Protein AF-A0A1E8RZI1-F1 (afdb_monomer_lite)

Secondary structure (DSSP, 8-state):
-HHHHHHHHHHHHHHHHHHHHHHHHHHHHHHHHHHHHHHHHHHHHHH--SS---S-HHHHHHHHHHHHHHHHHHHHTTS-HHHHSTTS-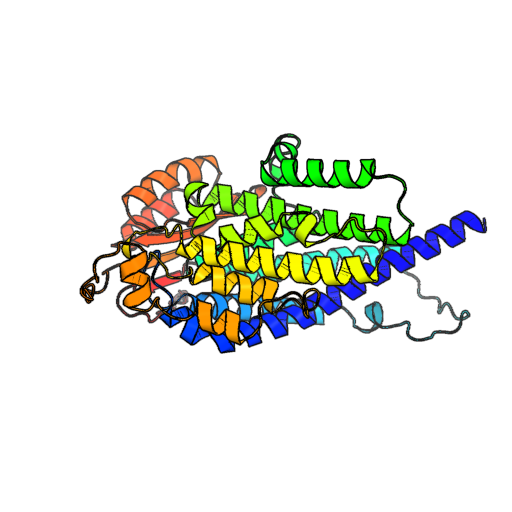--TT------S--HHHHHHHHHHHHHHHHHHHHHHHHHH--HHHHHHHHHHHHHHHHHHHT-TT-HHHHHGGGGGGSHHHHHHHHHHHHHHHT-PPPHHHHHHHHHHHHHHHHHHHHHHHHHHHH-GGGTTTSTHHHHHHHTSGGGT----S-HHHHHHHHHHHHHHHHHHHHHHHHHS-SSGGGTTPPPHHHHHHIIIIIIT-GGGTTSSPPHHHHHHHTSPPPHHHHHHHT--------------EEEEEEEE--HHHHHHHHHHHHHH-EEEEEEEEETTTTEEEEEEEES-HHHHHHHHHHHSEEEEEEEEETTTS-------------

pLDDT: mean 83.64, std 19.11, range [27.19, 98.62]

Foldseek 3Di:
DVVVVVVVVVVLVVLLVVLLCLLVQLLQQLVLLLVLLVVCLQLLLVLADPPHNLSCLSVLLNQLSVQLSVLLVVLVVVPDVCLNPPPPDDPPDDPPDDPDDDNSRVSVVSLVSSLVSNLRSLLRSCLVGDDPLSNLLSLLSNLLSCQLSVNAQHPCVVCPPCLCVQPLNVQQVVVLVVLPVVDDDDPVLVVQLVVLSSNLNSLSSSLSLSCVFPHPLCCLAALSLVSSLSNHSLLRFDSDPDPVCRVVSNLQSLAVSLLNSQQSNLCRHPDPVSRNAGHSSNLSSCSNPPVSRPVSVSSHDDPVSSVVNSDDDDPVRCVVSVHDPPDPPPDQQPFWKKKWFKFQAQPVLVVVLVVVLVVFFPPWTWGDSHNVRSIIIIITIGNDDVVNVVSRVVGGDTGSIFMQTSRPSDGDPPPPDDPDDD

Sequence (422 aa):
MNAEQNQRTEEREIYRRACVRAYRFGVAWSTAARTTIERYREALNELNGFPVPDKDTGSNIAHTLLTLTEEFERGMEQVLPGEILSSEVLPAGEILGGEGTSDEETLAHLWIQLGGIYEHAIMRASRVARGNSGTLLCAWALEAVRSYWFLPGNLARELGDAADELPLVRALEADYERVLAGGSLPKHREVKLEYAHAEARAMAFAAERIRASVGEQMVPSTMLSVMVELARLDAHYDASQDAEAADEALKERRRALMRAALERTAQFPPSPELAGFVDAGALGFYLAVVHSNPRWEGATLNEAQVQSMLRAPSAVDAARAGSEPAEHAEHAGQSGWELMGTLTCEPLALAQLRPELESMGDSLLITPLDMAAGLWALHVHVPEIEPARELIMGYGQWSDERISSLADGRHADHACGVEGGA

Structure (mmCIF, N/CA/C/O backbone):
data_AF-A0A1E8RZI1-F1
#
_entry.id   AF-A0A1E8RZI1-F1
#
loop_
_atom_site.group_PDB
_atom_site.id
_atom_site.type_symbol
_atom_site.label_atom_id
_atom_site.label_alt_id
_atom_site.label_comp_id
_atom_site.label_asym_id
_atom_site.label_entity_id
_atom_site.label_seq_id
_atom_site.pdbx_PDB_ins_code
_atom_site.Cartn_x
_atom_site.Cartn_y
_atom_site.Cartn_z
_atom_site.occupancy
_atom_site.B_iso_or_equiv
_atom_site.auth_seq_id
_atom_site.auth_comp_id
_atom_site.auth_asym_id
_atom_site.auth_atom_id
_atom_site.pdbx_PDB_model_num
ATOM 1 N N . MET A 1 1 ? 31.240 -20.143 -26.772 1.00 55.38 1 MET A N 1
ATOM 2 C CA . MET A 1 1 ? 31.972 -19.612 -25.602 1.00 55.38 1 MET A CA 1
ATOM 3 C C . MET A 1 1 ? 31.847 -18.097 -25.461 1.00 55.38 1 MET A C 1
ATOM 5 O O . MET A 1 1 ? 31.232 -17.695 -24.492 1.00 55.38 1 MET A O 1
ATOM 9 N N . ASN A 1 2 ? 32.295 -17.247 -26.401 1.00 65.44 2 ASN A N 1
ATOM 10 C CA . ASN A 1 2 ? 32.210 -15.780 -26.202 1.00 65.44 2 ASN A CA 1
ATOM 11 C C . ASN A 1 2 ? 30.783 -15.193 -26.136 1.00 65.44 2 ASN A C 1
ATOM 13 O O . ASN A 1 2 ? 30.561 -14.263 -25.372 1.00 65.44 2 ASN A O 1
ATOM 17 N N . ALA A 1 3 ? 29.816 -15.712 -26.903 1.00 63.12 3 ALA A N 1
ATOM 18 C CA . ALA A 1 3 ? 28.449 -15.172 -26.905 1.00 63.12 3 ALA A CA 1
ATOM 19 C C . ALA A 1 3 ? 27.683 -15.491 -25.607 1.00 63.12 3 ALA A C 1
ATOM 21 O O . ALA A 1 3 ? 27.142 -14.589 -24.980 1.00 63.12 3 ALA A O 1
ATOM 22 N N . GLU A 1 4 ? 27.716 -16.750 -25.159 1.00 64.38 4 GLU A N 1
ATOM 23 C CA . GLU A 1 4 ? 27.088 -17.183 -23.899 1.00 64.38 4 GLU A CA 1
ATOM 24 C C . GLU A 1 4 ? 27.731 -16.529 -22.673 1.00 64.38 4 GLU A C 1
ATOM 26 O O . GLU A 1 4 ? 27.039 -16.184 -21.723 1.00 64.38 4 GLU A O 1
ATOM 31 N N . GLN A 1 5 ? 29.052 -16.333 -22.685 1.00 67.69 5 GLN A N 1
ATOM 32 C CA . GLN A 1 5 ? 29.743 -15.698 -21.568 1.00 67.69 5 GLN A CA 1
ATOM 33 C C . GLN A 1 5 ? 29.468 -14.188 -21.511 1.00 67.69 5 GLN A C 1
ATOM 35 O O . GLN A 1 5 ? 29.270 -13.649 -20.422 1.00 67.69 5 GLN A O 1
ATOM 40 N N . ASN A 1 6 ? 29.359 -13.521 -22.666 1.00 66.94 6 ASN A N 1
ATOM 41 C CA . ASN A 1 6 ? 28.918 -12.127 -22.734 1.00 66.94 6 ASN A CA 1
ATOM 42 C C . ASN A 1 6 ? 27.464 -11.966 -22.273 1.00 66.94 6 ASN A C 1
ATOM 44 O O . ASN A 1 6 ? 27.178 -11.039 -21.523 1.00 66.94 6 ASN A O 1
ATOM 48 N N . GLN A 1 7 ? 26.570 -12.879 -22.663 1.00 69.50 7 GLN A N 1
ATOM 49 C CA . GLN A 1 7 ? 25.168 -12.850 -22.245 1.00 69.50 7 GLN A CA 1
ATOM 50 C C . GLN A 1 7 ? 25.017 -13.020 -20.726 1.00 69.50 7 GLN A C 1
ATOM 52 O O . GLN A 1 7 ? 24.376 -12.188 -20.092 1.00 69.50 7 GLN A O 1
ATOM 57 N N . ARG A 1 8 ? 25.693 -14.007 -20.120 1.00 72.38 8 ARG A N 1
ATOM 58 C CA . ARG A 1 8 ? 25.692 -14.182 -18.652 1.00 72.38 8 ARG A CA 1
ATOM 59 C C . ARG A 1 8 ? 26.254 -12.966 -17.916 1.00 72.38 8 ARG A C 1
ATOM 61 O O . ARG A 1 8 ? 25.794 -12.621 -16.834 1.00 72.38 8 ARG A O 1
ATOM 68 N N . THR A 1 9 ? 27.247 -12.299 -18.502 1.00 75.81 9 THR A N 1
ATOM 69 C CA . THR A 1 9 ? 27.819 -11.073 -17.925 1.00 75.81 9 THR A CA 1
ATOM 70 C C . THR A 1 9 ? 26.818 -9.914 -17.979 1.00 75.81 9 THR A C 1
ATOM 72 O O . THR A 1 9 ? 26.701 -9.159 -17.017 1.00 75.81 9 THR A O 1
ATOM 75 N N . GLU A 1 10 ? 26.074 -9.786 -19.079 1.00 74.81 10 GLU A N 1
ATOM 76 C CA . GLU A 1 10 ? 25.041 -8.760 -19.250 1.00 74.81 10 GLU A CA 1
ATOM 77 C C . GLU A 1 10 ? 23.853 -8.982 -18.297 1.00 74.81 10 GLU A C 1
ATOM 79 O O . GLU A 1 10 ? 23.437 -8.049 -17.611 1.00 74.81 10 GLU A O 1
ATOM 84 N N . GLU A 1 11 ? 23.354 -10.216 -18.189 1.00 74.31 11 GLU A N 1
ATOM 85 C CA . GLU A 1 11 ? 22.277 -10.601 -17.263 1.00 74.31 11 GLU A CA 1
ATOM 86 C C . GLU A 1 11 ? 22.671 -10.338 -15.801 1.00 74.31 11 GLU A C 1
ATOM 88 O O . GLU A 1 11 ? 21.917 -9.719 -15.044 1.00 74.31 11 GLU A O 1
ATOM 93 N N . ARG A 1 12 ? 23.904 -10.699 -15.422 1.00 76.81 12 ARG A N 1
ATOM 94 C CA . ARG A 1 12 ? 24.456 -10.426 -14.089 1.00 76.81 12 ARG A CA 1
ATOM 95 C C . ARG A 1 12 ? 24.501 -8.930 -13.768 1.00 76.81 12 ARG A C 1
ATOM 97 O O . ARG A 1 12 ? 24.160 -8.523 -12.657 1.00 76.81 12 ARG A O 1
ATOM 104 N N . GLU A 1 13 ? 24.916 -8.102 -14.721 1.00 79.88 13 GLU A N 1
ATOM 105 C CA . GLU A 1 13 ? 24.984 -6.648 -14.550 1.00 79.88 13 GLU A CA 1
ATOM 106 C C . GLU A 1 13 ? 23.583 -6.019 -14.436 1.00 79.88 13 GLU A C 1
ATOM 108 O O . GLU A 1 13 ? 23.367 -5.126 -13.612 1.00 79.88 13 GLU A O 1
ATOM 113 N N . ILE A 1 14 ? 22.601 -6.510 -15.203 1.00 79.88 14 ILE A N 1
ATOM 114 C CA . ILE A 1 14 ? 21.191 -6.104 -15.072 1.00 79.88 14 ILE A CA 1
ATOM 115 C C . ILE A 1 14 ? 20.682 -6.405 -13.660 1.00 79.88 14 ILE A C 1
ATOM 117 O O . ILE A 1 14 ? 20.086 -5.532 -13.017 1.00 79.88 14 ILE A O 1
ATOM 121 N N . TYR A 1 15 ? 20.966 -7.606 -13.159 1.00 79.75 15 TYR A N 1
ATOM 122 C CA . TYR A 1 15 ? 20.517 -8.056 -11.849 1.00 79.75 15 TYR A CA 1
ATOM 123 C C . TYR A 1 15 ? 21.185 -7.282 -10.702 1.00 79.75 15 TYR A C 1
ATOM 125 O O . TYR A 1 15 ? 20.506 -6.772 -9.811 1.00 79.75 15 TYR A O 1
ATOM 133 N N . ARG A 1 16 ? 22.501 -7.043 -10.784 1.00 84.31 16 ARG A N 1
ATOM 134 C CA . ARG A 1 16 ? 23.220 -6.151 -9.858 1.00 84.31 16 ARG A CA 1
ATOM 135 C C . ARG A 1 16 ? 22.594 -4.758 -9.814 1.00 84.31 16 ARG A C 1
ATOM 137 O O . ARG A 1 16 ? 22.351 -4.220 -8.733 1.00 84.31 16 ARG A O 1
ATOM 144 N N . ARG A 1 17 ? 22.306 -4.160 -10.976 1.00 85.38 17 ARG A N 1
ATOM 145 C CA . ARG A 1 17 ? 21.654 -2.843 -11.041 1.00 85.38 17 ARG A CA 1
ATOM 146 C C . ARG A 1 17 ? 20.262 -2.869 -10.417 1.00 85.38 17 ARG A C 1
ATOM 148 O O . ARG A 1 17 ? 19.881 -1.873 -9.810 1.00 85.38 17 ARG A O 1
ATOM 155 N N . ALA A 1 18 ? 19.515 -3.966 -10.540 1.00 86.19 18 ALA A N 1
ATOM 156 C CA . ALA A 1 18 ? 18.226 -4.123 -9.872 1.00 86.19 18 ALA A CA 1
ATOM 157 C C . ALA A 1 18 ? 18.375 -4.095 -8.342 1.00 86.19 18 ALA A C 1
ATOM 159 O O . ALA A 1 18 ? 17.699 -3.290 -7.700 1.00 86.19 18 ALA A O 1
ATOM 160 N N . CYS A 1 19 ? 19.321 -4.852 -7.771 1.00 88.81 19 CYS A N 1
ATOM 161 C CA . CYS A 1 19 ? 19.610 -4.825 -6.331 1.00 88.81 19 CYS A CA 1
ATOM 162 C C . CYS A 1 19 ? 20.003 -3.420 -5.849 1.00 88.81 19 CYS A C 1
ATOM 164 O O . CYS A 1 19 ? 19.424 -2.903 -4.895 1.00 88.81 19 CYS A O 1
ATOM 166 N N . VAL A 1 20 ? 20.928 -2.750 -6.548 1.00 88.25 20 VAL A N 1
ATOM 167 C CA . VAL A 1 20 ? 21.360 -1.383 -6.197 1.00 88.25 20 VAL A CA 1
ATOM 168 C C . VAL A 1 20 ? 20.197 -0.390 -6.285 1.00 88.25 20 VAL A C 1
ATOM 170 O O . VAL A 1 20 ? 20.061 0.477 -5.421 1.00 88.25 20 VAL A O 1
ATOM 173 N N . ARG A 1 21 ? 19.337 -0.501 -7.306 1.00 88.81 21 ARG A N 1
ATOM 174 C CA . ARG A 1 21 ? 18.142 0.348 -7.437 1.00 88.81 21 ARG A CA 1
ATOM 175 C C . ARG A 1 21 ? 17.142 0.105 -6.314 1.00 88.81 21 ARG A C 1
ATOM 177 O O . ARG A 1 21 ? 16.573 1.079 -5.834 1.00 88.81 21 ARG A O 1
ATOM 184 N N . ALA A 1 22 ? 16.915 -1.145 -5.916 1.00 91.06 22 ALA A N 1
ATOM 185 C CA . ALA A 1 22 ? 16.015 -1.487 -4.817 1.00 91.06 22 ALA A CA 1
ATOM 186 C C . ALA A 1 22 ? 16.549 -0.974 -3.472 1.00 91.06 22 ALA A C 1
ATOM 188 O O . ALA A 1 22 ? 15.803 -0.353 -2.721 1.00 91.06 22 ALA A O 1
ATOM 189 N N . TYR A 1 23 ? 17.848 -1.144 -3.210 1.00 91.00 23 TYR A N 1
ATOM 190 C CA . TYR A 1 23 ? 18.508 -0.607 -2.019 1.00 91.00 23 TYR A CA 1
ATOM 191 C C . TYR A 1 23 ? 18.410 0.925 -1.952 1.00 91.00 23 TYR A C 1
ATOM 193 O O . TYR A 1 23 ? 17.881 1.483 -0.993 1.00 91.00 23 TYR A O 1
ATOM 201 N N . ARG A 1 24 ? 18.862 1.622 -3.008 1.00 91.50 24 ARG A N 1
ATOM 202 C CA . ARG A 1 24 ? 18.847 3.095 -3.059 1.00 91.50 24 ARG A CA 1
ATOM 203 C C . ARG A 1 24 ? 17.434 3.656 -2.972 1.00 91.50 24 ARG A C 1
ATOM 205 O O . ARG A 1 24 ? 17.235 4.681 -2.329 1.00 91.50 24 ARG A O 1
ATOM 212 N N . PHE A 1 25 ? 16.476 2.996 -3.621 1.00 93.50 25 PHE A N 1
ATOM 213 C CA . PHE A 1 25 ? 15.074 3.378 -3.543 1.00 93.50 25 PHE A CA 1
ATOM 214 C C . PHE A 1 25 ? 14.571 3.328 -2.103 1.00 93.50 25 PHE A C 1
ATOM 216 O O . PHE A 1 25 ? 14.041 4.329 -1.644 1.00 93.50 25 PHE A O 1
ATOM 223 N N . GLY A 1 26 ? 14.783 2.221 -1.389 1.00 93.06 26 GLY A N 1
ATOM 224 C CA . GLY A 1 26 ? 14.274 2.061 -0.027 1.00 93.06 26 GLY A CA 1
ATOM 225 C C . GLY A 1 26 ? 14.837 3.084 0.944 1.00 93.06 26 GLY A C 1
ATOM 226 O O . GLY A 1 26 ? 14.066 3.731 1.640 1.00 93.06 26 GLY A O 1
ATOM 227 N N . VAL A 1 27 ? 16.156 3.304 0.915 1.00 92.00 27 VAL A N 1
ATOM 228 C CA . VAL A 1 27 ? 16.824 4.310 1.762 1.00 92.00 27 VAL A CA 1
ATOM 229 C C . VAL A 1 27 ? 16.301 5.724 1.482 1.00 92.00 27 VAL A C 1
ATOM 231 O O . VAL A 1 27 ? 16.019 6.489 2.405 1.00 92.00 27 VAL A O 1
ATOM 234 N N . ALA A 1 28 ? 16.167 6.089 0.204 1.00 94.25 28 ALA A N 1
ATOM 235 C CA . ALA A 1 28 ? 15.690 7.416 -0.175 1.00 94.25 28 ALA A CA 1
ATOM 236 C C . ALA A 1 28 ? 14.199 7.601 0.148 1.00 94.25 28 ALA A C 1
ATOM 238 O O . ALA A 1 28 ? 13.810 8.632 0.699 1.00 94.25 28 ALA A O 1
ATOM 239 N N . TRP A 1 29 ? 13.369 6.607 -0.176 1.00 96.38 29 TRP A N 1
ATOM 240 C CA . TRP A 1 29 ? 11.928 6.658 0.038 1.00 96.38 29 TRP A CA 1
ATOM 241 C C . TRP A 1 29 ? 11.567 6.645 1.523 1.00 96.38 29 TRP A C 1
ATOM 243 O O . TRP A 1 29 ? 10.747 7.465 1.919 1.00 96.38 29 TRP A O 1
ATOM 253 N N . SER A 1 30 ? 12.187 5.803 2.359 1.00 93.44 30 SER A N 1
ATOM 254 C CA . SER A 1 30 ? 11.860 5.734 3.794 1.00 93.44 30 SER A CA 1
ATOM 255 C C . SER A 1 30 ? 12.059 7.095 4.477 1.00 93.44 30 SER A C 1
ATOM 257 O O . SER A 1 30 ? 11.162 7.625 5.137 1.00 93.44 30 SER A O 1
ATOM 259 N N . THR A 1 31 ? 13.197 7.738 4.200 1.00 93.69 31 THR A N 1
ATOM 260 C CA . THR A 1 31 ? 13.527 9.075 4.710 1.00 93.69 31 THR A CA 1
ATOM 261 C C . THR A 1 31 ? 12.561 10.141 4.185 1.00 93.69 31 THR A C 1
ATOM 263 O O . THR A 1 31 ? 12.088 10.994 4.947 1.00 93.69 31 THR A O 1
ATOM 266 N N . ALA A 1 32 ? 12.267 10.114 2.881 1.00 96.62 32 ALA A N 1
ATOM 267 C CA . ALA A 1 32 ? 11.388 11.084 2.236 1.00 96.62 32 ALA A CA 1
ATOM 268 C C . ALA A 1 32 ? 9.935 10.943 2.709 1.00 96.62 32 ALA A C 1
ATOM 270 O O . ALA A 1 32 ? 9.298 11.947 3.018 1.00 96.62 32 ALA A O 1
ATOM 271 N N . ALA A 1 33 ? 9.419 9.718 2.821 1.00 96.56 33 ALA A N 1
ATOM 272 C CA . ALA A 1 33 ? 8.059 9.429 3.263 1.00 96.56 33 ALA A CA 1
ATOM 273 C C . ALA A 1 33 ? 7.831 9.925 4.691 1.00 96.56 33 ALA A C 1
ATOM 275 O O . ALA A 1 33 ? 6.882 10.672 4.933 1.00 96.56 33 ALA A O 1
ATOM 276 N N . ARG A 1 34 ? 8.751 9.609 5.612 1.00 95.81 34 ARG A N 1
ATOM 277 C CA . ARG A 1 34 ? 8.682 10.078 7.002 1.00 95.81 34 ARG A CA 1
ATOM 278 C C . ARG A 1 34 ? 8.723 11.603 7.091 1.00 95.81 34 ARG A C 1
ATOM 280 O O . ARG A 1 34 ? 7.918 12.204 7.792 1.00 95.81 34 ARG A O 1
ATOM 287 N N . THR A 1 35 ? 9.633 12.237 6.352 1.00 96.56 35 THR A N 1
ATOM 288 C CA . THR A 1 35 ? 9.797 13.700 6.360 1.00 96.56 35 THR A CA 1
ATOM 289 C C . THR A 1 35 ? 8.571 14.413 5.787 1.00 96.56 35 THR A C 1
ATOM 291 O O . THR A 1 35 ? 8.131 15.429 6.326 1.00 96.56 35 THR A O 1
ATOM 294 N N . THR A 1 36 ? 8.016 13.891 4.693 1.00 97.25 36 THR A N 1
ATOM 295 C CA . THR A 1 36 ? 6.809 14.429 4.062 1.00 97.25 36 THR A CA 1
ATOM 296 C C . THR A 1 36 ? 5.609 14.286 4.987 1.00 97.25 36 THR A C 1
ATOM 298 O O . THR A 1 36 ? 4.921 15.274 5.226 1.00 97.25 36 THR A O 1
ATOM 301 N N . ILE A 1 37 ? 5.363 13.101 5.547 1.00 96.75 37 ILE A N 1
ATOM 302 C CA . ILE A 1 37 ? 4.212 12.909 6.433 1.00 96.75 37 ILE A CA 1
ATOM 303 C C . ILE A 1 37 ? 4.340 13.732 7.709 1.00 96.75 37 ILE A C 1
ATOM 305 O O . ILE A 1 37 ? 3.364 14.369 8.083 1.00 96.75 37 ILE A O 1
ATOM 309 N N . GLU A 1 38 ? 5.523 13.834 8.318 1.00 96.38 38 GLU A N 1
ATOM 310 C CA . GLU A 1 38 ? 5.694 14.684 9.503 1.00 96.38 38 GLU A CA 1
ATOM 311 C C . GLU A 1 38 ? 5.396 16.161 9.199 1.00 96.38 38 GLU A C 1
ATOM 313 O O . GLU A 1 38 ? 4.769 16.849 9.999 1.00 96.38 38 GLU A O 1
ATOM 318 N N . ARG A 1 39 ? 5.766 16.651 8.006 1.00 96.38 39 ARG A N 1
ATOM 319 C CA . ARG A 1 39 ? 5.433 18.018 7.568 1.00 96.38 39 ARG A CA 1
ATOM 320 C C . ARG A 1 39 ? 3.924 18.246 7.466 1.00 96.38 39 ARG A C 1
ATOM 322 O O . ARG A 1 39 ? 3.455 19.331 7.796 1.00 96.38 39 ARG A O 1
ATOM 329 N N . TYR A 1 40 ? 3.191 17.262 6.955 1.00 95.81 40 TYR A N 1
ATOM 330 C CA . TYR A 1 40 ? 1.758 17.369 6.677 1.00 95.81 40 TYR A CA 1
ATOM 331 C C . TYR A 1 40 ? 0.874 16.802 7.791 1.00 95.81 40 TYR A C 1
ATOM 333 O O . TYR A 1 40 ? -0.347 16.863 7.678 1.00 95.81 40 TYR A O 1
ATOM 341 N N . ARG A 1 41 ? 1.470 16.286 8.869 1.00 94.44 41 ARG A N 1
ATOM 342 C CA . ARG A 1 41 ? 0.792 15.568 9.949 1.00 94.44 41 ARG A CA 1
ATOM 343 C C . ARG A 1 41 ? -0.407 16.328 10.507 1.00 94.44 41 ARG A C 1
ATOM 345 O O . ARG A 1 41 ? -1.514 15.802 10.482 1.00 94.44 41 ARG A O 1
ATOM 352 N N . GLU A 1 42 ? -0.200 17.561 10.961 1.00 91.69 42 GLU A N 1
ATOM 353 C CA . GLU A 1 42 ? -1.280 18.366 11.548 1.00 91.69 42 GLU A CA 1
ATOM 354 C C . GLU A 1 42 ? -2.343 18.744 10.513 1.00 91.69 42 GLU A C 1
ATOM 356 O O . GLU A 1 42 ? -3.531 18.675 10.798 1.00 91.69 42 GLU A O 1
ATOM 361 N N . ALA A 1 43 ? -1.945 19.047 9.276 1.00 91.56 43 ALA A N 1
ATOM 362 C CA . ALA A 1 43 ? -2.901 19.371 8.219 1.00 91.56 43 ALA A CA 1
ATOM 363 C C . ALA A 1 43 ? -3.771 18.158 7.828 1.00 91.56 43 ALA A C 1
ATOM 365 O O . ALA A 1 43 ? -4.957 18.306 7.548 1.00 91.56 43 ALA A O 1
ATOM 366 N N . LEU A 1 44 ? -3.202 16.948 7.840 1.00 91.75 44 LEU A N 1
ATOM 367 C CA . LEU A 1 44 ? -3.944 15.700 7.634 1.00 91.75 44 LEU A CA 1
ATOM 368 C C . LEU A 1 44 ? -4.869 15.384 8.815 1.00 91.75 44 LEU A C 1
ATOM 370 O O . LEU A 1 44 ? -5.979 14.905 8.602 1.00 91.75 44 LEU A O 1
ATOM 374 N N . ASN A 1 45 ? -4.433 15.667 10.046 1.00 89.94 45 ASN A N 1
ATOM 375 C CA . ASN A 1 45 ? -5.271 15.555 11.241 1.00 89.94 45 ASN A CA 1
ATOM 376 C C . ASN A 1 45 ? -6.471 16.511 11.166 1.00 89.94 45 ASN A C 1
ATOM 378 O O . ASN A 1 45 ? -7.594 16.112 11.452 1.00 89.94 45 ASN A O 1
ATOM 382 N N . GLU A 1 46 ? -6.255 17.754 10.735 1.00 86.12 46 GLU A N 1
ATOM 383 C CA . GLU A 1 46 ? -7.319 18.750 10.561 1.00 86.12 46 GLU A CA 1
ATOM 384 C C . GLU A 1 46 ? -8.302 18.392 9.438 1.00 86.12 46 GLU A C 1
ATOM 386 O O . GLU A 1 46 ? -9.489 18.692 9.558 1.00 86.12 46 GLU A O 1
ATOM 391 N N . LEU A 1 47 ? -7.827 17.739 8.372 1.00 83.31 47 LEU A N 1
ATOM 392 C CA . LEU A 1 47 ? -8.661 17.269 7.263 1.00 83.31 47 LEU A CA 1
ATOM 393 C C . LEU A 1 47 ? -9.522 16.049 7.640 1.00 83.31 47 LEU A C 1
ATOM 395 O O . LEU A 1 47 ? -10.526 15.793 6.977 1.00 83.31 47 LEU A O 1
ATOM 399 N N . ASN A 1 48 ? -9.137 15.279 8.666 1.00 75.12 48 ASN A N 1
ATOM 400 C CA . ASN A 1 48 ? -9.782 14.007 8.983 1.00 75.12 48 ASN A CA 1
ATOM 401 C C . ASN A 1 48 ? -11.243 14.182 9.431 1.00 75.12 48 ASN A C 1
ATOM 403 O O . ASN A 1 48 ? -11.518 14.669 10.529 1.00 75.12 48 ASN A O 1
ATOM 407 N N . GLY A 1 49 ? -12.168 13.729 8.583 1.00 62.19 49 GLY A N 1
ATOM 408 C CA . GLY A 1 49 ? -13.605 13.697 8.850 1.00 62.19 49 GLY A CA 1
ATOM 409 C C . GLY A 1 49 ? -14.251 12.307 8.737 1.00 62.19 49 GLY A C 1
ATOM 410 O O . GLY A 1 49 ? -15.463 12.215 8.909 1.00 62.19 49 GLY A O 1
ATOM 411 N N . PHE A 1 50 ? -13.493 11.241 8.423 1.00 57.28 50 PHE A N 1
ATOM 412 C CA . PHE A 1 50 ? -14.030 9.903 8.111 1.00 57.28 50 PHE A CA 1
ATOM 413 C C . PHE A 1 50 ? -13.059 8.748 8.419 1.00 57.28 50 PHE A C 1
ATOM 415 O O . PHE A 1 50 ? -11.867 8.901 8.163 1.00 57.28 50 PHE A O 1
ATOM 422 N N . PRO A 1 51 ? -13.536 7.547 8.831 1.00 53.06 51 PRO A N 1
ATOM 423 C CA . PRO A 1 51 ? -14.906 7.204 9.256 1.00 53.06 51 PRO A CA 1
ATOM 424 C C . PRO A 1 51 ? -15.291 7.851 10.584 1.00 53.06 51 PRO A C 1
ATOM 426 O O . PRO A 1 51 ? -16.472 8.074 10.838 1.00 53.06 51 PRO A O 1
ATOM 429 N N . VAL A 1 52 ? -14.283 8.220 11.375 1.00 57.69 52 VAL A N 1
ATOM 430 C CA . VAL A 1 52 ? -14.424 8.941 12.634 1.00 57.69 52 VAL A CA 1
ATOM 431 C C . VAL A 1 52 ? -13.597 10.230 12.546 1.00 57.69 52 VAL A C 1
ATOM 433 O O . VAL A 1 52 ? -12.428 10.176 12.165 1.00 57.69 52 VAL A O 1
ATOM 436 N N . PRO A 1 53 ? -14.166 11.405 12.872 1.00 64.88 53 PRO A N 1
ATOM 437 C CA . PRO A 1 53 ? -13.458 12.685 12.886 1.00 64.88 53 PRO A CA 1
ATOM 438 C C . PRO A 1 53 ? -12.616 12.843 14.168 1.00 64.88 53 PRO A C 1
ATOM 440 O O . PRO A 1 53 ? -12.722 13.833 14.891 1.00 64.88 53 PRO A O 1
ATOM 443 N N . ASP A 1 54 ? -11.792 11.846 14.477 1.00 68.56 54 ASP A N 1
ATOM 444 C CA . ASP A 1 54 ? -10.903 11.795 15.650 1.00 68.56 54 ASP A CA 1
ATOM 445 C C . ASP A 1 54 ? -9.635 12.656 15.493 1.00 68.56 54 ASP A C 1
ATOM 447 O O . ASP A 1 54 ? -8.877 12.841 16.447 1.00 68.56 54 ASP A O 1
ATOM 451 N N . LYS A 1 55 ? -9.432 13.231 14.299 1.00 77.75 55 LYS A N 1
ATOM 452 C CA . LYS A 1 55 ? -8.293 14.088 13.944 1.00 77.75 55 LYS A CA 1
ATOM 453 C C . LYS A 1 55 ? -6.939 13.408 14.132 1.00 77.75 55 LYS A C 1
ATOM 455 O O . LYS A 1 55 ? -5.972 14.060 14.526 1.00 77.75 55 LYS A O 1
ATOM 460 N N . ASP A 1 56 ? -6.845 12.116 13.824 1.00 85.62 56 ASP A N 1
ATOM 461 C CA . ASP A 1 56 ? -5.610 11.359 14.041 1.00 85.62 56 ASP A CA 1
ATOM 462 C C . ASP A 1 56 ? -4.941 10.803 12.770 1.00 85.62 56 ASP A C 1
ATOM 464 O O . ASP A 1 56 ? -3.827 10.285 12.858 1.00 85.62 56 ASP A O 1
ATOM 468 N N . THR A 1 57 ? -5.565 10.923 11.588 1.00 89.31 57 THR A N 1
ATOM 469 C CA . THR A 1 57 ? -5.091 10.252 10.361 1.00 89.31 57 THR A CA 1
ATOM 470 C C . THR A 1 57 ? -3.617 10.541 10.055 1.00 89.31 57 THR A C 1
ATOM 472 O O . THR A 1 57 ? -2.852 9.623 9.745 1.00 89.31 57 THR A O 1
ATOM 475 N N . GLY A 1 58 ? -3.186 11.799 10.177 1.00 91.69 58 GLY A N 1
ATOM 476 C CA . GLY A 1 58 ? -1.788 12.182 9.991 1.00 91.69 58 GLY A CA 1
ATOM 477 C C . GLY A 1 58 ? -0.871 11.558 11.044 1.00 91.69 58 GLY A C 1
ATOM 478 O O . GLY A 1 58 ? 0.189 11.033 10.703 1.00 91.69 58 GLY A O 1
ATOM 479 N N . SER A 1 59 ? -1.286 11.565 12.312 1.00 92.50 59 SER A N 1
ATOM 480 C CA . SER A 1 59 ? -0.555 10.934 13.421 1.00 92.50 59 SER A CA 1
ATOM 481 C C . SER A 1 59 ? -0.437 9.413 13.258 1.00 92.50 59 SER A C 1
ATOM 483 O O . SER A 1 59 ? 0.639 8.861 13.491 1.00 92.50 59 SER A O 1
ATOM 485 N N . ASN A 1 60 ? -1.495 8.744 12.800 1.00 91.88 60 ASN A N 1
ATOM 486 C CA . ASN A 1 60 ? -1.537 7.300 12.578 1.00 91.88 60 ASN A CA 1
ATOM 487 C C . ASN A 1 60 ? -0.599 6.862 11.446 1.00 91.88 60 ASN A C 1
ATOM 489 O O . ASN A 1 60 ? 0.175 5.909 11.604 1.00 91.88 60 ASN A O 1
ATOM 493 N N . ILE A 1 61 ? -0.592 7.592 10.324 1.00 94.62 61 ILE A N 1
ATOM 494 C CA . ILE A 1 61 ? 0.349 7.337 9.222 1.00 94.62 61 ILE A CA 1
ATOM 495 C C . ILE A 1 61 ? 1.786 7.652 9.662 1.00 94.62 61 ILE A C 1
ATOM 497 O O . ILE A 1 61 ? 2.687 6.859 9.391 1.00 94.62 61 ILE A O 1
ATOM 501 N N . ALA A 1 62 ? 2.014 8.760 10.379 1.00 95.75 62 ALA A N 1
ATOM 502 C CA . ALA A 1 62 ? 3.341 9.136 10.873 1.00 95.75 62 ALA A CA 1
ATOM 503 C C . ALA A 1 62 ? 3.933 8.066 11.803 1.00 95.75 62 ALA A C 1
ATOM 505 O O . ALA A 1 62 ? 5.075 7.648 11.612 1.00 95.75 62 ALA A O 1
ATOM 506 N N . HIS A 1 63 ? 3.142 7.576 12.762 1.00 94.50 63 HIS A N 1
ATOM 507 C CA . HIS A 1 63 ? 3.546 6.504 13.671 1.00 94.50 63 HIS A CA 1
ATOM 508 C C . HIS A 1 63 ? 3.888 5.217 12.909 1.00 94.50 63 HIS A C 1
ATOM 510 O O . HIS A 1 63 ? 4.924 4.600 13.144 1.00 94.50 63 HIS A O 1
ATOM 516 N N . THR A 1 64 ? 3.044 4.838 11.948 1.00 95.00 64 THR A N 1
ATOM 517 C CA . THR A 1 64 ? 3.257 3.639 11.125 1.00 95.00 64 THR A CA 1
ATOM 518 C C . THR A 1 64 ? 4.551 3.737 10.307 1.00 95.00 64 THR A C 1
ATOM 520 O O . THR A 1 64 ? 5.352 2.801 10.291 1.00 95.00 64 THR A O 1
ATOM 523 N N . LEU A 1 65 ? 4.798 4.885 9.666 1.00 96.38 65 LEU A N 1
ATOM 524 C CA . LEU A 1 65 ? 6.012 5.117 8.879 1.00 96.38 65 LEU A CA 1
ATOM 525 C C . LEU A 1 65 ? 7.275 5.216 9.732 1.00 96.38 65 LEU A C 1
ATOM 527 O O . LEU A 1 65 ? 8.346 4.856 9.242 1.00 96.38 65 LEU A O 1
ATOM 531 N N . LEU A 1 66 ? 7.172 5.688 10.977 1.00 96.00 66 LEU A N 1
ATOM 532 C CA . LEU A 1 66 ? 8.295 5.707 11.910 1.00 96.00 66 LEU A CA 1
ATOM 533 C C . LEU A 1 66 ? 8.808 4.285 12.144 1.00 96.00 66 LEU A C 1
ATOM 535 O O . LEU A 1 66 ? 9.961 4.006 11.824 1.00 96.00 66 LEU A O 1
ATOM 539 N N . THR A 1 67 ? 7.941 3.374 12.597 1.00 95.75 67 THR A N 1
ATOM 540 C CA . THR A 1 67 ? 8.339 1.979 12.839 1.00 95.75 67 THR A CA 1
ATOM 541 C C . THR A 1 67 ? 8.814 1.292 11.565 1.00 95.75 67 THR A C 1
ATOM 543 O O . THR A 1 67 ? 9.821 0.588 11.594 1.00 95.75 67 THR A O 1
ATOM 546 N N . LEU A 1 68 ? 8.132 1.514 10.435 1.00 96.62 68 LEU A N 1
ATOM 547 C CA . LEU A 1 68 ? 8.559 0.958 9.150 1.00 96.62 68 LEU A CA 1
ATOM 548 C C . LEU A 1 68 ? 9.986 1.399 8.812 1.00 96.62 68 LEU A C 1
ATOM 550 O O . LEU A 1 68 ? 10.809 0.569 8.437 1.00 96.62 68 LEU A O 1
ATOM 554 N N . THR A 1 69 ? 10.284 2.691 8.960 1.00 95.69 69 THR A N 1
ATOM 555 C CA . THR A 1 69 ? 11.600 3.255 8.636 1.00 95.69 69 THR A CA 1
ATOM 556 C C . THR A 1 69 ? 12.684 2.707 9.556 1.00 95.69 69 THR A C 1
ATOM 558 O O . THR A 1 69 ? 13.718 2.275 9.060 1.00 95.69 69 THR A O 1
ATOM 561 N N . GLU A 1 70 ? 12.442 2.658 10.867 1.00 95.81 70 GLU A N 1
ATOM 562 C CA . GLU A 1 70 ? 13.412 2.149 11.846 1.00 95.81 70 GLU A CA 1
ATOM 563 C C . GLU A 1 70 ? 13.739 0.664 11.620 1.00 95.81 70 GLU A C 1
ATOM 565 O O . GLU A 1 70 ? 14.907 0.269 11.617 1.00 95.81 70 GLU A O 1
ATOM 570 N N . GLU A 1 71 ? 12.722 -0.170 11.388 1.00 96.94 71 GLU A N 1
ATOM 571 C CA . GLU A 1 71 ? 12.911 -1.605 11.133 1.00 96.94 71 GLU A CA 1
ATOM 572 C C . GLU A 1 71 ? 13.562 -1.849 9.761 1.00 96.94 71 GLU A C 1
ATOM 574 O O . GLU A 1 71 ? 14.403 -2.739 9.615 1.00 96.94 71 GLU A O 1
ATOM 579 N N . PHE A 1 72 ? 13.234 -1.025 8.760 1.00 96.25 72 PHE A N 1
ATOM 580 C CA . PHE A 1 72 ? 13.887 -1.058 7.453 1.00 96.25 72 PHE A CA 1
ATOM 581 C C . PHE A 1 72 ? 15.371 -0.685 7.551 1.00 96.25 72 PHE A C 1
ATOM 583 O O . PHE A 1 72 ? 16.217 -1.417 7.040 1.00 96.25 72 PHE A O 1
ATOM 590 N N . GLU A 1 73 ? 15.705 0.421 8.222 1.00 93.88 73 GLU A N 1
ATOM 591 C CA . GLU A 1 73 ? 17.085 0.876 8.427 1.00 93.88 73 GLU A CA 1
ATOM 592 C C . GLU A 1 73 ? 17.904 -0.184 9.168 1.00 93.88 73 GLU A C 1
ATOM 594 O O . GLU A 1 73 ? 18.977 -0.569 8.702 1.00 93.88 73 GLU A O 1
ATOM 599 N N . ARG A 1 74 ? 17.349 -0.757 10.241 1.00 93.81 74 ARG A N 1
ATOM 600 C CA . ARG A 1 74 ? 17.969 -1.857 10.991 1.00 93.81 74 ARG A CA 1
ATOM 601 C C . ARG A 1 74 ? 18.202 -3.109 10.143 1.00 93.81 74 ARG A C 1
ATOM 603 O O . ARG A 1 74 ? 19.180 -3.830 10.354 1.00 93.81 74 ARG A O 1
ATOM 610 N N . GLY A 1 75 ? 17.295 -3.412 9.216 1.00 92.06 75 GLY A N 1
ATOM 611 C CA . GLY A 1 75 ? 17.481 -4.490 8.248 1.00 92.06 75 GLY A CA 1
ATOM 612 C C . GLY A 1 75 ? 18.582 -4.167 7.237 1.00 92.06 75 GLY A C 1
ATOM 613 O O . GLY A 1 75 ? 19.432 -5.009 6.962 1.00 92.06 75 GLY A O 1
ATOM 614 N N . MET A 1 76 ? 18.620 -2.933 6.732 1.00 89.50 76 MET A N 1
ATOM 615 C CA . MET A 1 76 ? 19.622 -2.483 5.761 1.00 89.50 76 MET A CA 1
ATOM 616 C C . MET A 1 76 ? 21.035 -2.394 6.348 1.00 89.50 76 MET A C 1
ATOM 618 O O . MET A 1 76 ? 21.990 -2.669 5.628 1.00 89.50 76 MET A O 1
ATOM 622 N N . GLU A 1 77 ? 21.192 -2.098 7.642 1.00 86.81 77 GLU A N 1
ATOM 623 C CA . GLU A 1 77 ? 22.488 -2.150 8.345 1.00 86.81 77 GLU A CA 1
ATOM 624 C C . GLU A 1 77 ? 23.138 -3.542 8.313 1.00 86.81 77 GLU A C 1
ATOM 626 O O . GLU A 1 77 ? 24.362 -3.662 8.395 1.00 86.81 77 GLU A O 1
ATOM 631 N N . GLN A 1 78 ? 22.333 -4.600 8.182 1.00 82.38 78 GLN A N 1
ATOM 632 C CA . GLN A 1 78 ? 22.816 -5.982 8.099 1.00 82.38 78 GLN A CA 1
ATOM 633 C C . GLN A 1 78 ? 23.315 -6.337 6.694 1.00 82.38 78 GLN A C 1
ATOM 635 O O . GLN A 1 78 ? 23.992 -7.352 6.523 1.00 82.38 78 GLN A O 1
ATOM 640 N N . VAL A 1 79 ? 23.015 -5.505 5.694 1.00 79.88 79 VAL A N 1
ATOM 641 C CA . VAL A 1 79 ? 23.473 -5.686 4.319 1.00 79.88 79 VAL A CA 1
ATOM 642 C C . VAL A 1 79 ? 24.771 -4.906 4.126 1.00 79.88 79 VAL A C 1
ATOM 644 O O . VAL A 1 79 ? 24.801 -3.682 4.231 1.00 79.88 79 VAL A O 1
ATOM 647 N N . LEU A 1 80 ? 25.876 -5.601 3.846 1.00 61.22 80 LEU A N 1
ATOM 648 C CA . LEU A 1 80 ? 27.197 -4.975 3.759 1.00 61.22 80 LEU A CA 1
ATOM 649 C C . LEU A 1 80 ? 27.262 -3.968 2.585 1.00 61.22 80 LEU A C 1
ATOM 651 O O . LEU A 1 80 ? 27.167 -4.370 1.421 1.00 61.22 80 LEU A O 1
ATOM 655 N N . PRO A 1 81 ? 27.541 -2.666 2.828 1.00 54.81 81 PRO A N 1
ATOM 656 C CA . PRO A 1 81 ? 27.710 -1.676 1.757 1.00 54.81 81 PRO A CA 1
ATOM 657 C C . PRO A 1 81 ? 28.846 -2.045 0.796 1.00 54.81 81 PRO A C 1
ATOM 659 O O . PRO A 1 81 ? 28.814 -1.695 -0.382 1.00 54.81 81 PRO A O 1
ATOM 662 N N . GLY A 1 82 ? 29.834 -2.794 1.296 1.00 54.09 82 GLY A N 1
ATOM 663 C CA . GLY A 1 82 ? 30.943 -3.348 0.529 1.00 54.09 82 GLY A CA 1
ATOM 664 C C . GLY A 1 82 ? 30.566 -4.473 -0.437 1.00 54.09 82 GLY A C 1
ATOM 665 O O . GLY A 1 82 ? 31.422 -4.840 -1.221 1.00 54.09 82 GLY A O 1
ATOM 666 N N . GLU A 1 83 ? 29.338 -4.998 -0.434 1.00 55.69 83 GLU A N 1
ATOM 667 C CA . GLU A 1 83 ? 28.824 -5.936 -1.454 1.00 55.69 83 GLU A CA 1
ATOM 668 C C . GLU A 1 83 ? 27.932 -5.224 -2.490 1.00 55.69 83 GLU A C 1
ATOM 670 O O . GLU A 1 83 ? 27.869 -5.619 -3.655 1.00 55.69 83 GLU A O 1
ATOM 675 N N . ILE A 1 84 ? 27.289 -4.119 -2.089 1.00 57.19 84 ILE A N 1
ATOM 676 C CA . ILE A 1 84 ? 26.386 -3.313 -2.929 1.00 57.19 84 ILE A CA 1
ATOM 677 C C . ILE A 1 84 ? 27.146 -2.247 -3.742 1.00 57.19 84 ILE A C 1
ATOM 679 O O . ILE A 1 84 ? 26.793 -1.976 -4.892 1.00 57.19 84 ILE A O 1
ATOM 683 N N . LEU A 1 85 ? 28.168 -1.612 -3.153 1.00 53.97 85 LEU A N 1
ATOM 684 C CA . LEU A 1 85 ? 28.852 -0.422 -3.693 1.00 53.97 85 LEU A CA 1
ATOM 685 C C . LEU A 1 85 ? 30.265 -0.697 -4.236 1.00 53.97 85 LEU A C 1
ATOM 687 O O . LEU A 1 85 ? 30.876 0.186 -4.839 1.00 53.97 85 LEU A O 1
ATOM 691 N N . SER A 1 86 ? 30.803 -1.905 -4.067 1.00 51.22 86 SER A N 1
ATOM 692 C CA . SER A 1 86 ? 32.135 -2.289 -4.551 1.00 51.22 86 SER A CA 1
ATOM 693 C C . SER A 1 86 ? 32.134 -2.608 -6.052 1.00 51.22 86 SER A C 1
ATOM 695 O O . SER A 1 86 ? 32.300 -3.748 -6.481 1.00 51.22 86 SER A O 1
ATOM 697 N N . SER A 1 87 ? 31.942 -1.583 -6.887 1.00 47.09 87 SER A N 1
ATOM 698 C CA . SER A 1 87 ? 32.564 -1.507 -8.220 1.00 47.09 87 SER A CA 1
ATOM 699 C C . SER A 1 87 ? 32.385 -0.130 -8.869 1.00 47.09 87 SER A C 1
ATOM 701 O O . SER A 1 87 ? 32.008 -0.014 -10.032 1.00 47.09 87 SER A O 1
ATOM 703 N N . GLU A 1 88 ? 32.708 0.945 -8.157 1.00 42.62 88 GLU A N 1
ATOM 704 C CA . GLU A 1 88 ? 33.364 2.049 -8.857 1.00 42.62 88 GLU A CA 1
ATOM 705 C C . GLU A 1 88 ? 34.850 1.670 -8.962 1.00 42.62 88 GLU A C 1
ATOM 707 O O . GLU A 1 88 ? 35.639 1.918 -8.062 1.00 42.62 88 GLU A O 1
ATOM 712 N N . VAL A 1 89 ? 35.203 0.995 -10.064 1.00 42.34 89 VAL A N 1
ATOM 713 C CA . VAL A 1 89 ? 36.576 0.663 -10.497 1.00 42.34 89 VAL A CA 1
ATOM 714 C C . VAL A 1 89 ? 37.322 -0.381 -9.643 1.00 42.34 89 VAL A C 1
ATOM 716 O O . VAL A 1 89 ? 38.095 -0.056 -8.749 1.00 42.34 89 VAL A O 1
ATOM 719 N N . LEU A 1 90 ? 37.230 -1.654 -10.041 1.00 36.91 90 LEU A N 1
ATOM 720 C CA . LEU A 1 90 ? 38.395 -2.545 -9.974 1.00 36.91 90 LEU A CA 1
ATOM 721 C C . LEU A 1 90 ? 38.838 -2.841 -11.416 1.00 36.91 90 LEU A C 1
ATOM 723 O O . LEU A 1 90 ? 37.995 -3.233 -12.229 1.00 36.91 90 LEU A O 1
ATOM 727 N N . PRO A 1 91 ? 40.117 -2.619 -11.776 1.00 32.94 91 PRO A N 1
ATOM 728 C CA . PRO A 1 91 ? 40.631 -3.029 -13.074 1.00 32.94 91 PRO A CA 1
ATOM 729 C C . PRO A 1 91 ? 40.467 -4.543 -13.203 1.00 32.94 91 PRO A C 1
ATOM 731 O O . PRO A 1 91 ? 40.713 -5.283 -12.252 1.00 32.94 91 PRO A O 1
ATOM 734 N N . ALA A 1 92 ? 40.057 -5.002 -14.383 1.00 39.00 92 ALA A N 1
ATOM 735 C CA . ALA A 1 92 ? 40.001 -6.419 -14.711 1.00 39.00 92 ALA A CA 1
ATOM 736 C C . ALA A 1 92 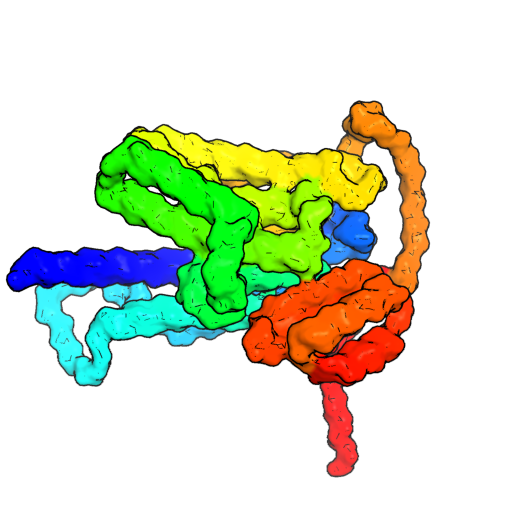? 41.358 -7.077 -14.394 1.00 39.00 92 ALA A C 1
ATOM 738 O O . ALA A 1 92 ? 42.328 -6.828 -15.109 1.00 39.00 92 ALA A O 1
ATOM 739 N N . GLY A 1 93 ? 41.457 -7.881 -13.327 1.00 38.00 93 GLY A N 1
ATOM 740 C CA . GLY A 1 93 ? 42.717 -8.580 -13.067 1.00 38.00 93 GLY A CA 1
ATOM 741 C C . GLY A 1 93 ? 42.947 -9.299 -11.741 1.00 38.00 93 GLY A C 1
ATOM 742 O O . GLY A 1 93 ? 43.817 -10.161 -11.734 1.00 38.00 93 GLY A O 1
ATOM 743 N N . GLU A 1 94 ? 42.221 -9.043 -10.650 1.00 33.69 94 GLU A N 1
ATOM 744 C CA . GLU A 1 94 ? 42.516 -9.723 -9.373 1.00 33.69 94 GLU A CA 1
ATOM 745 C C . GLU A 1 94 ? 41.280 -10.400 -8.780 1.00 33.69 94 GLU A C 1
ATOM 747 O O . GLU A 1 94 ? 40.506 -9.815 -8.029 1.00 33.69 94 GLU A O 1
ATOM 752 N N . ILE A 1 95 ? 41.114 -11.681 -9.121 1.00 38.03 95 ILE A N 1
ATOM 753 C CA . ILE A 1 95 ? 40.307 -12.613 -8.332 1.00 38.03 95 ILE A CA 1
ATOM 754 C C . ILE A 1 95 ? 41.169 -12.986 -7.124 1.00 38.03 95 ILE A C 1
ATOM 756 O O . ILE A 1 95 ? 42.036 -13.857 -7.212 1.00 38.03 95 ILE A O 1
ATOM 760 N N . LEU A 1 96 ? 40.969 -12.297 -6.000 1.00 35.88 96 LEU A N 1
ATOM 761 C CA . LEU A 1 96 ? 41.434 -12.792 -4.708 1.00 35.88 96 LEU A CA 1
ATOM 762 C C . LEU A 1 96 ? 40.630 -14.055 -4.396 1.00 35.88 96 LEU A C 1
ATOM 764 O O . LEU A 1 96 ? 39.428 -13.998 -4.153 1.00 35.88 96 LEU A O 1
ATOM 768 N N . GLY A 1 97 ? 41.305 -15.202 -4.474 1.00 37.84 97 GLY A N 1
ATOM 769 C CA . GLY A 1 97 ? 40.742 -16.503 -4.143 1.00 37.84 97 GLY A CA 1
ATOM 770 C C . GLY A 1 97 ? 40.315 -16.559 -2.680 1.00 37.84 97 GLY A C 1
ATOM 771 O O . GLY A 1 97 ? 41.145 -16.760 -1.797 1.00 37.84 97 GLY A O 1
ATOM 772 N N . GLY A 1 98 ? 39.017 -16.396 -2.445 1.00 34.75 98 GLY A N 1
ATOM 773 C CA . GLY A 1 98 ? 38.319 -16.900 -1.272 1.00 34.75 98 GLY A CA 1
ATOM 774 C C . GLY A 1 98 ? 37.454 -18.078 -1.705 1.00 34.75 98 GLY A C 1
ATOM 775 O O . GLY A 1 98 ? 36.649 -17.954 -2.624 1.00 34.75 98 GLY A O 1
ATOM 776 N N . GLU A 1 99 ? 37.649 -19.241 -1.091 1.00 40.84 99 GLU A N 1
ATOM 777 C CA . GLU A 1 99 ? 36.717 -20.360 -1.216 1.00 40.84 99 GLU A CA 1
ATOM 778 C C . GLU A 1 99 ? 35.349 -19.949 -0.643 1.00 40.84 99 GLU A C 1
ATOM 780 O O . GLU A 1 99 ? 35.254 -19.638 0.542 1.00 40.84 99 GLU A O 1
ATOM 785 N N . GLY A 1 100 ? 34.292 -19.988 -1.463 1.00 48.03 100 GLY A N 1
ATOM 786 C CA . GLY A 1 100 ? 32.901 -20.002 -0.991 1.00 48.03 100 GLY A CA 1
ATOM 787 C C . GLY A 1 100 ? 31.955 -19.044 -1.724 1.00 48.03 100 GLY A C 1
ATOM 788 O O . GLY A 1 100 ? 32.023 -17.840 -1.526 1.00 48.03 100 GLY A O 1
ATOM 789 N N . THR A 1 101 ? 31.014 -19.621 -2.482 1.00 44.47 101 THR A N 1
ATOM 790 C CA . THR A 1 101 ? 29.911 -19.006 -3.263 1.00 44.47 101 THR A CA 1
ATOM 791 C C . THR A 1 101 ? 30.315 -18.205 -4.503 1.00 44.47 101 THR A C 1
ATOM 793 O O . THR A 1 101 ? 31.203 -17.362 -4.480 1.00 44.47 101 THR A O 1
ATOM 796 N N . SER A 1 102 ? 29.671 -18.514 -5.628 1.00 57.75 102 SER A N 1
ATOM 797 C CA . SER A 1 102 ? 29.809 -17.746 -6.865 1.00 57.75 102 SER A CA 1
ATOM 798 C C . SER A 1 102 ? 29.122 -16.383 -6.720 1.00 57.75 102 SER A C 1
ATOM 800 O O . SER A 1 102 ? 28.056 -16.292 -6.121 1.00 57.75 102 SER A O 1
ATOM 802 N N . ASP A 1 103 ? 29.677 -15.324 -7.314 1.00 60.88 103 ASP A N 1
ATOM 803 C CA . ASP A 1 103 ? 29.099 -13.968 -7.243 1.00 60.88 103 ASP A CA 1
ATOM 804 C C . ASP A 1 103 ? 27.615 -13.882 -7.681 1.00 60.88 103 ASP A C 1
ATOM 806 O O . ASP A 1 103 ? 26.902 -12.938 -7.335 1.00 60.88 103 ASP A O 1
ATOM 810 N N . GLU A 1 104 ? 27.152 -14.830 -8.501 1.00 59.09 104 GLU A N 1
ATOM 811 C CA . GLU A 1 104 ? 25.759 -14.949 -8.944 1.00 59.09 104 GLU A CA 1
ATOM 812 C C . GLU A 1 104 ? 24.846 -15.444 -7.810 1.00 59.09 104 GLU A C 1
ATOM 814 O O . GLU A 1 104 ? 23.783 -14.863 -7.578 1.00 59.09 104 GLU A O 1
ATOM 819 N N . GLU A 1 105 ? 25.302 -16.433 -7.033 1.00 63.91 105 GLU A N 1
ATOM 820 C CA . GLU A 1 105 ? 24.645 -16.867 -5.793 1.00 63.91 105 GLU A CA 1
ATOM 821 C C . GLU A 1 105 ? 24.592 -15.719 -4.776 1.00 63.91 105 GLU A C 1
ATOM 823 O O . GLU A 1 105 ? 23.573 -15.542 -4.111 1.00 63.91 105 GLU A O 1
ATOM 828 N N . THR A 1 106 ? 25.631 -14.879 -4.713 1.00 78.56 106 THR A N 1
ATOM 829 C CA . THR A 1 106 ? 25.668 -13.696 -3.839 1.00 78.56 106 THR A CA 1
ATOM 830 C C . THR A 1 106 ? 24.620 -12.651 -4.231 1.00 78.56 106 THR A C 1
ATOM 832 O O . THR A 1 106 ? 23.907 -12.143 -3.368 1.00 78.56 106 THR A O 1
ATOM 835 N N . LEU A 1 107 ? 24.462 -12.339 -5.525 1.00 80.56 107 LEU A N 1
ATOM 836 C CA . LEU A 1 107 ? 23.442 -11.379 -5.970 1.00 80.56 107 LEU A CA 1
ATOM 837 C C . LEU A 1 107 ? 22.019 -11.922 -5.794 1.00 80.56 107 LEU A C 1
ATOM 839 O O . LEU A 1 107 ? 21.120 -11.164 -5.428 1.00 80.56 107 LEU A O 1
ATOM 843 N N . ALA A 1 108 ? 21.797 -13.216 -6.054 1.00 82.94 108 ALA A N 1
ATOM 844 C CA . ALA A 1 108 ? 20.504 -13.858 -5.822 1.00 82.94 108 ALA A CA 1
ATOM 845 C C . ALA A 1 108 ? 20.139 -13.832 -4.336 1.00 82.94 108 ALA A C 1
ATOM 847 O O . ALA A 1 108 ? 19.017 -13.468 -3.981 1.00 82.94 108 ALA A O 1
ATOM 848 N N . HIS A 1 109 ? 21.113 -14.130 -3.475 1.00 84.81 109 HIS A N 1
ATOM 849 C CA . HIS A 1 109 ? 20.959 -14.022 -2.033 1.00 84.81 109 HIS A CA 1
ATOM 850 C C . HIS A 1 109 ? 20.638 -12.586 -1.607 1.00 84.81 109 HIS A C 1
ATOM 852 O O . HIS A 1 109 ? 19.676 -12.380 -0.873 1.00 84.81 109 HIS A O 1
ATOM 858 N N . LEU A 1 110 ? 21.357 -11.591 -2.136 1.00 86.75 110 LEU A N 1
ATOM 859 C CA . LEU A 1 110 ? 21.103 -10.175 -1.866 1.00 86.75 110 LEU A CA 1
ATOM 860 C C . LEU A 1 110 ? 19.685 -9.751 -2.275 1.00 86.75 110 LEU A C 1
ATOM 862 O O . LEU A 1 110 ? 19.015 -9.051 -1.524 1.00 86.75 110 LEU A O 1
ATOM 866 N N . TRP A 1 111 ? 19.196 -10.168 -3.444 1.00 90.50 111 TRP A N 1
ATOM 867 C CA . TRP A 1 111 ? 17.834 -9.845 -3.883 1.00 90.50 111 TRP A CA 1
ATOM 868 C C . TRP A 1 111 ? 16.768 -10.407 -2.936 1.00 90.50 111 TRP A C 1
ATOM 870 O O . TRP A 1 111 ? 15.826 -9.698 -2.580 1.00 90.50 111 TRP A O 1
ATOM 880 N N . ILE A 1 112 ? 16.945 -11.659 -2.498 1.00 90.50 112 ILE A N 1
ATOM 881 C CA . ILE A 1 112 ? 16.062 -12.316 -1.526 1.00 90.50 112 ILE A CA 1
ATOM 882 C C . ILE A 1 112 ? 16.137 -11.603 -0.172 1.00 90.50 112 ILE A C 1
ATOM 884 O O . ILE A 1 112 ? 15.100 -11.318 0.424 1.00 90.50 112 ILE A O 1
ATOM 888 N N . GLN A 1 113 ? 17.343 -11.270 0.296 1.00 91.88 113 GLN A N 1
ATOM 889 C CA . GLN A 1 113 ? 17.549 -10.521 1.536 1.00 91.88 113 GLN A CA 1
ATOM 890 C C . GLN A 1 113 ? 16.862 -9.154 1.492 1.00 91.88 113 GLN A C 1
ATOM 892 O O . GLN A 1 113 ? 16.165 -8.803 2.438 1.00 91.88 113 GLN A O 1
ATOM 897 N N . LEU A 1 114 ? 17.001 -8.404 0.391 1.00 93.94 114 LEU A N 1
ATOM 898 C CA . LEU A 1 114 ? 16.332 -7.114 0.217 1.00 93.94 114 LEU A CA 1
ATOM 899 C C . LEU A 1 114 ? 14.813 -7.271 0.332 1.00 93.94 114 LEU A C 1
ATOM 901 O O . LEU A 1 114 ? 14.207 -6.579 1.147 1.00 93.94 114 LEU A O 1
ATOM 905 N N . GLY A 1 115 ? 14.211 -8.204 -0.414 1.00 95.62 115 GLY A N 1
ATOM 906 C CA . GLY A 1 115 ? 12.775 -8.489 -0.319 1.00 95.62 115 GLY A CA 1
ATOM 907 C C . GLY A 1 115 ? 12.338 -8.835 1.108 1.00 95.62 115 GLY A C 1
ATOM 908 O O . GLY A 1 115 ? 11.357 -8.282 1.603 1.00 95.62 115 GLY A O 1
ATOM 909 N N . GLY A 1 116 ? 13.120 -9.668 1.802 1.00 96.25 116 GLY A N 1
ATOM 910 C CA . GLY A 1 116 ? 12.882 -10.033 3.198 1.00 96.25 116 GLY A CA 1
ATOM 911 C C . GLY A 1 116 ? 12.980 -8.857 4.175 1.00 96.25 116 GLY A C 1
ATOM 912 O O . GLY A 1 116 ? 12.200 -8.798 5.120 1.00 96.25 116 GLY A O 1
ATOM 913 N N . ILE A 1 117 ? 13.877 -7.891 3.949 1.00 96.75 117 ILE A N 1
ATOM 914 C CA . ILE A 1 117 ? 13.977 -6.681 4.783 1.00 96.75 117 ILE A CA 1
ATOM 915 C C . ILE A 1 117 ? 12.736 -5.802 4.617 1.00 96.75 117 ILE A C 1
ATOM 917 O O . ILE A 1 117 ? 12.172 -5.360 5.618 1.00 96.75 117 ILE A O 1
ATOM 921 N N . TYR A 1 118 ? 12.287 -5.572 3.378 1.00 97.81 118 TYR A N 1
ATOM 922 C CA . TYR A 1 118 ? 11.053 -4.819 3.130 1.00 97.81 118 TYR A CA 1
ATOM 923 C C . TYR A 1 118 ? 9.846 -5.505 3.775 1.00 97.81 118 TYR A C 1
ATOM 925 O O . TYR A 1 118 ? 9.095 -4.860 4.505 1.00 97.81 118 TYR A O 1
ATOM 933 N N . GLU A 1 119 ? 9.679 -6.811 3.543 1.00 97.62 119 GLU A N 1
ATOM 934 C CA . GLU A 1 119 ? 8.582 -7.584 4.128 1.00 97.62 119 GLU A CA 1
ATOM 935 C C . GLU A 1 119 ? 8.618 -7.529 5.659 1.00 97.62 119 GLU A C 1
ATOM 937 O O . GLU A 1 119 ? 7.600 -7.246 6.291 1.00 97.62 119 GLU A O 1
ATOM 942 N N . HIS A 1 120 ? 9.791 -7.747 6.261 1.00 97.00 120 HIS A N 1
ATOM 943 C CA . HIS A 1 120 ? 9.956 -7.716 7.709 1.00 97.00 120 HIS A CA 1
ATOM 944 C C . HIS A 1 120 ? 9.589 -6.349 8.288 1.00 97.00 120 HIS A C 1
ATOM 946 O O . HIS A 1 120 ? 8.790 -6.281 9.220 1.00 97.00 120 HIS A O 1
ATOM 952 N N . ALA A 1 121 ? 10.115 -5.263 7.717 1.00 97.81 121 ALA A N 1
ATOM 953 C CA . ALA A 1 121 ? 9.833 -3.909 8.182 1.00 97.81 121 ALA A CA 1
ATOM 954 C C . ALA A 1 121 ? 8.332 -3.583 8.133 1.00 97.81 121 ALA A C 1
ATOM 956 O O . ALA A 1 121 ? 7.779 -3.052 9.097 1.00 97.81 121 ALA A O 1
ATOM 957 N N . ILE A 1 122 ? 7.645 -3.968 7.051 1.00 97.75 122 ILE A N 1
ATOM 958 C CA . ILE A 1 122 ? 6.199 -3.757 6.910 1.00 97.75 122 ILE A CA 1
ATOM 959 C C . ILE A 1 122 ? 5.416 -4.628 7.897 1.00 97.75 122 ILE A C 1
ATOM 961 O O . ILE A 1 122 ? 4.486 -4.141 8.534 1.00 97.75 122 ILE A O 1
ATOM 965 N N . MET A 1 123 ? 5.802 -5.892 8.088 1.00 95.75 123 MET A N 1
ATOM 966 C CA . MET A 1 123 ? 5.174 -6.778 9.075 1.00 95.75 123 MET A CA 1
ATOM 967 C C . MET A 1 123 ? 5.309 -6.235 10.502 1.00 95.75 123 MET A C 1
ATOM 969 O O . MET A 1 123 ? 4.353 -6.290 11.278 1.00 95.75 123 MET A O 1
ATOM 973 N N . ARG A 1 124 ? 6.477 -5.688 10.858 1.00 95.94 124 ARG A N 1
ATOM 974 C CA . ARG A 1 124 ? 6.708 -5.039 12.158 1.00 95.94 124 ARG A CA 1
ATOM 975 C C . ARG A 1 124 ? 5.849 -3.787 12.308 1.00 95.94 124 ARG A C 1
ATOM 977 O O . ARG A 1 124 ? 5.159 -3.657 13.316 1.00 95.94 124 ARG A O 1
ATOM 984 N N . ALA A 1 125 ? 5.816 -2.932 11.286 1.00 95.69 125 ALA A N 1
ATOM 985 C CA . ALA A 1 125 ? 4.961 -1.750 11.262 1.00 95.69 125 ALA A CA 1
ATOM 986 C C . ALA A 1 125 ? 3.473 -2.113 11.375 1.00 95.69 125 ALA A C 1
ATOM 988 O O . ALA A 1 125 ? 2.749 -1.487 12.140 1.00 95.69 125 ALA A O 1
ATOM 989 N N . SER A 1 126 ? 3.011 -3.170 10.702 1.00 93.56 126 SER A N 1
ATOM 990 C CA . SER A 1 126 ? 1.610 -3.603 10.741 1.00 93.56 126 SER A CA 1
ATOM 991 C C . SER A 1 126 ? 1.139 -4.027 12.133 1.00 93.56 126 SER A C 1
ATOM 993 O O . SER A 1 126 ? -0.025 -3.826 12.469 1.00 93.56 126 SER A O 1
ATOM 995 N N . ARG A 1 127 ? 2.028 -4.593 12.958 1.00 91.62 127 ARG A N 1
ATOM 996 C CA . ARG A 1 127 ? 1.709 -4.991 14.341 1.00 91.62 127 ARG A CA 1
ATOM 997 C C . ARG A 1 127 ? 1.574 -3.813 15.298 1.00 91.62 127 ARG A C 1
ATOM 999 O O . ARG A 1 127 ? 1.052 -3.994 16.390 1.00 91.62 127 ARG A O 1
ATOM 1006 N N . VAL A 1 128 ? 2.053 -2.633 14.909 1.00 90.00 128 VAL A N 1
ATOM 1007 C CA . VAL A 1 128 ? 1.965 -1.403 15.711 1.00 90.00 128 VAL A CA 1
ATOM 1008 C C . VAL A 1 128 ? 1.177 -0.287 15.016 1.00 90.00 128 VAL A C 1
ATOM 1010 O O . VAL A 1 128 ? 0.940 0.753 15.627 1.00 90.00 128 VAL A O 1
ATOM 1013 N N . ALA A 1 129 ? 0.720 -0.518 13.782 1.00 89.06 129 ALA A N 1
ATOM 1014 C CA . ALA A 1 129 ? -0.089 0.401 12.991 1.00 89.06 129 ALA A CA 1
ATOM 1015 C C . ALA A 1 129 ? -1.388 0.764 13.713 1.00 89.06 129 ALA A C 1
ATOM 1017 O O . ALA A 1 129 ? -2.062 -0.109 14.257 1.00 89.06 129 ALA A O 1
ATOM 1018 N N . ARG A 1 130 ? -1.721 2.051 13.718 1.00 84.69 130 ARG A N 1
ATOM 1019 C CA . ARG A 1 130 ? -2.913 2.583 14.381 1.00 84.69 130 ARG A CA 1
ATOM 1020 C C . ARG A 1 130 ? -3.931 3.040 13.348 1.00 84.69 130 ARG A C 1
ATOM 1022 O O . ARG A 1 130 ? -3.542 3.471 12.255 1.00 84.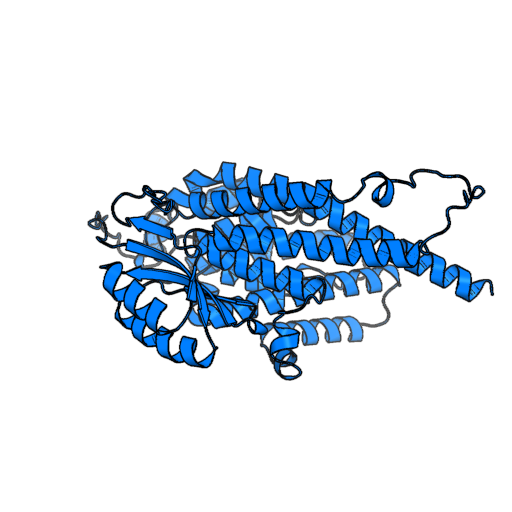69 130 ARG A O 1
ATOM 1029 N N . GLY A 1 131 ? -5.204 2.936 13.705 1.00 85.06 131 GLY A N 1
ATOM 1030 C CA . GLY A 1 131 ? -6.310 3.310 12.847 1.00 85.06 131 GLY A CA 1
ATOM 1031 C C . GLY A 1 131 ? -6.401 2.502 11.548 1.00 85.06 131 GLY A C 1
ATOM 1032 O O . GLY A 1 131 ? -5.536 1.693 11.175 1.00 85.06 131 GLY A O 1
ATOM 1033 N N . ASN A 1 132 ? -7.449 2.807 10.786 1.00 88.75 132 ASN A N 1
ATOM 1034 C CA . ASN A 1 132 ? -7.673 2.202 9.478 1.00 88.75 132 ASN A CA 1
ATOM 1035 C C . ASN A 1 132 ? -6.570 2.609 8.498 1.00 88.75 132 ASN A C 1
ATOM 1037 O O . ASN A 1 132 ? -6.053 1.778 7.756 1.00 88.75 132 ASN A O 1
ATOM 1041 N N . SER A 1 133 ? -6.147 3.875 8.535 1.00 90.81 133 SER A N 1
ATOM 1042 C CA . SER A 1 133 ? -5.163 4.405 7.593 1.00 90.81 133 SER A CA 1
ATOM 1043 C C . SER A 1 133 ? -3.798 3.719 7.697 1.00 90.81 133 SER A C 1
ATOM 1045 O O . SER A 1 133 ? -3.223 3.350 6.673 1.00 90.81 133 SER A O 1
ATOM 1047 N N . GLY A 1 134 ? -3.292 3.496 8.916 1.00 92.12 134 GLY A N 1
ATOM 1048 C CA . GLY A 1 134 ? -2.037 2.769 9.126 1.00 92.12 134 GLY A CA 1
ATOM 1049 C C . GLY A 1 134 ? -2.154 1.295 8.737 1.00 92.12 134 GLY A C 1
ATOM 1050 O O . GLY A 1 134 ? -1.284 0.760 8.047 1.00 92.12 134 GLY A O 1
ATOM 1051 N N . THR A 1 135 ? -3.257 0.648 9.126 1.00 92.50 135 THR A N 1
ATOM 1052 C CA . THR A 1 135 ? -3.503 -0.775 8.843 1.00 92.50 135 THR A CA 1
ATOM 1053 C C . THR A 1 135 ? -3.631 -1.046 7.341 1.00 92.50 135 THR A C 1
ATOM 1055 O O . THR A 1 135 ? -3.014 -1.981 6.828 1.00 92.50 135 THR A O 1
ATOM 1058 N N . LEU A 1 136 ? -4.367 -0.204 6.609 1.00 95.06 136 LEU A N 1
ATOM 1059 C CA . LEU A 1 136 ? -4.527 -0.311 5.157 1.00 95.06 136 LEU A CA 1
ATOM 1060 C C . LEU A 1 136 ? -3.229 -0.018 4.402 1.00 95.06 136 LEU A C 1
ATOM 1062 O O . LEU A 1 136 ? -2.908 -0.738 3.457 1.00 95.06 136 LEU A O 1
ATOM 1066 N N . LEU A 1 137 ? -2.459 0.989 4.832 1.00 96.44 137 LEU A N 1
ATOM 1067 C CA . LEU A 1 137 ? -1.143 1.284 4.260 1.00 96.44 137 LEU A CA 1
ATOM 1068 C C . LEU A 1 137 ? -0.205 0.076 4.380 1.00 96.44 137 LEU A C 1
ATOM 1070 O O . LEU A 1 137 ? 0.419 -0.312 3.392 1.00 96.44 137 LEU A O 1
ATOM 1074 N N . CYS A 1 138 ? -0.128 -0.538 5.564 1.00 97.06 138 CYS A N 1
ATOM 1075 C CA . CYS A 1 138 ? 0.699 -1.721 5.796 1.00 97.06 138 CYS A CA 1
ATOM 1076 C C . CYS A 1 138 ? 0.220 -2.933 4.996 1.00 97.06 138 CYS A C 1
ATOM 1078 O O . CYS A 1 138 ? 1.038 -3.589 4.357 1.00 97.06 138 CYS A O 1
ATOM 1080 N N . ALA A 1 139 ? -1.085 -3.216 4.982 1.00 96.75 139 ALA A N 1
ATOM 1081 C CA . ALA A 1 139 ? -1.638 -4.337 4.223 1.00 96.75 139 ALA A CA 1
ATOM 1082 C C . ALA A 1 139 ? -1.382 -4.188 2.712 1.00 96.75 139 ALA A C 1
ATOM 1084 O O . ALA A 1 139 ? -1.005 -5.153 2.045 1.00 96.75 139 ALA A O 1
ATOM 1085 N N . TRP A 1 140 ? -1.521 -2.969 2.182 1.00 98.06 140 TRP A N 1
ATOM 1086 C CA . TRP A 1 140 ? -1.219 -2.659 0.787 1.00 98.06 140 TRP A CA 1
ATOM 1087 C C . TRP A 1 140 ? 0.274 -2.826 0.493 1.00 98.06 140 TRP A C 1
ATOM 1089 O O . TRP A 1 140 ? 0.647 -3.515 -0.455 1.00 98.06 140 TRP A O 1
ATOM 1099 N N . ALA A 1 141 ? 1.140 -2.241 1.325 1.00 98.00 141 ALA A N 1
ATOM 1100 C CA . ALA A 1 141 ? 2.586 -2.302 1.131 1.00 98.00 141 ALA A CA 1
ATOM 1101 C C . ALA A 1 141 ? 3.107 -3.743 1.223 1.00 98.00 141 ALA A C 1
ATOM 1103 O O . ALA A 1 141 ? 3.970 -4.135 0.437 1.00 98.00 141 ALA A O 1
ATOM 1104 N N . LEU A 1 142 ? 2.563 -4.538 2.150 1.00 98.00 142 LEU A N 1
ATOM 1105 C CA . LEU A 1 142 ? 2.933 -5.936 2.341 1.00 98.00 142 LEU A CA 1
ATOM 1106 C C . LEU A 1 142 ? 2.611 -6.752 1.091 1.00 98.00 142 LEU A C 1
ATOM 1108 O O . LEU A 1 142 ? 3.476 -7.462 0.583 1.00 98.00 142 LEU A O 1
ATOM 1112 N N . GLU A 1 143 ? 1.396 -6.610 0.555 1.00 98.31 143 GLU A N 1
ATOM 1113 C CA . GLU A 1 143 ? 1.014 -7.297 -0.676 1.00 98.31 143 GLU A CA 1
ATOM 1114 C C . GLU A 1 143 ? 1.845 -6.829 -1.873 1.00 98.31 143 GLU A C 1
ATOM 1116 O O . GLU A 1 143 ? 2.318 -7.665 -2.641 1.00 98.31 143 GLU A O 1
ATOM 1121 N N . ALA A 1 144 ? 2.093 -5.523 -2.009 1.00 98.19 144 ALA A N 1
ATOM 1122 C CA . ALA A 1 144 ? 2.912 -4.986 -3.093 1.00 98.19 144 ALA A CA 1
ATOM 1123 C C . ALA A 1 144 ? 4.337 -5.565 -3.060 1.00 98.19 144 ALA A C 1
ATOM 1125 O O . ALA A 1 144 ? 4.841 -6.046 -4.076 1.00 98.19 144 ALA A O 1
ATOM 1126 N N . VAL A 1 145 ? 4.981 -5.584 -1.889 1.00 97.94 145 VAL A N 1
ATOM 1127 C CA . VAL A 1 145 ? 6.332 -6.143 -1.724 1.00 97.94 145 VAL A CA 1
ATOM 1128 C C . VAL A 1 145 ? 6.346 -7.640 -2.004 1.00 97.94 145 VAL A C 1
ATOM 1130 O O . VAL A 1 145 ? 7.201 -8.111 -2.759 1.00 97.94 145 VAL A O 1
ATOM 1133 N N . ARG A 1 146 ? 5.390 -8.397 -1.455 1.00 97.75 146 ARG A N 1
ATOM 1134 C CA . ARG A 1 146 ? 5.335 -9.844 -1.682 1.00 97.75 146 ARG A CA 1
ATOM 1135 C C . ARG A 1 146 ? 5.063 -10.191 -3.138 1.00 97.75 146 ARG A C 1
ATOM 1137 O O . ARG A 1 146 ? 5.676 -11.122 -3.652 1.00 97.75 146 ARG A O 1
ATOM 1144 N N . SER A 1 147 ? 4.194 -9.443 -3.811 1.00 97.56 147 SER A N 1
ATOM 1145 C CA . SER A 1 147 ? 3.917 -9.633 -5.232 1.00 97.56 147 SER A CA 1
ATOM 1146 C C . SER A 1 147 ? 5.118 -9.264 -6.108 1.00 97.56 147 SER A C 1
ATOM 1148 O O . SER A 1 147 ? 5.437 -10.011 -7.029 1.00 97.56 147 SER A O 1
ATOM 1150 N N . TYR A 1 148 ? 5.835 -8.176 -5.804 1.00 96.62 148 TYR A N 1
ATOM 1151 C CA . TYR A 1 148 ? 7.003 -7.753 -6.587 1.00 96.62 148 TYR A CA 1
ATOM 1152 C C . TYR A 1 148 ? 8.198 -8.712 -6.453 1.00 96.62 148 TYR A C 1
ATOM 1154 O O . TYR A 1 148 ? 8.868 -9.014 -7.438 1.00 96.62 148 TYR A O 1
ATOM 1162 N N . TRP A 1 149 ? 8.463 -9.216 -5.242 1.00 95.75 149 TRP A N 1
ATOM 1163 C CA . TRP A 1 149 ? 9.553 -10.167 -4.975 1.00 95.75 149 TRP A CA 1
ATOM 1164 C C . TRP A 1 149 ? 9.137 -11.641 -5.069 1.00 95.75 149 TRP A C 1
ATOM 1166 O O . TRP A 1 149 ? 9.967 -12.519 -4.832 1.00 95.75 149 TRP A O 1
ATOM 1176 N N . PHE A 1 150 ? 7.879 -11.933 -5.410 1.00 95.00 150 PHE A N 1
ATOM 1177 C CA . PHE A 1 150 ? 7.307 -13.286 -5.411 1.00 95.00 150 PHE A CA 1
ATOM 1178 C C . PHE A 1 150 ? 7.445 -14.022 -4.062 1.00 95.00 150 PHE A C 1
ATOM 1180 O O . PHE A 1 150 ? 7.563 -15.252 -4.010 1.00 95.00 150 PHE A O 1
ATOM 1187 N N . LEU A 1 151 ? 7.413 -13.278 -2.955 1.00 95.06 151 LEU A N 1
ATOM 1188 C CA . LEU A 1 151 ? 7.506 -13.836 -1.606 1.00 95.06 151 LEU A CA 1
ATOM 1189 C C . LEU A 1 151 ? 6.248 -14.660 -1.268 1.00 95.06 151 LEU A C 1
ATOM 1191 O O . LEU A 1 151 ? 5.183 -14.434 -1.852 1.00 95.06 151 LEU A O 1
ATOM 1195 N N . PRO A 1 152 ? 6.338 -15.644 -0.355 1.00 92.50 152 PRO A N 1
ATOM 1196 C CA . PRO A 1 152 ? 5.172 -16.381 0.135 1.00 92.50 152 PRO A CA 1
ATOM 1197 C C . PRO A 1 152 ? 4.077 -15.458 0.702 1.00 92.50 152 PRO A C 1
ATOM 1199 O O . PRO A 1 152 ? 4.365 -14.363 1.168 1.00 92.50 152 PRO A O 1
ATOM 1202 N N . GLY A 1 153 ? 2.816 -15.906 0.660 1.00 89.62 153 GLY A N 1
ATOM 1203 C CA . GLY A 1 153 ? 1.681 -15.135 1.192 1.00 89.62 153 GLY A CA 1
ATOM 1204 C C . GLY A 1 153 ? 1.246 -13.939 0.334 1.00 89.62 153 GLY A C 1
ATOM 1205 O O . GLY A 1 153 ? 0.614 -13.023 0.856 1.00 89.62 153 GLY A O 1
ATOM 1206 N N . ASN A 1 154 ? 1.631 -13.902 -0.951 1.00 94.75 154 ASN A N 1
ATOM 1207 C CA . ASN A 1 154 ? 1.050 -12.970 -1.923 1.00 94.75 154 ASN A CA 1
ATOM 1208 C C . ASN A 1 154 ? -0.273 -13.502 -2.486 1.00 94.75 154 ASN A C 1
ATOM 1210 O O . ASN A 1 154 ? -0.486 -14.716 -2.579 1.00 94.75 154 ASN A O 1
ATOM 1214 N N . LEU A 1 155 ? -1.130 -12.581 -2.921 1.00 94.94 155 LEU A N 1
ATOM 1215 C CA . LEU A 1 155 ? -2.487 -12.886 -3.362 1.00 94.94 155 LEU A CA 1
ATOM 1216 C C . LEU A 1 155 ? -2.502 -13.776 -4.613 1.00 94.94 155 LEU A C 1
ATOM 1218 O O . LEU A 1 155 ? -3.352 -14.657 -4.737 1.00 94.94 155 LEU A O 1
ATOM 1222 N N . ALA A 1 156 ? -1.528 -13.608 -5.512 1.00 94.94 156 ALA A N 1
ATOM 1223 C CA . ALA A 1 156 ? -1.422 -14.428 -6.716 1.00 94.94 156 ALA A CA 1
ATOM 1224 C C . ALA A 1 156 ? -1.230 -15.921 -6.388 1.00 94.94 156 ALA A C 1
ATOM 1226 O O . ALA A 1 156 ? -1.841 -16.787 -7.009 1.00 94.94 156 ALA A O 1
ATOM 1227 N N . ARG A 1 157 ? -0.417 -16.239 -5.374 1.00 93.94 157 ARG A N 1
ATOM 1228 C CA . ARG A 1 157 ? -0.202 -17.620 -4.913 1.00 93.94 157 ARG A CA 1
ATOM 1229 C C . ARG A 1 157 ? -1.387 -18.172 -4.129 1.00 93.94 157 ARG A C 1
ATOM 1231 O O . ARG A 1 157 ? -1.618 -19.375 -4.186 1.00 93.94 157 ARG A O 1
ATOM 1238 N N . GLU A 1 158 ? -2.098 -17.320 -3.396 1.00 92.75 158 GLU A N 1
ATOM 1239 C CA . GLU A 1 158 ? -3.296 -17.705 -2.641 1.00 92.75 158 GLU A CA 1
ATOM 1240 C C . GLU A 1 158 ? -4.447 -18.112 -3.569 1.00 92.75 158 GLU A C 1
ATOM 1242 O O . GLU A 1 158 ? -5.136 -19.092 -3.295 1.00 92.75 158 GLU A O 1
ATOM 1247 N N . LEU A 1 159 ? -4.637 -17.383 -4.673 1.00 93.88 159 LEU A N 1
ATOM 1248 C CA . LEU A 1 159 ? -5.745 -17.605 -5.607 1.00 93.88 159 LEU A CA 1
ATOM 1249 C C . LEU A 1 159 ? -5.408 -18.556 -6.765 1.00 93.88 159 LEU A C 1
ATOM 1251 O O . LEU A 1 159 ? -6.324 -19.076 -7.405 1.00 93.88 159 LEU A O 1
ATOM 1255 N N . GLY A 1 160 ? -4.124 -18.799 -7.047 1.00 94.12 160 GLY A N 1
ATOM 1256 C CA . GLY A 1 160 ? -3.708 -19.600 -8.200 1.00 94.12 160 GLY A CA 1
ATOM 1257 C C . GLY A 1 160 ? -4.226 -18.991 -9.505 1.00 94.12 160 GLY A C 1
ATOM 1258 O O . GLY A 1 160 ? -4.145 -17.783 -9.694 1.00 94.12 160 GLY A O 1
ATOM 1259 N N . ASP A 1 161 ? -4.812 -19.808 -10.380 1.00 92.81 161 ASP A N 1
ATOM 1260 C CA . ASP A 1 161 ? -5.313 -19.362 -11.691 1.00 92.81 161 ASP A CA 1
ATOM 1261 C C . ASP A 1 161 ? -6.413 -18.282 -11.589 1.00 92.81 1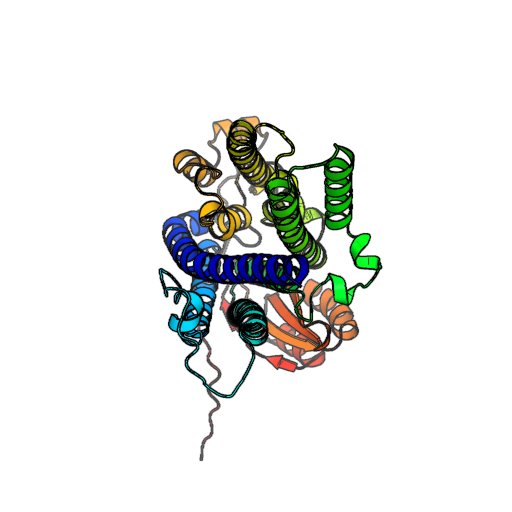61 ASP A C 1
ATOM 1263 O O . ASP A 1 161 ? -6.569 -17.464 -12.493 1.00 92.81 161 ASP A O 1
ATOM 1267 N N . ALA A 1 162 ? -7.152 -18.222 -10.473 1.00 95.62 162 ALA A N 1
ATOM 1268 C CA . ALA A 1 162 ? -8.177 -17.196 -10.261 1.00 95.62 162 ALA A CA 1
ATOM 1269 C C . ALA A 1 162 ? -7.585 -15.789 -10.042 1.00 95.62 162 ALA A C 1
ATOM 1271 O O . ALA A 1 162 ? -8.303 -14.794 -10.141 1.00 95.62 162 ALA A O 1
ATOM 1272 N N . ALA A 1 163 ? -6.281 -15.686 -9.763 1.00 95.62 163 ALA A N 1
ATOM 1273 C CA . ALA A 1 163 ? -5.580 -14.416 -9.606 1.00 95.62 163 ALA A CA 1
ATOM 1274 C C . ALA A 1 163 ? -5.643 -13.548 -10.873 1.00 95.62 163 ALA A C 1
ATOM 1276 O O . ALA A 1 163 ? -5.771 -12.327 -10.778 1.00 95.62 163 ALA A O 1
ATOM 1277 N N . ASP A 1 164 ? -5.589 -14.173 -12.051 1.00 94.44 164 ASP A N 1
ATOM 1278 C CA . ASP A 1 164 ? -5.584 -13.471 -13.339 1.00 94.44 164 ASP A CA 1
ATOM 1279 C C . ASP A 1 164 ? -6.984 -12.958 -13.730 1.00 94.44 164 ASP A C 1
ATOM 1281 O O . ASP A 1 164 ? -7.126 -12.098 -14.601 1.00 94.44 164 ASP A O 1
ATOM 1285 N N . GLU A 1 165 ? -8.036 -13.443 -13.058 1.00 96.69 165 GLU A N 1
ATOM 1286 C CA . GLU A 1 165 ? -9.411 -12.973 -13.249 1.00 96.69 165 GLU A CA 1
ATOM 1287 C C . GLU A 1 165 ? -9.733 -11.707 -12.440 1.00 96.69 165 GLU A C 1
ATOM 1289 O O . GLU A 1 165 ? -10.769 -11.075 -12.682 1.00 96.69 165 GLU A O 1
ATOM 1294 N N . LEU A 1 166 ? -8.855 -11.307 -11.510 1.00 97.50 166 LEU A N 1
ATOM 1295 C CA . LEU A 1 166 ? -9.046 -10.104 -10.705 1.00 97.50 166 LEU A CA 1
ATOM 1296 C C . LEU A 1 166 ? -9.160 -8.857 -11.607 1.00 97.50 166 LEU A C 1
ATOM 1298 O O . LEU A 1 166 ? -8.330 -8.680 -12.504 1.00 97.50 166 LEU A O 1
ATOM 1302 N N . PRO A 1 167 ? -10.160 -7.978 -11.399 1.00 97.44 167 PRO A N 1
ATOM 1303 C CA . PRO A 1 167 ? -10.455 -6.860 -12.299 1.00 97.44 167 PRO A CA 1
ATOM 1304 C C . PRO A 1 167 ? -9.256 -5.983 -12.687 1.00 97.44 167 PRO A C 1
ATOM 1306 O O . PRO A 1 167 ? -9.075 -5.685 -13.870 1.00 97.44 167 PRO A O 1
ATOM 1309 N N . LEU A 1 168 ? -8.437 -5.572 -11.717 1.00 97.88 168 LEU A N 1
ATOM 1310 C CA . LEU A 1 168 ? -7.277 -4.706 -11.933 1.00 97.88 168 LEU A CA 1
ATOM 1311 C C . LEU A 1 168 ? -6.132 -5.449 -12.619 1.00 97.88 168 LEU A C 1
ATOM 1313 O O . LEU A 1 168 ? -5.483 -4.880 -13.494 1.00 97.88 168 LEU A O 1
ATOM 1317 N N . VAL A 1 169 ? -5.918 -6.719 -12.267 1.00 98.25 169 VAL A N 1
ATOM 1318 C CA . VAL A 1 169 ? -4.899 -7.574 -12.896 1.00 98.25 169 VAL A CA 1
ATOM 1319 C C . VAL A 1 169 ? -5.264 -7.807 -14.356 1.00 98.25 169 VAL A C 1
ATOM 1321 O O . VAL A 1 169 ? -4.471 -7.523 -15.248 1.00 98.25 169 VAL A O 1
ATOM 1324 N N . ARG A 1 170 ? -6.507 -8.203 -14.630 1.00 98.25 170 ARG A N 1
ATOM 1325 C CA . ARG A 1 170 ? -7.002 -8.408 -15.991 1.00 98.25 170 ARG A CA 1
ATOM 1326 C C . ARG A 1 170 ? -6.914 -7.141 -16.843 1.00 98.25 170 ARG A C 1
ATOM 1328 O O . ARG A 1 170 ? -6.566 -7.218 -18.021 1.00 98.25 170 ARG A O 1
ATOM 1335 N N . ALA A 1 171 ? -7.251 -5.981 -16.276 1.00 97.94 171 ALA A N 1
ATOM 1336 C CA . ALA A 1 171 ? -7.125 -4.702 -16.972 1.00 97.94 171 ALA A CA 1
ATOM 1337 C C . ALA A 1 171 ? -5.658 -4.383 -17.301 1.00 97.94 171 ALA A C 1
ATOM 1339 O O . ALA A 1 171 ? -5.355 -4.010 -18.433 1.00 97.94 171 ALA A O 1
ATOM 1340 N N . LEU A 1 172 ? -4.750 -4.590 -16.344 1.00 98.06 172 LEU A N 1
ATOM 1341 C CA . LEU A 1 172 ? -3.313 -4.426 -16.539 1.00 98.06 172 LEU A CA 1
ATOM 1342 C C . LEU A 1 172 ? -2.767 -5.347 -17.638 1.00 98.06 172 LEU A C 1
ATOM 1344 O O . LEU A 1 172 ? -2.066 -4.868 -18.527 1.00 98.06 172 LEU A O 1
ATOM 1348 N N . GLU A 1 173 ? -3.092 -6.641 -17.608 1.00 97.75 173 GLU A N 1
ATOM 1349 C CA . GLU A 1 173 ? -2.600 -7.594 -18.611 1.00 97.75 173 GLU A CA 1
ATOM 1350 C C . GLU A 1 173 ? -3.127 -7.249 -20.009 1.00 97.75 173 GLU A C 1
ATOM 1352 O O . GLU A 1 173 ? -2.370 -7.239 -20.980 1.00 97.75 173 GLU A O 1
ATOM 1357 N N . ALA A 1 174 ? -4.392 -6.832 -20.120 1.00 97.31 174 ALA A N 1
ATOM 1358 C CA . ALA A 1 174 ? -4.937 -6.352 -21.386 1.00 97.31 174 ALA A CA 1
ATOM 1359 C C . ALA A 1 174 ? -4.214 -5.091 -21.896 1.00 97.31 174 ALA A C 1
ATOM 1361 O O . ALA A 1 174 ? -4.080 -4.900 -23.107 1.00 97.31 174 ALA A O 1
ATOM 1362 N N . ASP A 1 175 ? -3.789 -4.187 -21.011 1.00 95.69 175 ASP A N 1
ATOM 1363 C CA . ASP A 1 175 ? -3.002 -3.003 -21.377 1.00 95.69 175 ASP A CA 1
ATOM 1364 C C . ASP A 1 175 ? -1.599 -3.402 -21.847 1.00 95.69 175 ASP A C 1
ATOM 1366 O O . ASP A 1 175 ? -1.121 -2.899 -22.867 1.00 95.69 175 ASP A O 1
ATOM 1370 N N . TYR A 1 176 ? -0.974 -4.347 -21.147 1.00 96.12 176 TYR A N 1
ATOM 1371 C CA . TYR A 1 176 ? 0.343 -4.887 -21.464 1.00 96.12 176 TYR A CA 1
ATOM 1372 C C . TYR A 1 176 ? 0.370 -5.571 -22.836 1.00 96.12 176 TYR A C 1
ATOM 1374 O O . TYR A 1 176 ? 1.197 -5.232 -23.688 1.00 96.12 176 TYR A O 1
ATOM 1382 N N . GLU A 1 177 ? -0.604 -6.440 -23.112 1.00 95.25 177 GLU A N 1
ATOM 1383 C CA . GLU A 1 177 ? -0.780 -7.089 -24.414 1.00 95.25 177 GLU A CA 1
ATOM 1384 C C . GLU A 1 177 ? -0.939 -6.075 -25.552 1.00 95.25 177 GLU A C 1
ATOM 1386 O O . GLU A 1 177 ? -0.370 -6.254 -26.632 1.00 95.25 177 GLU A O 1
ATOM 1391 N N . ARG A 1 178 ? -1.668 -4.972 -25.322 1.00 94.12 178 ARG A N 1
ATOM 1392 C CA . ARG A 1 178 ? -1.818 -3.908 -26.328 1.00 94.12 178 ARG A CA 1
ATOM 1393 C C . ARG A 1 178 ? -0.502 -3.202 -26.634 1.00 94.12 178 ARG A C 1
ATOM 1395 O O . ARG A 1 178 ? -0.276 -2.853 -27.792 1.00 94.12 178 ARG A O 1
ATOM 1402 N N . VAL A 1 179 ? 0.363 -3.002 -25.638 1.00 92.31 179 VAL A N 1
ATOM 1403 C CA . VAL A 1 179 ? 1.698 -2.425 -25.861 1.00 92.31 179 VAL A CA 1
ATOM 1404 C C . VAL A 1 179 ? 2.560 -3.380 -26.687 1.00 92.31 179 VAL A C 1
ATOM 1406 O O . VAL A 1 179 ? 3.172 -2.946 -27.662 1.00 92.31 179 VAL A O 1
ATOM 1409 N N . LEU A 1 180 ? 2.553 -4.677 -26.364 1.00 91.19 180 LEU A N 1
ATOM 1410 C CA . LEU A 1 180 ? 3.302 -5.697 -27.112 1.00 91.19 180 LEU A CA 1
ATOM 1411 C C . LEU A 1 180 ? 2.803 -5.848 -28.559 1.00 91.19 180 LEU A C 1
ATOM 1413 O O . LEU A 1 180 ? 3.600 -5.972 -29.490 1.00 91.19 180 LEU A O 1
ATOM 1417 N N . ALA A 1 181 ? 1.488 -5.764 -28.774 1.00 91.25 181 ALA A N 1
ATOM 1418 C CA . ALA A 1 181 ? 0.888 -5.773 -30.108 1.00 91.25 181 ALA A CA 1
ATOM 1419 C C . ALA A 1 181 ? 1.263 -4.537 -30.953 1.00 91.25 181 ALA A C 1
ATOM 1421 O O . ALA A 1 181 ? 1.121 -4.564 -32.177 1.00 91.25 181 ALA A O 1
ATOM 1422 N N . GLY A 1 182 ? 1.767 -3.468 -30.323 1.00 85.38 182 GLY A N 1
ATOM 1423 C CA . GLY A 1 182 ? 2.227 -2.238 -30.974 1.00 85.38 182 GLY A CA 1
ATOM 1424 C C . GLY A 1 182 ? 3.516 -2.379 -31.796 1.00 85.38 182 GLY A C 1
ATOM 1425 O O . GLY A 1 182 ? 3.873 -1.448 -32.518 1.00 85.38 182 GLY A O 1
ATOM 1426 N N . GLY A 1 183 ? 4.196 -3.530 -31.730 1.00 83.44 183 GLY A N 1
ATOM 1427 C CA . GLY A 1 183 ? 5.377 -3.855 -32.532 1.00 83.44 183 GLY A CA 1
ATOM 1428 C C . GLY A 1 183 ? 6.657 -4.025 -31.710 1.00 83.44 183 GLY A C 1
ATOM 1429 O O . GLY A 1 183 ? 6.659 -3.927 -30.487 1.00 83.44 183 GLY A O 1
ATOM 1430 N N . SER A 1 184 ? 7.772 -4.297 -32.396 1.00 81.19 184 SER A N 1
ATOM 1431 C CA . SER A 1 184 ? 9.062 -4.536 -31.737 1.00 81.19 184 SER A CA 1
ATOM 1432 C C . SER A 1 184 ? 9.581 -3.265 -31.069 1.00 81.19 184 SER A C 1
ATOM 1434 O O . SER A 1 184 ? 9.791 -2.245 -31.728 1.00 81.19 184 SER A O 1
ATOM 1436 N N . LEU A 1 185 ? 9.862 -3.357 -29.773 1.00 83.69 185 LEU A N 1
ATOM 1437 C CA . LEU A 1 185 ? 10.531 -2.308 -29.015 1.00 83.69 185 LEU A CA 1
ATOM 1438 C C . LEU A 1 185 ? 12.057 -2.485 -29.091 1.00 83.69 185 LEU A C 1
ATOM 1440 O O . LEU A 1 185 ? 12.550 -3.609 -29.197 1.00 83.69 185 LEU A O 1
ATOM 1444 N N . PRO A 1 186 ? 12.843 -1.399 -29.014 1.00 84.88 186 PRO A N 1
ATOM 1445 C CA . PRO A 1 186 ? 14.266 -1.507 -28.710 1.00 84.88 186 PRO A CA 1
ATOM 1446 C C . PRO A 1 186 ? 14.492 -2.220 -27.362 1.00 84.88 186 PRO A C 1
ATOM 1448 O O . PRO A 1 186 ? 13.756 -1.954 -26.414 1.00 84.88 186 PRO A O 1
ATOM 1451 N N . LYS A 1 187 ? 15.565 -3.018 -27.221 1.00 83.81 187 LYS A N 1
ATOM 1452 C CA . LYS A 1 187 ? 15.874 -3.807 -25.998 1.00 83.81 187 LYS A CA 1
ATOM 1453 C C . LYS A 1 187 ? 15.763 -3.006 -24.688 1.00 83.81 187 LYS A C 1
ATOM 1455 O O . LYS A 1 187 ? 15.247 -3.487 -23.691 1.00 83.81 187 LYS A O 1
ATOM 1460 N N . HIS A 1 188 ? 16.205 -1.747 -24.674 1.00 82.56 188 HIS A N 1
ATOM 1461 C CA . HIS A 1 188 ? 16.112 -0.897 -23.477 1.00 82.56 188 HIS A CA 1
ATOM 1462 C C . HIS A 1 188 ? 14.667 -0.489 -23.112 1.00 82.56 188 HIS A C 1
ATOM 1464 O O . HIS A 1 188 ? 14.370 -0.276 -21.939 1.00 82.56 188 HIS A O 1
ATOM 1470 N N . ARG A 1 189 ? 13.770 -0.368 -24.101 1.00 86.19 189 ARG A N 1
ATOM 1471 C CA . ARG A 1 189 ? 12.338 -0.071 -23.913 1.00 86.19 189 ARG A CA 1
ATOM 1472 C C . ARG A 1 189 ? 11.559 -1.309 -23.491 1.00 86.19 189 ARG A C 1
ATOM 1474 O O . ARG A 1 189 ? 10.619 -1.158 -22.722 1.00 86.19 189 ARG A O 1
ATOM 1481 N N . GLU A 1 190 ? 11.963 -2.481 -23.971 1.00 87.94 190 GLU A N 1
ATOM 1482 C CA . GLU A 1 190 ? 11.449 -3.784 -23.537 1.00 87.94 190 GLU A CA 1
ATOM 1483 C C . GLU A 1 190 ? 11.745 -4.005 -22.050 1.00 87.94 190 GLU A C 1
ATOM 1485 O O . GLU A 1 190 ? 10.821 -4.126 -21.258 1.00 87.94 190 GLU A O 1
ATOM 1490 N N . VAL A 1 191 ? 13.005 -3.854 -21.632 1.00 87.38 191 VAL A N 1
ATOM 1491 C CA . VAL A 1 191 ? 13.388 -3.943 -20.211 1.00 87.38 191 VAL A CA 1
ATOM 1492 C C . VAL A 1 191 ? 1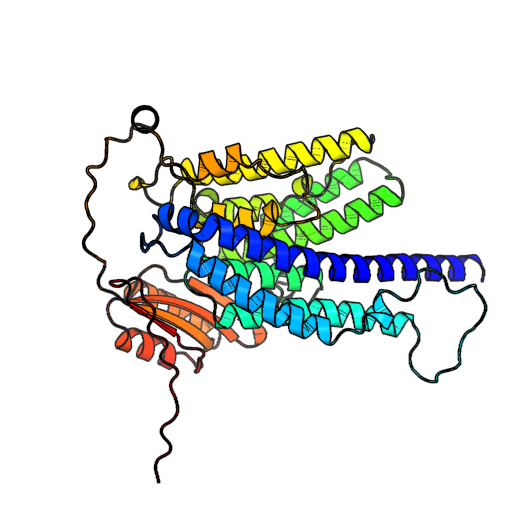2.647 -2.906 -19.348 1.00 87.38 191 VAL A C 1
ATOM 1494 O O . VAL A 1 191 ? 12.217 -3.203 -18.236 1.00 87.38 191 VAL A O 1
ATOM 1497 N N . LYS A 1 192 ? 12.460 -1.669 -19.839 1.00 89.19 192 LYS A N 1
ATOM 1498 C CA . LYS A 1 192 ? 11.675 -0.645 -19.119 1.00 89.19 192 LYS A CA 1
ATOM 1499 C C . LYS A 1 192 ? 10.202 -1.047 -18.981 1.00 89.19 192 LYS A C 1
ATOM 1501 O O . LYS A 1 192 ? 9.605 -0.773 -17.944 1.00 89.19 192 LYS A O 1
ATOM 1506 N N . LEU A 1 193 ? 9.632 -1.659 -20.016 1.00 93.38 193 LEU A N 1
ATOM 1507 C CA . LEU A 1 193 ? 8.260 -2.150 -20.025 1.00 93.38 193 LEU A CA 1
ATOM 1508 C C . LEU A 1 193 ? 8.084 -3.321 -19.046 1.00 93.38 193 LEU A C 1
ATOM 1510 O O . LEU A 1 193 ? 7.131 -3.303 -18.278 1.00 93.38 193 LEU A O 1
ATOM 1514 N N . GLU A 1 194 ? 9.022 -4.269 -19.001 1.00 93.25 194 GLU A N 1
ATOM 1515 C CA . GLU A 1 194 ? 9.013 -5.381 -18.038 1.00 93.25 194 GLU A CA 1
ATOM 1516 C C . GLU A 1 194 ? 9.043 -4.883 -16.587 1.00 93.25 194 GLU A C 1
ATOM 1518 O O . GLU A 1 194 ? 8.239 -5.318 -15.765 1.00 93.25 194 GLU A O 1
ATOM 1523 N N . TYR A 1 195 ? 9.917 -3.920 -16.265 1.00 91.94 195 TYR A N 1
ATOM 1524 C CA . TYR A 1 195 ? 9.936 -3.324 -14.925 1.00 91.94 195 TYR A CA 1
ATOM 1525 C C . TYR A 1 195 ? 8.634 -2.588 -14.600 1.00 91.94 195 TYR A C 1
ATOM 1527 O O . TYR A 1 195 ? 8.121 -2.723 -13.492 1.00 91.94 195 TYR A O 1
ATOM 1535 N N . ALA A 1 196 ? 8.092 -1.825 -15.552 1.00 95.25 196 ALA A N 1
ATOM 1536 C CA . ALA A 1 196 ? 6.836 -1.109 -15.366 1.00 95.25 196 ALA A CA 1
ATOM 1537 C C . ALA A 1 196 ? 5.649 -2.063 -15.168 1.00 95.25 196 ALA A C 1
ATOM 1539 O O . ALA A 1 196 ? 4.797 -1.801 -14.324 1.00 95.25 196 ALA A O 1
ATOM 1540 N N . HIS A 1 197 ? 5.608 -3.172 -15.909 1.00 97.62 197 HIS A N 1
ATOM 1541 C CA . HIS A 1 197 ? 4.596 -4.215 -15.753 1.00 97.62 197 HIS A CA 1
ATOM 1542 C C . HIS A 1 197 ? 4.729 -4.923 -14.407 1.00 97.62 197 HIS A C 1
ATOM 1544 O O . HIS A 1 197 ? 3.735 -5.026 -13.698 1.00 97.62 197 HIS A O 1
ATOM 1550 N N . ALA A 1 198 ? 5.940 -5.306 -13.991 1.00 96.25 198 ALA A N 1
ATOM 1551 C CA . ALA A 1 198 ? 6.172 -5.915 -12.681 1.00 96.25 198 ALA A CA 1
ATOM 1552 C C . ALA A 1 198 ? 5.749 -4.993 -11.520 1.00 96.25 198 ALA A C 1
ATOM 1554 O O . ALA A 1 198 ? 5.108 -5.447 -10.571 1.00 96.25 198 ALA A O 1
ATOM 1555 N N . GLU A 1 199 ? 6.064 -3.693 -11.602 1.00 96.25 199 GLU A N 1
ATOM 1556 C CA . GLU A 1 199 ? 5.624 -2.698 -10.615 1.00 96.25 199 GLU A CA 1
ATOM 1557 C C . GLU A 1 199 ? 4.098 -2.533 -10.630 1.00 96.25 199 GLU A C 1
ATOM 1559 O O . GLU A 1 199 ? 3.464 -2.683 -9.588 1.00 96.25 199 GLU A O 1
ATOM 1564 N N . ALA A 1 200 ? 3.488 -2.302 -11.797 1.00 98.25 200 ALA A N 1
ATOM 1565 C CA . ALA A 1 200 ? 2.037 -2.160 -11.930 1.00 98.25 200 ALA A CA 1
ATOM 1566 C C . ALA A 1 200 ? 1.286 -3.403 -11.428 1.00 98.25 200 ALA A C 1
ATOM 1568 O O . ALA A 1 200 ? 0.273 -3.278 -10.744 1.00 98.25 200 ALA A O 1
ATOM 1569 N N . ARG A 1 201 ? 1.814 -4.600 -11.709 1.00 98.44 201 ARG A N 1
ATOM 1570 C CA . ARG A 1 201 ? 1.233 -5.882 -11.299 1.00 98.44 201 ARG A CA 1
ATOM 1571 C C . ARG A 1 201 ? 1.245 -6.034 -9.788 1.00 98.44 201 ARG A C 1
ATOM 1573 O O . ARG A 1 201 ? 0.222 -6.390 -9.211 1.00 98.44 201 ARG A O 1
ATOM 1580 N N . ALA A 1 202 ? 2.354 -5.691 -9.138 1.00 98.44 202 ALA A N 1
ATOM 1581 C CA . ALA A 1 202 ? 2.425 -5.655 -7.682 1.00 98.44 202 ALA A CA 1
ATOM 1582 C C . ALA A 1 202 ? 1.408 -4.672 -7.075 1.00 98.44 202 ALA A C 1
ATOM 1584 O O . ALA A 1 202 ? 0.710 -5.021 -6.123 1.00 98.44 202 ALA A O 1
ATOM 1585 N N . MET A 1 203 ? 1.265 -3.477 -7.661 1.00 98.56 203 MET A N 1
ATOM 1586 C CA . MET A 1 203 ? 0.270 -2.492 -7.217 1.00 98.56 203 MET A CA 1
ATOM 1587 C C . MET A 1 203 ? -1.173 -2.964 -7.455 1.00 98.56 203 MET A C 1
ATOM 1589 O O . MET A 1 203 ? -2.040 -2.687 -6.628 1.00 98.56 203 MET A O 1
ATOM 1593 N N . ALA A 1 204 ? -1.432 -3.701 -8.541 1.00 98.62 204 ALA A N 1
ATOM 1594 C CA . ALA A 1 204 ? -2.738 -4.280 -8.844 1.00 98.62 204 ALA A CA 1
ATOM 1595 C C . ALA A 1 204 ? -3.153 -5.321 -7.799 1.00 98.62 204 ALA A C 1
ATOM 1597 O O . ALA A 1 204 ? -4.234 -5.197 -7.230 1.00 98.62 204 ALA A O 1
ATOM 1598 N N . PHE A 1 205 ? -2.284 -6.283 -7.467 1.00 98.62 205 PHE A N 1
ATOM 1599 C CA . PHE A 1 205 ? -2.571 -7.248 -6.397 1.00 98.62 205 PHE A CA 1
ATOM 1600 C C . PHE A 1 205 ? -2.768 -6.570 -5.042 1.00 98.62 205 PHE A C 1
ATOM 1602 O O . PHE A 1 205 ? -3.698 -6.913 -4.311 1.00 98.62 205 PHE A O 1
ATOM 1609 N N . ALA A 1 206 ? -1.944 -5.568 -4.730 1.00 98.38 206 ALA A N 1
ATOM 1610 C CA . ALA A 1 206 ? -2.077 -4.802 -3.500 1.00 98.38 206 ALA A CA 1
ATOM 1611 C C . ALA A 1 206 ? -3.422 -4.074 -3.415 1.00 98.38 206 ALA A C 1
ATOM 1613 O O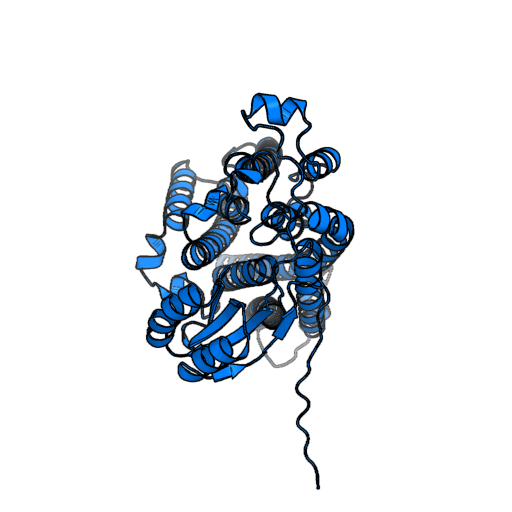 . ALA A 1 206 ? -4.105 -4.156 -2.395 1.00 98.38 206 ALA A O 1
ATOM 1614 N N . ALA A 1 207 ? -3.846 -3.414 -4.493 1.00 98.12 207 ALA A N 1
ATOM 1615 C CA . ALA A 1 207 ? -5.147 -2.762 -4.556 1.00 98.12 207 ALA A CA 1
ATOM 1616 C C . ALA A 1 207 ? -6.305 -3.773 -4.453 1.00 98.12 207 ALA A C 1
ATOM 1618 O O . ALA A 1 207 ? -7.270 -3.503 -3.741 1.00 98.12 207 ALA A O 1
ATOM 1619 N N . GLU A 1 208 ? -6.209 -4.945 -5.090 1.00 97.75 208 GLU A N 1
ATOM 1620 C CA . GLU A 1 208 ? -7.239 -5.993 -4.999 1.00 97.75 208 GLU A CA 1
ATOM 1621 C C . GLU A 1 208 ? -7.371 -6.574 -3.590 1.00 97.75 208 GLU A C 1
ATOM 1623 O O . GLU A 1 208 ? -8.489 -6.770 -3.109 1.00 97.75 208 GLU A O 1
ATOM 1628 N N . ARG A 1 209 ? -6.258 -6.772 -2.872 1.00 95.56 209 ARG A N 1
ATOM 1629 C CA . ARG A 1 209 ? -6.309 -7.226 -1.475 1.00 95.56 209 ARG A CA 1
ATOM 1630 C C . ARG A 1 209 ? -7.058 -6.231 -0.587 1.00 95.56 209 ARG A C 1
ATOM 1632 O O . ARG A 1 209 ? -7.866 -6.633 0.256 1.00 95.56 209 ARG A O 1
ATOM 1639 N N . ILE A 1 210 ? -6.828 -4.934 -0.786 1.00 96.06 210 ILE A N 1
ATOM 1640 C CA . ILE A 1 210 ? -7.532 -3.898 -0.025 1.00 96.06 210 ILE A CA 1
ATOM 1641 C C . ILE A 1 210 ? -9.000 -3.793 -0.450 1.00 96.06 210 ILE A C 1
ATOM 1643 O O . ILE A 1 210 ? -9.870 -3.716 0.417 1.00 96.06 210 ILE A O 1
ATOM 1647 N N . ARG A 1 211 ? -9.303 -3.883 -1.752 1.00 95.06 211 ARG A N 1
ATOM 1648 C CA . ARG A 1 211 ? -10.683 -3.928 -2.276 1.00 95.06 211 ARG A CA 1
ATOM 1649 C C . ARG A 1 211 ? -11.476 -5.080 -1.665 1.00 95.06 211 ARG A C 1
ATOM 1651 O O . ARG A 1 211 ? -12.609 -4.869 -1.246 1.00 95.06 211 ARG A O 1
ATOM 1658 N N . ALA A 1 212 ? -10.868 -6.258 -1.535 1.00 92.44 212 ALA A N 1
ATOM 1659 C CA . ALA A 1 212 ? -11.491 -7.414 -0.894 1.00 92.44 212 ALA A CA 1
ATOM 1660 C C . ALA A 1 212 ? -11.737 -7.217 0.615 1.00 92.44 212 ALA A C 1
ATOM 1662 O O . ALA A 1 212 ? -12.683 -7.784 1.156 1.00 92.44 212 ALA A O 1
ATOM 1663 N N . SER A 1 213 ? -10.907 -6.416 1.293 1.00 89.69 213 SER A N 1
ATOM 1664 C CA . SER A 1 213 ? -11.000 -6.194 2.745 1.00 89.69 213 SER A CA 1
ATOM 1665 C C . SER A 1 213 ? -11.996 -5.091 3.122 1.00 89.69 213 SER A C 1
ATOM 1667 O O . SER A 1 213 ? -12.668 -5.201 4.146 1.00 89.69 213 SER A O 1
ATOM 1669 N N . VAL A 1 214 ? -12.078 -4.035 2.305 1.00 89.81 214 VAL A N 1
ATOM 1670 C CA . VAL A 1 214 ? -12.842 -2.802 2.582 1.00 89.81 214 VAL A CA 1
ATOM 1671 C C . VAL A 1 214 ? -14.151 -2.729 1.779 1.00 89.81 214 VAL A C 1
ATOM 1673 O O . VAL A 1 214 ? -15.137 -2.156 2.239 1.00 89.81 214 VAL A O 1
ATOM 1676 N N . GLY A 1 215 ? -14.186 -3.327 0.587 1.00 88.19 215 GLY A N 1
ATOM 1677 C CA . GLY A 1 215 ? -15.346 -3.351 -0.305 1.00 88.19 215 GLY A CA 1
ATOM 1678 C C . GLY A 1 215 ? -15.281 -2.349 -1.464 1.00 88.19 215 GLY A C 1
ATOM 1679 O O . GLY A 1 215 ? -14.704 -1.264 -1.368 1.00 88.19 215 GLY A O 1
ATOM 1680 N N . GLU A 1 216 ? -15.920 -2.719 -2.579 1.00 87.94 216 GLU A N 1
ATOM 1681 C CA . GLU A 1 216 ? -15.886 -1.986 -3.856 1.00 87.94 216 GLU A CA 1
ATOM 1682 C C . GLU A 1 216 ? -16.442 -0.562 -3.755 1.00 87.94 216 GLU A C 1
ATOM 1684 O O . GLU A 1 216 ? -15.941 0.367 -4.385 1.00 87.94 216 GLU A O 1
ATOM 1689 N N . GLN A 1 217 ? -17.474 -0.377 -2.934 1.00 88.44 217 GLN A N 1
ATOM 1690 C CA . GLN A 1 217 ? -18.152 0.903 -2.752 1.00 88.44 217 GLN A CA 1
ATOM 1691 C C . GLN A 1 217 ? -17.237 1.994 -2.182 1.00 88.44 217 GLN A C 1
ATOM 1693 O O . GLN A 1 217 ? -17.498 3.171 -2.403 1.00 88.44 217 GLN A O 1
ATOM 1698 N N . MET A 1 218 ? -16.156 1.615 -1.491 1.00 90.50 218 MET A N 1
ATOM 1699 C CA . MET A 1 218 ? -15.218 2.555 -0.866 1.00 90.50 218 MET A CA 1
ATOM 1700 C C . MET A 1 218 ? -14.102 3.006 -1.812 1.00 90.50 218 MET A C 1
ATOM 1702 O O . MET A 1 218 ? -13.324 3.900 -1.470 1.00 90.50 218 MET A O 1
ATOM 1706 N N . VAL A 1 219 ? -14.006 2.405 -3.003 1.00 93.12 219 VAL A N 1
ATOM 1707 C CA . VAL A 1 219 ? -12.953 2.691 -3.982 1.00 93.12 219 VAL A CA 1
ATOM 1708 C C . VAL A 1 219 ? -12.893 4.163 -4.394 1.00 93.12 219 VAL A C 1
ATOM 1710 O O . VAL A 1 219 ? -11.810 4.736 -4.303 1.00 93.12 219 VAL A O 1
ATOM 1713 N N . PRO A 1 220 ? -13.985 4.820 -4.828 1.00 93.88 220 PRO A N 1
ATOM 1714 C CA . PRO A 1 220 ? -13.905 6.220 -5.241 1.00 93.88 220 PRO A CA 1
ATOM 1715 C C . PRO A 1 220 ? -13.739 7.189 -4.061 1.00 93.88 220 PRO A C 1
ATOM 1717 O O . PRO A 1 220 ? -13.437 8.355 -4.296 1.00 93.88 220 PRO A O 1
ATOM 1720 N N . SER A 1 221 ? -13.926 6.712 -2.828 1.00 91.56 221 SER A N 1
ATOM 1721 C CA . SER A 1 221 ? -14.140 7.526 -1.628 1.00 91.56 221 SER A CA 1
ATOM 1722 C C . SER A 1 221 ? -12.946 7.587 -0.678 1.00 91.56 221 SER A C 1
ATOM 1724 O O . SER A 1 221 ? -12.914 8.452 0.186 1.00 91.56 221 SER A O 1
ATOM 1726 N N . THR A 1 222 ? -11.990 6.666 -0.800 1.00 93.06 222 THR A N 1
ATOM 1727 C CA . THR A 1 222 ? -10.901 6.481 0.176 1.00 93.06 222 THR A CA 1
ATOM 1728 C C . THR A 1 222 ? -9.538 6.425 -0.509 1.00 93.06 222 THR A C 1
ATOM 1730 O O . THR A 1 222 ? -9.430 6.577 -1.730 1.00 93.06 222 THR A O 1
ATOM 1733 N N . MET A 1 223 ? -8.480 6.117 0.248 1.00 95.00 223 MET A N 1
ATOM 1734 C CA . MET A 1 223 ? -7.147 5.817 -0.295 1.00 95.00 223 MET A CA 1
ATOM 1735 C C . MET A 1 223 ? -7.119 4.764 -1.406 1.00 95.00 223 MET A C 1
ATOM 1737 O O . MET A 1 223 ? -6.218 4.802 -2.248 1.00 95.00 223 MET A O 1
ATOM 1741 N N . LEU A 1 224 ? -8.131 3.892 -1.481 1.00 96.25 224 LEU A N 1
ATOM 1742 C CA . LEU A 1 224 ? -8.314 2.974 -2.603 1.00 96.25 224 LEU A CA 1
ATOM 1743 C C . LEU A 1 224 ? -8.356 3.689 -3.960 1.00 96.25 224 LEU A C 1
ATOM 1745 O O . LEU A 1 224 ? -7.874 3.130 -4.943 1.00 96.25 224 LEU A O 1
ATOM 1749 N N . SER A 1 225 ? -8.864 4.923 -4.019 1.00 97.38 225 SER A N 1
ATOM 1750 C CA . SER A 1 225 ? -8.910 5.719 -5.249 1.00 97.38 225 SER A CA 1
ATOM 1751 C C . SER A 1 225 ? -7.504 5.910 -5.820 1.00 97.38 225 SER A C 1
ATOM 1753 O O . SER A 1 225 ? -7.283 5.713 -7.012 1.00 97.38 225 SER A O 1
ATOM 1755 N N . VAL A 1 226 ? -6.521 6.203 -4.960 1.00 98.25 226 VAL A N 1
ATOM 1756 C CA . VAL A 1 226 ? -5.111 6.351 -5.354 1.00 98.25 226 VAL A CA 1
ATOM 1757 C C . VAL A 1 226 ? -4.479 4.988 -5.649 1.00 98.25 226 VAL A C 1
ATOM 1759 O O . VAL A 1 226 ? -3.779 4.847 -6.650 1.00 98.25 226 VAL A O 1
ATOM 1762 N N . MET A 1 227 ? -4.748 3.971 -4.822 1.00 98.38 227 MET A N 1
ATOM 1763 C CA . MET A 1 227 ? -4.213 2.612 -5.009 1.00 98.38 227 MET A CA 1
ATOM 1764 C C . MET A 1 227 ? -4.616 2.009 -6.364 1.00 98.38 227 MET A C 1
ATOM 1766 O O . MET A 1 227 ? -3.787 1.393 -7.030 1.00 98.38 227 MET A O 1
ATOM 1770 N N . VAL A 1 228 ? -5.861 2.225 -6.801 1.00 98.00 228 VAL A N 1
ATOM 1771 C CA . VAL A 1 228 ? -6.361 1.762 -8.105 1.00 98.00 228 VAL A CA 1
ATOM 1772 C C . VAL A 1 228 ? -5.658 2.468 -9.262 1.00 98.00 228 VAL A C 1
ATOM 1774 O O . VAL A 1 228 ? -5.314 1.817 -10.245 1.00 98.00 228 VAL A O 1
ATOM 1777 N N . GLU A 1 229 ? -5.388 3.773 -9.165 1.00 98.00 229 GLU A N 1
ATOM 1778 C CA . GLU A 1 229 ? -4.642 4.461 -10.227 1.00 98.00 229 GLU A CA 1
ATOM 1779 C C . GLU A 1 229 ? -3.174 4.001 -10.296 1.00 98.00 229 GLU A C 1
ATOM 1781 O O . GLU A 1 229 ? -2.604 3.942 -11.385 1.00 98.00 229 GLU A O 1
ATOM 1786 N N . LEU A 1 230 ? -2.566 3.616 -9.166 1.00 97.81 230 LEU A N 1
ATOM 1787 C CA . LEU A 1 230 ? -1.211 3.044 -9.136 1.00 97.81 230 LEU A CA 1
ATOM 1788 C C . LEU A 1 230 ? -1.116 1.652 -9.781 1.00 97.81 230 LEU A C 1
ATOM 1790 O O . LEU A 1 230 ? -0.024 1.261 -10.193 1.00 97.81 230 LEU A O 1
ATOM 1794 N N . ALA A 1 231 ? -2.227 0.921 -9.895 1.00 98.06 231 ALA A N 1
ATOM 1795 C CA . ALA A 1 231 ? -2.287 -0.393 -10.541 1.00 98.06 231 ALA A CA 1
ATOM 1796 C C . ALA A 1 231 ? -2.216 -0.332 -12.078 1.00 98.06 231 ALA A C 1
ATOM 1798 O O . ALA A 1 231 ? -2.048 -1.356 -12.740 1.00 98.06 231 ALA A O 1
ATOM 1799 N N . ARG A 1 232 ? -2.367 0.856 -12.673 1.00 97.50 232 ARG A N 1
ATOM 1800 C CA . ARG A 1 232 ? -2.463 1.012 -14.127 1.00 97.50 232 ARG A CA 1
ATOM 1801 C C . ARG A 1 232 ? -1.089 1.015 -14.790 1.00 97.50 232 ARG A C 1
ATOM 1803 O O . ARG A 1 232 ? -0.190 1.727 -14.348 1.00 97.50 232 ARG A O 1
ATOM 1810 N N . LEU A 1 233 ? -0.945 0.327 -15.927 1.00 97.19 233 LEU A N 1
ATOM 1811 C CA . LEU A 1 233 ? 0.312 0.327 -16.689 1.00 97.19 233 LEU A CA 1
ATOM 1812 C C . LEU A 1 233 ? 0.727 1.733 -17.139 1.00 97.19 233 LEU A C 1
ATOM 1814 O O . LEU A 1 233 ? 1.909 2.070 -17.121 1.00 97.19 233 LEU A O 1
ATOM 1818 N N . ASP A 1 234 ? -0.245 2.568 -17.507 1.00 94.75 234 ASP A N 1
ATOM 1819 C CA . ASP A 1 234 ? -0.020 3.937 -17.985 1.00 94.75 234 ASP A CA 1
ATOM 1820 C C . ASP A 1 234 ? 0.424 4.921 -16.885 1.00 94.75 234 ASP A C 1
ATOM 1822 O O . ASP A 1 234 ? 0.802 6.053 -17.187 1.00 94.75 234 ASP A O 1
ATOM 1826 N N . ALA A 1 235 ? 0.440 4.493 -15.618 1.00 95.56 235 ALA A N 1
ATOM 1827 C CA . ALA A 1 235 ? 1.122 5.198 -14.537 1.00 95.56 235 ALA A CA 1
ATOM 1828 C C . ALA A 1 235 ? 2.639 4.918 -14.524 1.00 95.56 235 ALA A C 1
ATOM 1830 O O . ALA A 1 235 ? 3.410 5.681 -13.938 1.00 95.56 235 ALA A O 1
ATOM 1831 N N . HIS A 1 236 ? 3.097 3.853 -15.186 1.00 95.06 236 HIS A N 1
ATOM 1832 C CA . HIS A 1 236 ? 4.484 3.373 -15.125 1.00 95.06 236 HIS A CA 1
ATOM 1833 C C . HIS A 1 236 ? 5.199 3.394 -16.476 1.00 95.06 236 HIS A C 1
ATOM 1835 O O . HIS A 1 236 ? 6.426 3.512 -16.518 1.00 95.06 236 HIS A O 1
ATOM 1841 N N . TYR A 1 237 ? 4.451 3.333 -17.578 1.00 93.69 237 TYR A N 1
ATOM 1842 C CA . TYR A 1 237 ? 4.994 3.252 -18.926 1.00 93.69 237 TYR A CA 1
ATOM 1843 C C . TYR A 1 237 ? 4.203 4.089 -19.932 1.00 93.69 237 TYR A C 1
ATOM 1845 O O . TYR A 1 237 ? 2.978 4.029 -19.982 1.00 93.69 237 TYR A O 1
ATOM 1853 N N . ASP A 1 238 ? 4.927 4.804 -20.795 1.00 89.94 238 ASP A N 1
ATOM 1854 C CA . ASP A 1 238 ? 4.365 5.485 -21.961 1.00 89.94 238 ASP A CA 1
ATOM 1855 C C . ASP A 1 238 ? 4.851 4.804 -23.250 1.00 89.94 238 ASP A C 1
ATOM 1857 O O . ASP A 1 238 ? 6.055 4.582 -23.433 1.00 89.94 238 ASP A O 1
ATOM 1861 N N . ALA A 1 239 ? 3.911 4.459 -24.135 1.00 83.25 239 ALA A N 1
ATOM 1862 C CA . ALA A 1 239 ? 4.156 3.698 -25.361 1.00 83.25 239 ALA A CA 1
ATOM 1863 C C . ALA A 1 239 ? 4.741 4.527 -26.524 1.00 83.25 239 ALA A C 1
ATOM 1865 O O . ALA A 1 239 ? 5.085 3.950 -27.558 1.00 83.25 239 ALA A O 1
ATOM 1866 N N . SER A 1 240 ? 4.897 5.846 -26.369 1.00 80.88 240 SER A N 1
ATOM 1867 C CA . SER A 1 240 ? 5.516 6.718 -27.369 1.00 80.88 240 SER A CA 1
ATOM 1868 C C . SER A 1 240 ? 6.933 6.257 -27.724 1.00 80.88 240 SER A C 1
ATOM 1870 O O . SER A 1 240 ? 7.726 5.858 -26.869 1.00 80.88 240 SER A O 1
ATOM 1872 N N . GLN A 1 241 ? 7.252 6.324 -29.018 1.00 74.25 241 GLN A N 1
ATOM 1873 C CA . GLN A 1 241 ? 8.569 5.967 -29.555 1.00 74.25 241 GLN A CA 1
ATOM 1874 C C . GLN A 1 241 ? 9.619 7.060 -29.308 1.00 74.25 241 GLN A C 1
ATOM 1876 O O . GLN A 1 241 ? 10.815 6.774 -29.310 1.00 74.25 241 GLN A O 1
ATOM 1881 N N . ASP A 1 242 ? 9.184 8.301 -29.086 1.00 80.81 242 ASP A N 1
ATOM 1882 C CA . ASP A 1 242 ? 10.060 9.407 -28.703 1.00 80.81 242 ASP A CA 1
ATOM 1883 C C . ASP A 1 242 ? 10.277 9.371 -27.188 1.00 80.81 242 ASP A C 1
ATOM 1885 O O . ASP A 1 242 ? 9.336 9.560 -26.419 1.00 80.81 242 ASP A O 1
ATOM 1889 N N . ALA A 1 243 ? 11.514 9.104 -26.766 1.00 76.81 243 ALA A N 1
ATOM 1890 C CA . ALA A 1 243 ? 11.858 8.907 -25.364 1.00 76.81 243 ALA A CA 1
ATOM 1891 C C . ALA A 1 243 ? 11.718 10.177 -24.508 1.00 76.81 243 ALA A C 1
ATOM 1893 O O . ALA A 1 243 ? 11.351 10.062 -23.340 1.00 76.81 243 ALA A O 1
ATOM 1894 N N . GLU A 1 244 ? 12.005 11.359 -25.062 1.00 80.88 244 GLU A N 1
ATOM 1895 C CA . GLU A 1 244 ? 11.914 12.624 -24.323 1.00 80.88 244 GLU A CA 1
ATOM 1896 C C . GLU A 1 244 ? 10.449 13.044 -24.190 1.00 80.88 244 GLU A C 1
ATOM 1898 O O . GLU A 1 244 ? 9.977 13.342 -23.092 1.00 80.88 244 GLU A O 1
ATOM 1903 N N . ALA A 1 245 ? 9.690 12.938 -25.285 1.00 84.44 245 ALA A N 1
ATOM 1904 C CA . ALA A 1 245 ? 8.251 13.161 -25.246 1.00 84.44 245 ALA A CA 1
ATOM 1905 C C . ALA A 1 245 ? 7.533 12.143 -24.340 1.00 84.44 245 ALA A C 1
ATOM 1907 O O . ALA A 1 245 ? 6.603 12.517 -23.631 1.00 84.44 245 ALA A O 1
ATOM 1908 N N . ALA A 1 246 ? 7.973 10.878 -24.326 1.00 83.56 246 ALA A N 1
ATOM 1909 C CA . ALA A 1 246 ? 7.425 9.835 -23.458 1.00 83.56 246 ALA A CA 1
ATOM 1910 C C . ALA A 1 246 ? 7.639 10.144 -21.970 1.00 83.56 246 ALA A C 1
ATOM 1912 O O . ALA A 1 246 ? 6.760 9.867 -21.160 1.00 83.56 246 ALA A O 1
ATOM 1913 N N . ASP A 1 247 ? 8.799 10.691 -21.594 1.00 87.44 247 ASP A N 1
ATOM 1914 C CA . ASP A 1 247 ? 9.098 11.009 -20.196 1.00 87.44 247 ASP A CA 1
ATOM 1915 C C . ASP A 1 247 ? 8.231 12.167 -19.682 1.00 87.44 247 ASP A C 1
ATOM 1917 O O . ASP A 1 247 ? 7.589 12.045 -18.638 1.00 87.44 247 ASP A O 1
ATOM 1921 N N . GLU A 1 248 ? 8.128 13.256 -20.447 1.00 90.00 248 GLU A N 1
ATOM 1922 C CA . GLU A 1 248 ? 7.271 14.391 -20.085 1.00 90.00 248 GLU A CA 1
ATOM 1923 C C . GLU A 1 248 ? 5.778 14.033 -20.120 1.00 90.00 248 GLU A C 1
ATOM 1925 O O . GLU A 1 248 ? 5.030 14.398 -19.208 1.00 90.00 248 GLU A O 1
ATOM 1930 N N . ALA A 1 249 ? 5.338 13.252 -21.114 1.00 91.50 249 ALA A N 1
ATOM 1931 C CA . ALA A 1 249 ? 3.966 12.751 -21.172 1.00 91.50 249 ALA A CA 1
ATOM 1932 C C . ALA A 1 249 ? 3.636 11.863 -19.965 1.00 91.50 249 ALA A C 1
ATOM 1934 O O . ALA A 1 249 ? 2.574 12.023 -19.360 1.00 91.50 249 ALA A O 1
ATOM 1935 N N . LEU A 1 250 ? 4.557 10.982 -19.562 1.00 93.50 250 LEU A N 1
ATOM 1936 C CA . LEU A 1 250 ? 4.385 10.128 -18.390 1.00 93.50 250 LEU A CA 1
ATOM 1937 C C . LEU A 1 250 ? 4.314 10.948 -17.096 1.00 93.50 250 LEU A C 1
ATOM 1939 O O . LEU A 1 250 ? 3.469 10.670 -16.245 1.00 93.50 250 LEU A O 1
ATOM 1943 N N . LYS A 1 251 ? 5.157 11.979 -16.941 1.00 94.38 251 LYS A N 1
ATOM 1944 C CA . LYS A 1 251 ? 5.109 12.882 -15.777 1.00 94.38 251 LYS A CA 1
ATOM 1945 C C . LYS A 1 251 ? 3.760 13.583 -15.663 1.00 94.38 251 LYS A C 1
ATOM 1947 O O . LYS A 1 251 ? 3.168 13.600 -14.582 1.00 94.38 251 LYS A O 1
ATOM 1952 N N . GLU A 1 252 ? 3.258 14.132 -16.765 1.00 94.69 252 GLU A N 1
ATOM 1953 C CA . GLU A 1 252 ? 1.959 14.803 -16.766 1.00 94.69 252 GLU A CA 1
ATOM 1954 C C . GLU A 1 252 ? 0.813 13.809 -16.551 1.00 94.69 252 GLU A C 1
ATOM 1956 O O . GLU A 1 252 ? -0.100 14.081 -15.771 1.00 94.69 252 GLU A O 1
ATOM 1961 N N . ARG A 1 253 ? 0.891 12.613 -17.153 1.00 95.31 253 ARG A N 1
ATOM 1962 C CA . ARG A 1 253 ? -0.088 11.539 -16.951 1.00 95.31 253 ARG A CA 1
ATOM 1963 C C . ARG A 1 253 ? -0.185 11.144 -15.482 1.00 95.31 253 ARG A C 1
ATOM 1965 O O . ARG A 1 253 ? -1.285 11.132 -14.939 1.00 95.31 253 ARG A O 1
ATOM 1972 N N . ARG A 1 254 ? 0.947 10.884 -14.827 1.00 96.50 254 ARG A N 1
ATOM 1973 C CA . ARG A 1 254 ? 1.024 10.576 -13.390 1.00 96.50 254 ARG A CA 1
ATOM 1974 C C . ARG A 1 254 ? 0.378 11.669 -12.548 1.00 96.50 254 ARG A C 1
ATOM 1976 O O . ARG A 1 254 ? -0.490 11.377 -11.727 1.00 96.50 254 ARG A O 1
ATOM 1983 N N . ARG A 1 255 ? 0.729 12.934 -12.798 1.00 96.38 255 ARG A N 1
ATOM 1984 C CA . ARG A 1 255 ? 0.150 14.077 -12.081 1.00 96.38 255 ARG A CA 1
ATOM 1985 C C . ARG A 1 255 ? -1.365 14.157 -12.267 1.00 96.38 255 ARG A C 1
ATOM 1987 O O . ARG A 1 255 ? -2.082 14.411 -11.299 1.00 96.38 255 ARG A O 1
ATOM 1994 N N . ALA A 1 256 ? -1.849 13.945 -13.488 1.00 96.56 256 ALA A N 1
ATOM 1995 C CA . ALA A 1 256 ? -3.270 13.968 -13.808 1.00 96.56 256 ALA A CA 1
ATOM 1996 C C . ALA A 1 256 ? -4.034 12.818 -13.133 1.00 96.56 256 ALA A C 1
ATOM 1998 O O . ALA A 1 256 ? -5.086 13.066 -12.547 1.00 96.56 256 ALA A O 1
ATOM 1999 N N . LEU A 1 257 ? -3.492 11.594 -13.154 1.00 97.31 257 LEU A N 1
ATOM 2000 C CA . LEU A 1 257 ? -4.089 10.426 -12.496 1.00 97.31 257 LEU A CA 1
ATOM 2001 C C . LEU A 1 257 ? -4.229 10.650 -10.987 1.00 97.31 257 LEU A C 1
ATOM 2003 O O . LEU A 1 257 ? -5.320 10.503 -10.443 1.00 97.31 257 LEU A O 1
ATOM 2007 N N . MET A 1 258 ? -3.153 11.078 -10.319 1.00 97.62 258 MET A N 1
ATOM 2008 C CA . MET A 1 258 ? -3.168 11.295 -8.868 1.00 97.62 258 MET A CA 1
ATOM 2009 C C . MET A 1 258 ? -4.090 12.447 -8.467 1.00 97.62 258 MET A C 1
ATOM 2011 O O . MET A 1 258 ? -4.818 12.339 -7.483 1.00 97.62 258 MET A O 1
ATOM 2015 N N . ARG A 1 259 ? -4.114 13.535 -9.251 1.00 97.31 259 ARG A N 1
ATOM 2016 C CA . ARG A 1 259 ? -5.069 14.629 -9.038 1.00 97.31 259 ARG A CA 1
ATOM 2017 C C . ARG A 1 259 ? -6.504 14.123 -9.125 1.00 97.31 259 ARG A C 1
ATOM 2019 O O . ARG A 1 259 ? -7.282 14.364 -8.210 1.00 97.31 259 ARG A O 1
ATOM 2026 N N . ALA A 1 260 ? -6.828 13.420 -10.208 1.00 97.12 260 ALA A N 1
ATOM 2027 C CA . ALA A 1 260 ? -8.171 12.921 -10.449 1.00 97.12 260 ALA A CA 1
ATOM 2028 C C . ALA A 1 260 ? -8.603 11.920 -9.371 1.00 97.12 260 ALA A C 1
ATOM 2030 O O . ALA A 1 260 ? -9.756 11.954 -8.956 1.00 97.12 260 ALA A O 1
ATOM 2031 N N . ALA A 1 261 ? -7.696 11.064 -8.887 1.00 97.69 261 ALA A N 1
ATOM 2032 C CA . ALA A 1 261 ? -7.972 10.144 -7.786 1.00 97.69 261 ALA A CA 1
ATOM 2033 C C . ALA A 1 261 ? -8.377 10.881 -6.503 1.00 97.69 261 ALA A C 1
ATOM 2035 O O . ALA A 1 261 ? -9.372 10.519 -5.878 1.00 97.69 261 ALA A O 1
ATOM 2036 N N . LEU A 1 262 ? -7.637 11.930 -6.132 1.00 96.81 262 LEU A N 1
ATOM 2037 C CA . LEU A 1 262 ? -7.905 12.723 -4.930 1.00 96.81 262 LEU A CA 1
ATOM 2038 C C . LEU A 1 262 ? -9.183 13.558 -5.081 1.00 96.81 262 LEU A C 1
ATOM 2040 O O . LEU A 1 262 ? -10.042 13.532 -4.206 1.00 96.81 262 LEU A O 1
ATOM 2044 N N . GLU A 1 263 ? -9.376 14.227 -6.218 1.00 95.12 263 GLU A N 1
ATOM 2045 C CA . GLU A 1 263 ? -10.611 14.970 -6.513 1.00 95.12 263 GLU A CA 1
ATOM 2046 C C . GLU A 1 263 ? -11.847 14.057 -6.538 1.00 95.12 263 GLU A C 1
ATOM 2048 O O . GLU A 1 263 ? -12.932 14.480 -6.142 1.00 95.12 263 GLU A O 1
ATOM 2053 N N . ARG A 1 264 ? -11.696 12.793 -6.954 1.00 95.31 264 ARG A N 1
ATOM 2054 C CA . ARG A 1 264 ? -12.773 11.796 -6.928 1.00 95.31 264 ARG A CA 1
ATOM 2055 C C . ARG A 1 264 ? -13.251 11.510 -5.504 1.00 95.31 264 ARG A C 1
ATOM 2057 O O . ARG A 1 264 ? -14.457 11.403 -5.317 1.00 95.31 264 ARG A O 1
ATOM 2064 N N . THR A 1 265 ? -12.355 11.491 -4.514 1.00 94.75 265 THR A N 1
ATOM 2065 C CA . THR A 1 265 ? -12.751 11.300 -3.102 1.00 94.75 265 THR A CA 1
ATOM 2066 C C . THR A 1 265 ? -13.640 12.430 -2.592 1.00 94.75 265 THR A C 1
ATOM 2068 O O . THR A 1 265 ? -14.617 12.174 -1.898 1.00 94.75 265 THR A O 1
ATOM 2071 N N . ALA A 1 266 ? -13.387 13.661 -3.044 1.00 91.56 266 ALA A N 1
ATOM 2072 C CA . ALA A 1 266 ? -14.230 14.813 -2.740 1.00 91.56 266 ALA A CA 1
ATOM 2073 C C . ALA A 1 266 ? -15.582 14.794 -3.467 1.00 91.56 266 ALA A C 1
ATOM 2075 O O . ALA A 1 266 ? -16.568 15.330 -2.960 1.00 91.56 266 ALA A O 1
ATOM 2076 N N . GLN A 1 267 ? -15.639 14.201 -4.662 1.00 92.06 267 GLN A N 1
ATOM 2077 C CA . GLN A 1 267 ? -16.869 14.085 -5.453 1.00 92.06 267 GLN A CA 1
ATOM 2078 C C . GLN A 1 267 ? -17.772 12.949 -4.967 1.00 92.06 267 GLN A C 1
ATOM 2080 O O . GLN A 1 267 ? -18.994 13.061 -5.037 1.00 92.06 267 GLN A O 1
ATOM 2085 N N . PHE A 1 268 ? -17.169 11.864 -4.488 1.00 92.38 268 PHE A N 1
ATOM 2086 C CA . PHE A 1 268 ? -17.854 10.659 -4.038 1.00 92.38 268 PHE A CA 1
ATOM 2087 C C . PHE A 1 268 ? -17.433 10.332 -2.607 1.00 92.38 268 PHE A C 1
ATOM 2089 O O . PHE A 1 268 ? -16.827 9.283 -2.380 1.00 92.38 268 PHE A O 1
ATOM 2096 N N . PRO A 1 269 ? -17.708 11.218 -1.637 1.00 89.50 269 PRO A N 1
ATOM 2097 C CA . PRO A 1 269 ? -17.353 10.955 -0.258 1.00 89.50 269 PRO A CA 1
ATOM 2098 C C . PRO A 1 269 ? -18.165 9.771 0.286 1.00 89.50 269 PRO A C 1
ATOM 2100 O O . PRO A 1 269 ? -19.264 9.480 -0.198 1.00 89.50 269 PRO A O 1
ATOM 2103 N N . PRO A 1 270 ? -17.666 9.111 1.334 1.00 83.62 270 PRO A N 1
ATOM 2104 C CA . PRO A 1 270 ? -18.384 8.015 1.974 1.00 83.62 270 PRO A CA 1
ATOM 2105 C C . PRO A 1 270 ? -19.604 8.489 2.785 1.00 83.62 270 PRO A C 1
ATOM 2107 O O . PRO A 1 270 ? -20.515 7.700 3.033 1.00 83.62 270 PRO A O 1
ATOM 2110 N N . SER A 1 271 ? -19.663 9.773 3.161 1.00 82.69 271 SER A N 1
ATOM 2111 C CA . SER A 1 271 ? -20.846 10.409 3.747 1.00 82.69 271 SER A CA 1
ATOM 2112 C C . SER A 1 271 ? -21.135 11.769 3.086 1.00 82.69 271 SER A C 1
ATOM 2114 O O . SER A 1 271 ? -20.204 12.458 2.662 1.00 82.69 271 SER A O 1
ATOM 2116 N N . PRO A 1 272 ? -22.410 12.202 2.994 1.00 83.19 272 PRO A N 1
ATOM 2117 C CA . PRO A 1 272 ? -22.766 13.472 2.352 1.00 83.19 272 PRO A CA 1
ATOM 2118 C C . PRO A 1 272 ? -22.147 14.716 3.006 1.00 83.19 272 PRO A C 1
ATOM 2120 O O . PRO A 1 272 ? -21.910 15.709 2.325 1.00 83.19 272 PRO A O 1
ATOM 2123 N N . GLU A 1 273 ? -21.871 14.663 4.311 1.00 80.69 273 GLU A N 1
ATOM 2124 C CA . GLU A 1 273 ? -21.301 15.774 5.090 1.00 80.69 273 GLU A CA 1
ATOM 2125 C C . GLU A 1 273 ? -19.875 16.137 4.654 1.00 80.69 273 GLU A C 1
ATOM 2127 O O . GLU A 1 273 ? -19.424 17.262 4.857 1.00 80.69 273 GLU A O 1
ATOM 2132 N N . LEU A 1 274 ? -19.187 15.202 4.001 1.00 81.88 274 LEU A N 1
ATOM 2133 C CA . LEU A 1 274 ? -17.813 15.353 3.529 1.00 81.88 274 LEU A CA 1
ATOM 2134 C C . LEU A 1 274 ? -17.739 15.760 2.053 1.00 81.88 274 LEU A C 1
ATOM 2136 O O . LEU A 1 274 ? -16.656 15.799 1.472 1.00 81.88 274 LEU A O 1
ATOM 2140 N N . ALA A 1 275 ? -18.873 16.061 1.416 1.00 85.38 275 ALA A N 1
ATOM 2141 C CA . ALA A 1 275 ? -18.897 16.467 0.017 1.00 85.38 275 ALA A CA 1
ATOM 2142 C C . ALA A 1 275 ? -18.011 17.696 -0.230 1.00 85.38 275 ALA A C 1
ATOM 2144 O O . ALA A 1 275 ? -18.134 18.732 0.423 1.00 85.38 275 ALA A O 1
ATOM 2145 N N . GLY A 1 276 ? -17.113 17.569 -1.208 1.00 85.06 276 GLY A N 1
ATOM 2146 C CA . GLY A 1 276 ? -16.120 18.581 -1.552 1.00 85.06 276 GLY A CA 1
ATOM 2147 C C . GLY A 1 276 ? -14.807 18.489 -0.767 1.00 85.06 276 GLY A C 1
ATOM 2148 O O . GLY A 1 276 ? -13.829 19.095 -1.199 1.00 85.06 276 GLY A O 1
ATOM 2149 N N . PHE A 1 277 ? -14.737 17.717 0.320 1.00 87.88 277 PHE A N 1
ATOM 2150 C CA . PHE A 1 277 ? -13.494 17.486 1.057 1.00 87.88 277 PHE A CA 1
ATOM 2151 C C . PHE A 1 277 ? -12.732 16.303 0.469 1.00 87.88 277 PHE A C 1
ATOM 2153 O O . PHE A 1 277 ? -13.295 15.237 0.245 1.00 87.88 277 PHE A O 1
ATOM 2160 N N . VAL A 1 278 ? -11.433 16.479 0.236 1.00 92.62 278 VAL A N 1
ATOM 2161 C CA . VAL A 1 278 ? -10.562 15.356 -0.128 1.00 92.62 278 VAL A CA 1
ATOM 2162 C C . VAL A 1 278 ? -10.415 14.436 1.082 1.00 92.62 278 VAL A C 1
ATOM 2164 O O . VAL A 1 278 ? -10.235 14.911 2.201 1.00 92.62 278 VAL A O 1
ATOM 2167 N N . ASP A 1 279 ? -10.459 13.124 0.856 1.00 93.12 279 ASP A N 1
ATOM 2168 C CA . ASP A 1 279 ? -10.238 12.138 1.912 1.00 93.12 279 ASP A CA 1
ATOM 2169 C C . ASP A 1 279 ? -8.821 12.266 2.499 1.00 93.12 279 ASP A C 1
ATOM 2171 O O . ASP A 1 279 ? -7.816 12.220 1.775 1.00 93.12 279 ASP A O 1
ATOM 2175 N N . ALA A 1 280 ? -8.734 12.399 3.825 1.00 92.50 280 ALA A N 1
ATOM 2176 C CA . ALA A 1 280 ? -7.464 12.528 4.535 1.00 92.50 280 ALA A CA 1
ATOM 2177 C C . ALA A 1 280 ? -6.603 11.267 4.382 1.00 92.50 280 ALA A C 1
ATOM 2179 O O . ALA A 1 280 ? -5.383 11.370 4.221 1.00 92.50 280 ALA A O 1
ATOM 2180 N N . GLY A 1 281 ? -7.230 10.085 4.364 1.00 93.62 281 GLY A N 1
ATOM 2181 C CA . GLY A 1 281 ? -6.545 8.815 4.137 1.00 93.62 281 GLY A CA 1
ATOM 2182 C C . GLY A 1 281 ? -5.914 8.749 2.746 1.00 93.62 281 GLY A C 1
ATOM 2183 O O . GLY A 1 281 ? -4.744 8.389 2.609 1.00 93.62 281 GLY A O 1
ATOM 2184 N N . ALA A 1 282 ? -6.649 9.147 1.708 1.00 96.12 282 ALA A N 1
ATOM 2185 C CA . ALA A 1 282 ? -6.179 9.182 0.329 1.00 96.12 282 ALA A CA 1
ATOM 2186 C C . ALA A 1 282 ? -5.053 10.187 0.118 1.00 96.12 282 ALA A C 1
ATOM 2188 O O . ALA A 1 282 ? -4.046 9.853 -0.512 1.00 96.12 282 ALA A O 1
ATOM 2189 N N . LEU A 1 283 ? -5.188 11.397 0.664 1.00 96.75 283 LEU A N 1
ATOM 2190 C CA . LEU A 1 283 ? -4.137 12.403 0.575 1.00 96.75 283 LEU A CA 1
ATOM 2191 C C . LEU A 1 283 ? -2.893 11.977 1.360 1.00 96.75 283 LEU A C 1
ATOM 2193 O O . LEU A 1 283 ? -1.781 12.101 0.848 1.00 96.75 283 LEU A O 1
ATOM 2197 N N . GLY A 1 284 ? -3.069 11.421 2.560 1.00 96.81 284 GLY A N 1
ATOM 2198 C CA . GLY A 1 284 ? -1.984 10.866 3.366 1.00 96.81 284 GLY A CA 1
ATOM 2199 C C . GLY A 1 284 ? -1.256 9.729 2.650 1.00 96.81 284 GLY A C 1
ATOM 2200 O O . GLY A 1 284 ? -0.031 9.745 2.555 1.00 96.81 284 GLY A O 1
ATOM 2201 N N . PHE A 1 285 ? -1.992 8.790 2.052 1.00 98.06 285 PHE A N 1
ATOM 2202 C CA . PHE A 1 285 ? -1.420 7.717 1.239 1.00 98.06 285 PHE A CA 1
ATOM 2203 C C . PHE A 1 285 ? -0.656 8.269 0.026 1.00 98.06 285 PHE A C 1
ATOM 2205 O O . PHE A 1 285 ? 0.494 7.896 -0.204 1.00 98.06 285 PHE A O 1
ATOM 2212 N N . TYR A 1 286 ? -1.247 9.209 -0.720 1.00 98.50 286 TYR A N 1
ATOM 2213 C CA . TYR A 1 286 ? -0.577 9.880 -1.835 1.00 98.50 286 TYR A CA 1
ATOM 2214 C C . TYR A 1 286 ? 0.730 10.553 -1.385 1.00 98.50 286 TYR A C 1
ATOM 2216 O O . TYR A 1 286 ? 1.760 10.396 -2.042 1.00 98.50 286 TYR A O 1
ATOM 2224 N N . LEU A 1 287 ? 0.725 11.260 -0.254 1.00 98.19 287 LEU A N 1
ATOM 2225 C CA . LEU A 1 287 ? 1.912 11.921 0.287 1.00 98.19 287 LEU A CA 1
ATOM 2226 C C . LEU A 1 287 ? 3.000 10.916 0.699 1.00 98.19 287 LEU A C 1
ATOM 2228 O O . LEU A 1 287 ? 4.176 11.116 0.388 1.00 98.19 287 LEU A O 1
ATOM 2232 N N . ALA A 1 288 ? 2.604 9.827 1.358 1.00 97.62 288 ALA A N 1
ATOM 2233 C CA . ALA A 1 288 ? 3.502 8.792 1.861 1.00 97.62 288 ALA A CA 1
ATOM 2234 C C . ALA A 1 288 ? 4.104 7.910 0.759 1.00 97.62 288 ALA A C 1
ATOM 2236 O O . ALA A 1 288 ? 5.255 7.496 0.883 1.00 97.62 288 ALA A O 1
ATOM 2237 N N . VAL A 1 289 ? 3.343 7.602 -0.294 1.00 97.31 289 VAL A N 1
ATOM 2238 C CA . VAL A 1 289 ? 3.706 6.586 -1.298 1.00 97.31 289 VAL A CA 1
ATOM 2239 C C . VAL A 1 289 ? 4.110 7.198 -2.633 1.00 97.31 289 VAL A C 1
ATOM 2241 O O . VAL A 1 289 ? 5.004 6.673 -3.291 1.00 97.31 289 VAL A O 1
ATOM 2244 N N . VAL A 1 290 ? 3.470 8.293 -3.049 1.00 97.31 290 VAL A N 1
ATOM 2245 C CA . VAL A 1 290 ? 3.647 8.871 -4.390 1.00 97.31 290 VAL A CA 1
ATOM 2246 C C . VAL A 1 290 ? 4.471 10.149 -4.340 1.00 97.31 290 VAL A C 1
ATOM 2248 O O . VAL A 1 290 ? 5.457 10.269 -5.060 1.00 97.31 290 VAL A O 1
ATOM 2251 N N . HIS A 1 291 ? 4.108 11.098 -3.476 1.00 97.19 291 HIS A N 1
ATOM 2252 C CA . HIS A 1 291 ? 4.805 12.381 -3.378 1.00 97.19 291 HIS A CA 1
ATOM 2253 C C . HIS A 1 291 ? 6.248 12.228 -2.882 1.00 97.19 291 HIS A C 1
ATOM 2255 O O . HIS A 1 291 ? 7.145 12.925 -3.345 1.00 97.19 291 HIS A O 1
ATOM 2261 N N . SER A 1 292 ? 6.474 11.297 -1.957 1.00 96.69 292 SER A N 1
ATOM 2262 C CA . SER A 1 292 ? 7.792 10.952 -1.418 1.00 96.69 292 SER A CA 1
ATOM 2263 C C . SER A 1 292 ? 8.613 10.025 -2.324 1.00 96.69 292 SER A C 1
ATOM 2265 O O . SER A 1 292 ? 9.759 9.714 -1.996 1.00 96.69 292 SER A O 1
ATOM 2267 N N . ASN A 1 293 ? 8.046 9.533 -3.432 1.00 96.00 293 ASN A N 1
ATOM 2268 C CA . ASN A 1 293 ? 8.702 8.551 -4.283 1.00 96.00 293 ASN A CA 1
ATOM 2269 C C . ASN A 1 293 ? 9.799 9.216 -5.131 1.00 96.00 293 ASN A C 1
ATOM 2271 O O . ASN A 1 293 ? 9.480 9.976 -6.051 1.00 96.00 293 ASN A O 1
ATOM 2275 N N . PRO A 1 294 ? 11.088 8.883 -4.923 1.00 92.88 294 PRO A N 1
ATOM 2276 C CA . PRO A 1 294 ? 12.184 9.520 -5.654 1.00 92.88 294 PRO A CA 1
ATOM 2277 C C . PRO A 1 294 ? 12.158 9.233 -7.165 1.00 92.88 294 PRO A C 1
ATOM 2279 O O . PRO A 1 294 ? 12.752 9.969 -7.943 1.00 92.88 294 PRO A O 1
ATOM 2282 N N . ARG A 1 295 ? 11.461 8.183 -7.621 1.00 91.06 295 ARG A N 1
ATOM 2283 C CA . ARG A 1 295 ? 11.314 7.856 -9.054 1.00 91.06 295 ARG A CA 1
ATOM 2284 C C . ARG A 1 295 ? 10.197 8.645 -9.742 1.00 91.06 295 ARG A C 1
ATOM 2286 O O . ARG A 1 295 ? 10.053 8.566 -10.962 1.00 91.06 295 ARG A O 1
ATOM 2293 N N . TRP A 1 296 ? 9.379 9.349 -8.966 1.00 93.19 296 TRP A N 1
ATOM 2294 C CA . TRP A 1 296 ? 8.282 10.186 -9.448 1.00 93.19 296 TRP A CA 1
ATOM 2295 C C . TRP A 1 296 ? 8.607 11.675 -9.306 1.00 93.19 296 TRP A C 1
ATOM 2297 O O . TRP A 1 296 ? 7.725 12.514 -9.471 1.00 93.19 296 TRP A O 1
ATOM 2307 N N . GLU A 1 297 ? 9.868 12.029 -9.048 1.00 87.75 297 GLU A N 1
ATOM 2308 C CA . GLU A 1 297 ? 10.305 13.421 -8.983 1.00 87.75 297 GLU A CA 1
ATOM 2309 C C . GLU A 1 297 ? 9.901 14.189 -10.258 1.00 87.75 297 GLU A C 1
ATOM 2311 O O . GLU A 1 297 ? 10.074 13.723 -11.386 1.00 87.75 297 GLU A O 1
ATOM 2316 N N . GLY A 1 298 ? 9.270 15.352 -10.076 1.00 88.38 298 GLY A N 1
ATOM 2317 C CA . GLY A 1 298 ? 8.692 16.150 -11.166 1.00 88.38 298 GLY A CA 1
ATOM 2318 C C . GLY A 1 298 ? 7.346 15.644 -11.717 1.00 88.38 298 GLY A C 1
ATOM 2319 O O . GLY A 1 298 ? 6.626 16.417 -12.351 1.00 88.38 298 GLY A O 1
ATOM 2320 N N . ALA A 1 299 ? 6.949 14.403 -11.421 1.00 91.88 299 ALA A N 1
ATOM 2321 C CA . ALA A 1 299 ? 5.679 13.784 -11.824 1.00 91.88 299 ALA A CA 1
ATOM 2322 C C . ALA A 1 299 ? 4.563 13.898 -10.766 1.00 91.88 299 ALA A C 1
ATOM 2324 O O . ALA A 1 299 ? 3.485 13.327 -10.925 1.00 91.88 299 ALA A O 1
ATOM 2325 N N . THR A 1 300 ? 4.814 14.610 -9.668 1.00 95.12 300 THR A N 1
ATOM 2326 C CA . THR A 1 300 ? 3.873 14.768 -8.554 1.00 95.12 300 THR A CA 1
ATOM 2327 C C . THR A 1 300 ? 3.093 16.079 -8.655 1.00 95.12 300 THR A C 1
ATOM 2329 O O . THR A 1 300 ? 3.408 16.975 -9.448 1.00 95.12 300 THR A O 1
ATOM 2332 N N . LEU A 1 301 ? 2.066 16.215 -7.818 1.00 95.25 301 LEU A N 1
ATOM 2333 C CA . LEU A 1 301 ? 1.447 17.504 -7.518 1.00 95.25 301 LEU A CA 1
ATOM 2334 C C . LEU A 1 301 ? 2.481 18.446 -6.895 1.00 95.25 301 LEU A C 1
ATOM 2336 O O . LEU A 1 301 ? 3.346 18.015 -6.127 1.00 95.25 301 LEU A O 1
ATOM 2340 N N . ASN A 1 302 ? 2.378 19.728 -7.235 1.00 94.25 302 ASN A N 1
ATOM 2341 C CA . ASN A 1 302 ? 3.188 20.768 -6.608 1.00 94.25 302 ASN A CA 1
ATOM 2342 C C . ASN A 1 302 ? 2.601 21.188 -5.249 1.00 94.25 302 ASN A C 1
ATOM 2344 O O . ASN A 1 302 ? 1.455 20.875 -4.930 1.00 94.25 302 ASN A O 1
ATOM 2348 N N . GLU A 1 303 ? 3.379 21.946 -4.476 1.00 92.88 303 GLU A N 1
ATOM 2349 C CA . GLU A 1 303 ? 2.989 22.410 -3.138 1.00 92.88 303 GLU A CA 1
ATOM 2350 C C . GLU A 1 303 ? 1.643 23.153 -3.149 1.00 92.88 303 GLU A C 1
ATOM 2352 O O . GLU A 1 303 ? 0.765 22.848 -2.355 1.00 92.88 303 GLU A O 1
ATOM 2357 N N . ALA A 1 304 ? 1.418 24.073 -4.094 1.00 93.25 304 ALA A N 1
ATOM 2358 C CA . ALA A 1 304 ? 0.157 24.816 -4.176 1.00 93.25 304 ALA A CA 1
ATOM 2359 C C . ALA A 1 304 ? -1.061 23.901 -4.399 1.00 93.25 304 ALA A C 1
ATOM 2361 O O . ALA A 1 304 ? -2.138 24.163 -3.865 1.00 93.25 304 ALA A O 1
ATOM 2362 N N . GLN A 1 305 ? -0.894 22.823 -5.166 1.00 93.81 305 GLN A N 1
ATOM 2363 C CA . GLN A 1 305 ? -1.945 21.844 -5.427 1.00 93.81 305 GLN A CA 1
ATOM 2364 C C . GLN A 1 305 ? -2.226 20.985 -4.193 1.00 93.81 305 GLN A C 1
ATOM 2366 O O . GLN A 1 305 ? -3.390 20.817 -3.840 1.00 93.81 305 GLN A O 1
ATOM 2371 N N . VAL A 1 306 ? -1.190 20.519 -3.488 1.00 94.38 306 VAL A N 1
ATOM 2372 C CA . VAL A 1 306 ? -1.363 19.803 -2.211 1.00 94.38 306 VAL A CA 1
ATOM 2373 C C . VAL A 1 306 ? -2.052 20.705 -1.182 1.00 94.38 306 VAL A C 1
ATOM 2375 O O . VAL A 1 306 ? -3.052 20.316 -0.589 1.00 94.38 306 VAL A O 1
ATOM 2378 N N . GLN A 1 307 ? -1.602 21.954 -1.048 1.00 91.81 307 GLN A N 1
ATOM 2379 C CA . GLN A 1 307 ? -2.203 22.937 -0.144 1.00 91.81 307 GLN A CA 1
ATOM 2380 C C . GLN A 1 307 ? -3.658 23.264 -0.495 1.00 91.81 307 GLN A C 1
ATOM 2382 O O . GLN A 1 307 ? -4.441 23.571 0.398 1.00 91.81 307 GLN A O 1
ATOM 2387 N N . SER A 1 308 ? -4.051 23.204 -1.773 1.00 90.56 308 SER A N 1
ATOM 2388 C CA . SER A 1 308 ? -5.463 23.354 -2.146 1.00 90.56 308 SER A CA 1
ATOM 2389 C C . SER A 1 308 ? -6.323 22.162 -1.726 1.00 90.56 308 SER A C 1
ATOM 2391 O O . SER A 1 308 ? -7.470 22.370 -1.354 1.00 90.56 308 SER A O 1
ATOM 2393 N N . MET A 1 309 ? -5.769 20.946 -1.731 1.00 91.88 309 MET A N 1
ATOM 2394 C CA . MET A 1 309 ? -6.480 19.721 -1.339 1.00 91.88 309 MET A CA 1
ATOM 2395 C C . MET A 1 309 ? -6.656 19.596 0.178 1.00 91.88 309 MET A C 1
ATOM 2397 O O . MET A 1 309 ? -7.569 18.919 0.628 1.00 91.88 309 MET A O 1
ATOM 2401 N N . LEU A 1 310 ? -5.810 20.274 0.957 1.00 87.44 310 LEU A N 1
ATOM 2402 C CA . LEU A 1 310 ? -5.912 20.351 2.419 1.00 87.44 310 LEU A CA 1
ATOM 2403 C C . LEU A 1 310 ? -6.964 21.356 2.907 1.00 87.44 310 LEU A C 1
ATOM 2405 O O . LEU A 1 310 ? -7.238 21.426 4.101 1.00 87.44 310 LEU A O 1
ATOM 2409 N N . ARG A 1 311 ? -7.525 22.186 2.020 1.00 81.62 311 ARG A N 1
ATOM 2410 C CA . ARG A 1 311 ? -8.488 23.223 2.405 1.00 81.62 311 ARG A CA 1
ATOM 2411 C C . ARG A 1 311 ? -9.914 22.717 2.280 1.00 81.62 311 ARG A C 1
ATOM 2413 O O . ARG A 1 311 ? -10.281 22.121 1.272 1.00 81.62 311 ARG A O 1
ATOM 2420 N N . ALA A 1 312 ? -10.733 23.082 3.261 1.00 65.81 312 ALA A N 1
ATOM 2421 C CA . ALA A 1 312 ? -12.178 22.962 3.162 1.00 65.81 312 ALA A CA 1
ATOM 2422 C C . ALA A 1 312 ? -12.715 23.741 1.939 1.00 65.81 312 ALA A C 1
ATOM 2424 O O . ALA A 1 312 ? -12.209 24.839 1.652 1.00 65.81 312 ALA A O 1
ATOM 2425 N N . PRO A 1 313 ? -13.753 23.236 1.245 1.00 64.00 313 PRO A N 1
ATOM 2426 C CA . PRO A 1 313 ? -14.470 23.996 0.226 1.00 64.00 313 PRO A CA 1
ATOM 2427 C C . PRO A 1 313 ? -14.936 25.342 0.784 1.00 64.00 313 PRO A C 1
ATOM 2429 O O . PRO A 1 313 ? -15.417 25.429 1.916 1.00 64.00 313 PRO A O 1
ATOM 2432 N N . SER A 1 314 ? -14.826 26.414 -0.004 1.00 55.06 314 SER A N 1
ATOM 2433 C CA . SER A 1 314 ? -15.400 27.694 0.413 1.00 55.06 314 SER A CA 1
ATOM 2434 C C . SER A 1 314 ? -16.932 27.603 0.436 1.00 55.06 314 SER A C 1
ATOM 2436 O O . SER A 1 314 ? -17.526 26.816 -0.301 1.00 55.06 314 SER A O 1
ATOM 2438 N N . ALA A 1 315 ? -17.610 28.458 1.209 1.00 48.81 315 ALA A N 1
ATOM 2439 C CA . ALA A 1 315 ? -19.081 28.520 1.224 1.00 48.81 315 ALA A CA 1
ATOM 2440 C C . ALA A 1 315 ? -19.703 28.740 -0.178 1.00 48.81 315 ALA A C 1
ATOM 2442 O O . ALA A 1 315 ? -20.860 28.398 -0.414 1.00 48.81 315 ALA A O 1
ATOM 2443 N N . VAL A 1 316 ? -18.931 29.285 -1.127 1.00 47.91 316 VAL A N 1
ATOM 2444 C CA . VAL A 1 316 ? -19.332 29.479 -2.531 1.00 47.91 316 VAL A CA 1
ATOM 2445 C C . VAL A 1 316 ? -19.253 28.171 -3.335 1.00 47.91 316 VAL A C 1
ATOM 2447 O O . VAL A 1 316 ? -20.052 27.966 -4.249 1.00 47.91 316 VAL A O 1
ATOM 2450 N N . ASP A 1 317 ? -18.330 27.276 -2.981 1.00 49.97 317 ASP A N 1
ATOM 2451 C CA . ASP A 1 317 ? -18.184 25.948 -3.586 1.00 49.97 317 ASP A CA 1
ATOM 2452 C C . ASP A 1 317 ? -19.230 24.969 -3.031 1.00 49.97 317 ASP A C 1
ATOM 2454 O O . ASP A 1 317 ? -19.844 24.234 -3.805 1.00 49.97 317 ASP A O 1
ATOM 2458 N N . ALA A 1 318 ? -19.541 25.053 -1.731 1.00 47.12 318 ALA A N 1
ATOM 2459 C CA . ALA A 1 318 ? -20.645 24.317 -1.103 1.00 47.12 318 ALA A CA 1
ATOM 2460 C C . ALA A 1 318 ? -22.007 24.655 -1.747 1.00 47.12 318 ALA A C 1
ATOM 2462 O O . ALA A 1 318 ? -22.777 23.768 -2.112 1.00 47.12 318 ALA A O 1
ATOM 2463 N N . ALA A 1 319 ? -22.259 25.943 -2.017 1.00 43.34 319 ALA A N 1
ATOM 2464 C CA . ALA A 1 319 ? -23.478 26.395 -2.692 1.00 43.34 319 ALA A CA 1
ATOM 2465 C C . ALA A 1 319 ? -23.609 25.891 -4.147 1.00 43.34 319 ALA A C 1
ATOM 2467 O O . ALA A 1 319 ? -24.723 25.763 -4.655 1.00 43.34 319 ALA A O 1
ATOM 2468 N N . ARG A 1 320 ? -22.494 25.597 -4.837 1.00 47.25 320 ARG A N 1
ATOM 2469 C CA . ARG A 1 320 ? -22.495 24.997 -6.188 1.00 47.25 320 ARG A CA 1
ATOM 2470 C C . ARG A 1 320 ? -22.685 23.482 -6.174 1.00 47.25 320 ARG A C 1
ATOM 2472 O O . ARG A 1 320 ? -23.231 22.953 -7.138 1.00 47.25 320 ARG A O 1
ATOM 2479 N N . ALA A 1 321 ? -22.252 22.809 -5.111 1.00 47.06 321 ALA A N 1
ATOM 2480 C CA . ALA A 1 321 ? -22.433 21.372 -4.912 1.00 47.06 321 ALA A CA 1
ATOM 2481 C C . ALA A 1 321 ? -23.849 20.997 -4.423 1.00 47.06 321 ALA A C 1
ATOM 2483 O O . ALA A 1 321 ? -24.170 19.816 -4.326 1.00 47.06 321 ALA A O 1
ATOM 2484 N N . GLY A 1 322 ? -24.716 21.985 -4.163 1.00 43.31 322 GLY A N 1
ATOM 2485 C CA . GLY A 1 322 ? -26.080 21.756 -3.678 1.00 43.31 322 GLY A CA 1
ATOM 2486 C C . GLY A 1 322 ? -26.148 21.369 -2.200 1.00 43.31 322 GLY A C 1
ATOM 2487 O O . GLY A 1 322 ? -27.197 20.920 -1.744 1.00 43.31 322 GLY A O 1
ATOM 2488 N N . SER A 1 323 ? -25.055 21.544 -1.457 1.00 42.91 323 SER A N 1
ATOM 2489 C CA . SER A 1 323 ? -24.990 21.300 -0.021 1.00 42.91 323 SER A CA 1
ATOM 2490 C C . SER A 1 323 ? -25.526 22.527 0.720 1.00 42.91 323 SER A C 1
ATOM 2492 O O . SER A 1 323 ? -25.000 23.633 0.569 1.00 42.91 323 SER A O 1
ATOM 2494 N N . GLU A 1 324 ? -26.581 22.355 1.522 1.00 34.06 324 GLU A N 1
ATOM 2495 C CA . GLU A 1 324 ? -26.935 23.370 2.519 1.00 34.06 324 GLU A CA 1
ATOM 2496 C C . GLU A 1 324 ? -25.760 23.545 3.494 1.00 34.06 324 GLU A C 1
ATOM 2498 O O . GLU A 1 324 ? -25.048 22.574 3.768 1.00 34.06 324 GLU A O 1
ATOM 2503 N N . PRO A 1 325 ? -25.505 24.767 3.998 1.00 32.75 325 PRO A N 1
ATOM 2504 C CA . PRO A 1 325 ? -24.458 24.979 4.982 1.00 32.75 325 PRO A CA 1
ATOM 2505 C C . PRO A 1 325 ? -24.809 24.166 6.227 1.00 32.75 325 PRO A C 1
ATOM 2507 O O . PRO A 1 325 ? -25.723 24.527 6.966 1.00 32.75 325 PRO A O 1
ATOM 2510 N N . ALA A 1 326 ? -24.098 23.057 6.431 1.00 38.16 326 ALA A N 1
ATOM 2511 C CA . ALA A 1 326 ? -24.189 22.292 7.656 1.00 38.16 326 ALA A CA 1
ATOM 2512 C C . ALA A 1 326 ? -23.822 23.237 8.804 1.00 38.16 326 ALA A C 1
ATOM 2514 O O . ALA A 1 326 ? -22.700 23.749 8.882 1.00 38.16 326 ALA A O 1
ATOM 2515 N N . GLU A 1 327 ? -24.797 23.526 9.666 1.00 29.22 327 GLU A N 1
ATOM 2516 C CA . GLU A 1 327 ? -24.500 24.048 10.989 1.00 29.22 327 GLU A CA 1
ATOM 2517 C C . GLU A 1 327 ? -23.462 23.106 11.593 1.00 29.22 327 GLU A C 1
ATOM 2519 O O . GLU A 1 327 ? -23.639 21.888 11.556 1.00 29.22 327 GLU A O 1
ATOM 2524 N N . HIS A 1 328 ? -22.347 23.666 12.065 1.00 32.97 328 HIS A N 1
ATOM 2525 C CA . HIS A 1 328 ? -21.309 22.914 12.752 1.00 32.97 328 HIS A CA 1
ATOM 2526 C C . HIS A 1 328 ? -21.946 22.292 13.995 1.00 32.97 328 HIS A C 1
ATOM 2528 O O . HIS A 1 328 ? -21.977 22.898 15.065 1.00 32.97 328 HIS A O 1
ATOM 2534 N N . ALA A 1 329 ? -22.496 21.094 13.838 1.00 30.75 329 ALA A N 1
ATOM 2535 C CA . ALA A 1 329 ? -22.788 20.223 14.942 1.00 30.75 329 ALA A CA 1
ATOM 2536 C C . ALA A 1 329 ? -21.420 19.860 15.512 1.00 30.75 329 ALA A C 1
ATOM 2538 O O . ALA A 1 329 ? -20.691 19.036 14.956 1.00 30.75 329 ALA A O 1
ATOM 2539 N N . GLU A 1 330 ? -21.047 20.550 16.590 1.00 34.16 330 GLU A N 1
ATOM 2540 C CA . GLU A 1 330 ? -20.122 20.037 17.590 1.00 34.16 330 GLU A CA 1
ATOM 2541 C C . GLU A 1 330 ? -20.663 18.665 18.008 1.00 34.16 330 GLU A C 1
ATOM 2543 O O . GLU A 1 330 ? -21.497 18.543 18.906 1.00 34.16 330 GLU A O 1
ATOM 2548 N N . HIS A 1 331 ? -20.289 17.630 17.257 1.00 35.72 331 HIS A N 1
ATOM 2549 C CA . HIS A 1 331 ? -20.717 16.277 17.534 1.00 35.72 331 HIS A CA 1
ATOM 2550 C C . HIS A 1 331 ? -20.059 15.868 18.843 1.00 35.72 331 HIS A C 1
ATOM 2552 O O . HIS A 1 331 ? -18.834 15.830 18.969 1.00 35.72 331 HIS A O 1
ATOM 2558 N N . ALA A 1 332 ? -20.918 15.634 19.834 1.00 36.06 332 ALA A N 1
ATOM 2559 C CA . ALA A 1 332 ? -20.575 15.074 21.123 1.00 36.06 332 ALA A CA 1
ATOM 2560 C C . ALA A 1 332 ? -19.619 13.890 20.927 1.00 36.06 332 ALA A C 1
ATOM 2562 O O . ALA A 1 332 ? -19.916 12.996 20.134 1.00 36.06 332 ALA A O 1
ATOM 2563 N N . GLY A 1 333 ? -18.476 13.921 21.622 1.00 44.53 333 GLY A N 1
ATOM 2564 C CA . GLY A 1 333 ? -17.435 12.902 21.521 1.00 44.53 333 GLY A CA 1
ATOM 2565 C C . GLY A 1 333 ? -18.040 11.504 21.554 1.00 44.53 333 GLY A C 1
ATOM 2566 O O . GLY A 1 333 ? -18.759 11.159 22.495 1.00 44.53 333 GLY A O 1
ATOM 2567 N N . GLN A 1 334 ? -17.799 10.730 20.497 1.00 52.94 334 GLN A N 1
ATOM 2568 C CA . GLN A 1 334 ? -18.252 9.350 20.426 1.00 52.94 334 GLN A CA 1
ATOM 2569 C C . GLN A 1 334 ? -17.601 8.592 21.586 1.00 52.94 334 GLN A C 1
ATOM 2571 O O . GLN A 1 334 ? -16.385 8.413 21.635 1.00 52.94 334 GLN A O 1
ATOM 2576 N N . SER A 1 335 ? -18.409 8.205 22.575 1.00 62.88 335 SER A N 1
ATOM 2577 C CA . SER A 1 335 ? -17.948 7.360 23.668 1.00 62.88 335 SER A CA 1
ATOM 2578 C C . SER A 1 335 ? -17.757 5.949 23.120 1.00 62.88 335 SER A C 1
ATOM 2580 O O . SER A 1 335 ? -18.737 5.283 22.787 1.00 62.88 335 SER A O 1
ATOM 2582 N N . GLY A 1 336 ? -16.512 5.505 23.015 1.00 82.75 336 GLY A N 1
ATOM 2583 C CA . GLY A 1 336 ? -16.171 4.180 22.520 1.00 82.75 336 GLY A CA 1
ATOM 2584 C C . GLY A 1 336 ? -14.673 3.922 22.602 1.00 82.75 336 GLY A C 1
ATOM 2585 O O . GLY A 1 336 ? -13.885 4.804 22.959 1.00 82.75 336 GLY A O 1
ATOM 2586 N N . TRP A 1 337 ? -14.298 2.695 22.279 1.00 87.69 337 TRP A N 1
ATOM 2587 C CA . TRP A 1 337 ? -12.939 2.193 22.338 1.00 87.69 337 TRP A CA 1
ATOM 2588 C C . TRP A 1 337 ? -12.518 1.663 20.978 1.00 87.69 337 TRP A C 1
ATOM 2590 O O . TRP A 1 337 ? -13.247 0.924 20.322 1.00 87.69 337 TRP A O 1
ATOM 2600 N N . GLU A 1 338 ? -11.307 2.012 20.582 1.00 89.31 338 GLU A N 1
ATOM 2601 C CA . GLU A 1 338 ? -10.607 1.381 19.480 1.00 89.31 338 GLU A CA 1
ATOM 2602 C C . GLU A 1 338 ? -9.908 0.126 20.009 1.00 89.31 338 GLU A C 1
ATOM 2604 O O . GLU A 1 338 ? -9.084 0.217 20.923 1.00 89.31 338 GLU A O 1
ATOM 2609 N N . LEU A 1 339 ? -10.238 -1.035 19.442 1.00 92.38 339 LEU A N 1
ATOM 2610 C CA . LEU A 1 339 ? -9.576 -2.305 19.718 1.00 92.38 339 LEU A CA 1
ATOM 2611 C C . LEU A 1 339 ? -8.821 -2.762 18.468 1.00 92.38 339 LEU A C 1
ATOM 2613 O O . LEU A 1 339 ? -9.406 -2.966 17.403 1.00 92.38 339 LEU A O 1
ATOM 2617 N N . MET A 1 340 ? -7.511 -2.939 18.614 1.00 93.38 340 MET A N 1
ATOM 2618 C CA . MET A 1 340 ? -6.610 -3.377 17.553 1.00 93.38 340 MET A CA 1
ATOM 2619 C C . MET A 1 340 ? -5.714 -4.513 18.025 1.00 93.38 340 MET A C 1
ATOM 2621 O O . MET A 1 340 ? -5.366 -4.600 19.201 1.00 93.38 340 MET A O 1
ATOM 2625 N N . GLY A 1 341 ? -5.264 -5.348 17.096 1.00 93.75 341 GLY A N 1
ATOM 2626 C CA . GLY A 1 341 ? -4.329 -6.428 17.398 1.00 93.75 341 GLY A CA 1
ATOM 2627 C C . GLY A 1 341 ? -4.221 -7.437 16.270 1.00 93.75 341 GLY A C 1
ATOM 2628 O O . GLY A 1 341 ? -4.660 -7.193 15.144 1.00 93.75 341 GLY A O 1
ATOM 2629 N N . THR A 1 342 ? -3.586 -8.560 16.572 1.00 95.69 342 THR A N 1
ATOM 2630 C CA . THR A 1 342 ? -3.405 -9.673 15.649 1.00 95.69 342 THR A CA 1
ATOM 2631 C C . THR A 1 342 ? -4.165 -10.895 16.143 1.00 95.69 342 THR A C 1
ATOM 2633 O O . THR A 1 342 ? -4.074 -11.283 17.305 1.00 95.69 342 THR A O 1
ATOM 2636 N N . LEU A 1 343 ? -4.928 -11.513 15.246 1.00 96.62 343 LEU A N 1
ATOM 2637 C CA . LEU A 1 343 ? -5.684 -12.728 15.515 1.00 96.62 343 LEU A CA 1
ATOM 2638 C C . LEU A 1 343 ? -5.103 -13.865 14.683 1.00 96.62 343 LEU A C 1
ATOM 2640 O O . LEU A 1 343 ? -5.008 -13.752 13.463 1.00 96.62 343 LEU A O 1
ATOM 2644 N N . THR A 1 344 ? -4.749 -14.969 15.334 1.00 97.00 344 THR A N 1
ATOM 2645 C CA . THR A 1 344 ? -4.414 -16.222 14.651 1.00 97.00 344 THR A CA 1
ATOM 2646 C C . THR A 1 344 ? -5.614 -17.160 14.712 1.00 97.00 344 THR A C 1
ATOM 2648 O O . THR A 1 344 ? -5.942 -17.678 15.783 1.00 97.00 344 THR A O 1
ATOM 2651 N N . CYS A 1 345 ? -6.295 -17.346 13.579 1.00 95.81 345 CYS A N 1
ATOM 2652 C CA . CYS A 1 345 ? -7.459 -18.220 13.437 1.00 95.81 345 CYS A CA 1
ATOM 2653 C C . CYS A 1 345 ? -7.628 -18.726 11.994 1.00 95.81 345 CYS A C 1
ATOM 2655 O O . CYS A 1 345 ? -7.159 -18.115 11.031 1.00 95.81 345 CYS A O 1
ATOM 2657 N N . GLU A 1 346 ? -8.337 -19.845 11.844 1.00 93.44 346 GLU A N 1
ATOM 2658 C CA . GLU A 1 346 ? -8.660 -20.417 10.534 1.00 93.44 346 GLU A CA 1
ATOM 2659 C C . GLU A 1 346 ? -9.574 -19.479 9.716 1.00 93.44 346 GLU A C 1
ATOM 2661 O O . GLU A 1 346 ? -10.482 -18.866 10.284 1.00 93.44 346 GLU A O 1
ATOM 2666 N N . PRO A 1 347 ? -9.445 -19.406 8.376 1.00 90.31 347 PRO A N 1
ATOM 2667 C CA . PRO A 1 347 ? -10.261 -18.509 7.547 1.00 90.31 347 PRO A CA 1
ATOM 2668 C C . PRO A 1 347 ? -11.780 -18.676 7.724 1.00 90.31 347 PRO A C 1
ATOM 2670 O O . PRO A 1 347 ? -12.529 -17.702 7.666 1.00 90.31 347 PRO A O 1
ATOM 2673 N N . LEU A 1 348 ? -12.248 -19.904 7.976 1.00 91.44 348 LEU A N 1
ATOM 2674 C CA . LEU A 1 348 ? -13.666 -20.171 8.238 1.00 91.44 348 LEU A CA 1
ATOM 2675 C C . LEU A 1 348 ? -14.133 -19.575 9.575 1.00 91.44 348 LEU A C 1
ATOM 2677 O O . LEU A 1 348 ? -15.246 -19.062 9.651 1.00 91.44 348 LEU A O 1
ATOM 2681 N N . ALA A 1 349 ? -13.286 -19.627 10.606 1.00 93.50 349 ALA A N 1
ATOM 2682 C CA . ALA A 1 349 ? -13.557 -19.016 11.904 1.00 93.50 349 ALA A CA 1
ATOM 2683 C C . ALA A 1 349 ? -13.661 -17.491 11.760 1.00 93.50 349 ALA A C 1
ATOM 2685 O O . ALA A 1 349 ? -14.601 -16.882 12.265 1.00 93.50 349 ALA A O 1
ATOM 2686 N N . LEU A 1 350 ? -12.774 -16.881 10.969 1.00 92.62 350 LEU A N 1
ATOM 2687 C CA . LEU A 1 350 ? -12.833 -15.450 10.680 1.00 92.62 350 LEU A CA 1
ATOM 2688 C C . LEU A 1 350 ? -14.122 -15.039 9.948 1.00 92.62 350 LEU A C 1
ATOM 2690 O O . LEU A 1 350 ? -14.715 -14.007 10.260 1.00 92.62 350 LEU A O 1
ATOM 2694 N N . ALA A 1 351 ? -14.574 -15.849 8.986 1.00 92.00 351 ALA A N 1
ATOM 2695 C CA . ALA A 1 351 ? -15.818 -15.599 8.258 1.00 92.00 351 ALA A CA 1
ATOM 2696 C C . ALA A 1 351 ? -17.058 -15.623 9.173 1.00 92.00 351 ALA A C 1
ATOM 2698 O O . ALA A 1 351 ? -18.044 -14.952 8.873 1.00 92.00 351 ALA A O 1
ATOM 2699 N N . GLN A 1 352 ? -17.006 -16.373 10.279 1.00 93.81 352 GLN A N 1
ATOM 2700 C CA . GLN A 1 352 ? -18.047 -16.400 11.312 1.00 93.81 352 GLN A CA 1
ATOM 2701 C C . GLN A 1 352 ? -17.914 -15.227 12.293 1.00 93.81 352 GLN A C 1
ATOM 2703 O O . GLN A 1 352 ? -18.916 -14.601 12.622 1.00 93.81 352 GLN A O 1
ATOM 2708 N N . LEU A 1 353 ? -16.685 -14.880 12.685 1.00 94.88 353 LEU A N 1
ATOM 2709 C CA . LEU A 1 353 ? -16.390 -13.765 13.588 1.00 94.88 353 LEU A CA 1
ATOM 2710 C C . LEU A 1 353 ? -16.811 -12.404 13.012 1.00 94.88 353 LEU A C 1
ATOM 2712 O O . LEU A 1 353 ? -17.338 -11.563 13.737 1.00 94.88 353 LEU A O 1
ATOM 2716 N N . ARG A 1 354 ? -16.570 -12.168 11.715 1.00 93.50 354 ARG A N 1
ATOM 2717 C CA . ARG A 1 354 ? -16.819 -10.873 11.059 1.00 93.50 354 ARG A CA 1
ATOM 2718 C C . ARG A 1 354 ? -18.235 -10.317 11.299 1.00 93.50 354 ARG A C 1
ATOM 2720 O O . ARG A 1 354 ? -18.317 -9.218 11.838 1.00 93.50 354 ARG A O 1
ATOM 2727 N N . PRO A 1 355 ? -19.335 -11.018 10.953 1.00 94.00 355 PRO A N 1
ATOM 2728 C CA . PRO A 1 355 ? -20.682 -10.480 11.150 1.00 94.00 355 PRO A CA 1
ATOM 2729 C C . PRO A 1 355 ? -21.024 -10.243 12.628 1.00 94.00 355 PRO A C 1
ATOM 2731 O O . PRO A 1 355 ? -21.810 -9.350 12.937 1.00 94.00 355 PRO A O 1
ATOM 2734 N N . GLU A 1 356 ? -20.442 -11.016 13.549 1.00 95.31 356 GLU A N 1
ATOM 2735 C CA . GLU A 1 356 ? -20.633 -10.794 14.984 1.00 95.31 356 GLU A CA 1
ATOM 2736 C C . GLU A 1 356 ? -19.949 -9.498 15.439 1.00 95.31 356 GLU A C 1
ATOM 2738 O O . GLU A 1 356 ? -20.583 -8.686 16.111 1.00 95.31 356 GLU A O 1
ATOM 2743 N N . LEU A 1 357 ? -18.713 -9.236 15.002 1.00 93.00 357 LEU A N 1
ATOM 2744 C CA . LEU A 1 357 ? -18.020 -7.975 15.293 1.00 93.00 357 LEU A CA 1
ATOM 2745 C C . LEU A 1 357 ? -18.681 -6.762 14.631 1.00 93.00 357 LEU A C 1
ATOM 2747 O O . LEU A 1 357 ? -18.815 -5.729 15.281 1.00 93.00 357 LEU A O 1
ATOM 2751 N N . GLU A 1 358 ? -19.155 -6.891 13.388 1.00 91.56 358 GLU A N 1
ATOM 2752 C CA . GLU A 1 358 ? -19.926 -5.839 12.696 1.00 91.56 358 GLU A CA 1
ATOM 2753 C C . GLU A 1 358 ? -21.238 -5.505 13.424 1.00 91.56 358 GLU A C 1
ATOM 2755 O O . GLU A 1 358 ? -21.772 -4.411 13.268 1.00 91.56 358 GLU A O 1
ATOM 2760 N N . SER A 1 359 ? -21.770 -6.431 14.231 1.00 92.50 359 SER A N 1
ATOM 2761 C CA . SER A 1 359 ? -22.951 -6.175 15.064 1.00 92.50 359 SER A CA 1
ATOM 2762 C C . SER A 1 359 ? -22.625 -5.493 16.397 1.00 92.50 359 SER A C 1
ATOM 2764 O O . SER A 1 359 ? -23.496 -4.848 16.982 1.00 92.50 359 SER A O 1
ATOM 2766 N N . MET A 1 360 ? -21.388 -5.644 16.884 1.00 90.81 360 MET A N 1
ATOM 2767 C CA . MET A 1 360 ? -20.920 -5.075 18.151 1.00 90.81 360 MET A CA 1
ATOM 2768 C C . MET A 1 360 ? -20.342 -3.669 17.994 1.00 90.81 360 MET A C 1
ATOM 2770 O O . MET A 1 360 ? -20.359 -2.900 18.954 1.00 90.81 360 MET A O 1
ATOM 2774 N N . GLY A 1 361 ? -19.807 -3.351 16.818 1.00 87.75 361 GLY A N 1
ATOM 2775 C CA . GLY A 1 361 ? -19.024 -2.150 16.583 1.00 87.75 361 GLY A CA 1
ATOM 2776 C C . GLY A 1 361 ? -19.129 -1.619 15.162 1.00 87.75 361 GLY A C 1
ATOM 2777 O O . GLY A 1 361 ? -19.805 -2.188 14.308 1.00 87.75 361 GLY A O 1
ATOM 2778 N N . ASP A 1 362 ? -18.429 -0.521 14.911 1.00 86.00 362 ASP A N 1
ATOM 2779 C CA . ASP A 1 362 ? -18.273 0.054 13.581 1.00 86.00 362 ASP A CA 1
ATOM 2780 C C . ASP A 1 362 ? -16.803 0.044 13.143 1.00 86.00 362 ASP A C 1
ATOM 2782 O O . ASP A 1 362 ? -15.910 -0.420 13.859 1.00 86.00 362 ASP A O 1
ATOM 2786 N N . SER A 1 363 ? -16.563 0.506 11.914 1.00 85.50 363 SER A N 1
ATOM 2787 C CA . SER A 1 363 ? -15.215 0.679 11.364 1.00 85.50 363 SER A CA 1
ATOM 2788 C C . SER A 1 363 ? -14.362 -0.599 11.375 1.00 85.50 363 SER A C 1
ATOM 2790 O O . SER A 1 363 ? -13.136 -0.513 11.403 1.00 85.50 363 SER A O 1
ATOM 2792 N N . LEU A 1 364 ? -15.000 -1.780 11.337 1.00 89.81 364 LEU A N 1
ATOM 2793 C CA . LEU A 1 364 ? -14.309 -3.067 11.334 1.00 89.81 364 LEU A CA 1
ATOM 2794 C C . LEU A 1 364 ? -13.437 -3.206 10.085 1.00 89.81 364 LEU A C 1
ATOM 2796 O O . LEU A 1 364 ? -13.927 -3.250 8.954 1.00 89.81 364 LEU A O 1
ATOM 2800 N N . LEU A 1 365 ? -12.147 -3.398 10.314 1.00 91.12 365 LEU A N 1
ATOM 2801 C CA . LEU A 1 365 ? -11.172 -3.754 9.309 1.00 91.12 365 LEU A CA 1
ATOM 2802 C C . LEU A 1 365 ? -10.467 -5.040 9.723 1.00 91.12 365 LEU A C 1
ATOM 2804 O O . LEU A 1 365 ? -9.910 -5.155 10.814 1.00 91.12 365 LEU A O 1
ATOM 2808 N N . ILE A 1 366 ? -10.472 -6.012 8.815 1.00 92.44 366 ILE A N 1
ATOM 2809 C CA . ILE A 1 366 ? -9.715 -7.248 8.971 1.00 92.44 366 ILE A CA 1
ATOM 2810 C C . ILE A 1 366 ? -8.905 -7.458 7.703 1.00 92.44 366 ILE A C 1
ATOM 2812 O O . ILE A 1 366 ? -9.485 -7.593 6.622 1.00 92.44 366 ILE A O 1
ATOM 2816 N N . THR A 1 367 ? -7.582 -7.493 7.838 1.00 91.12 367 THR A N 1
ATOM 2817 C CA . THR A 1 367 ? -6.654 -7.690 6.721 1.00 91.12 367 THR A CA 1
ATOM 2818 C C . THR A 1 367 ? -5.759 -8.906 6.973 1.00 91.12 367 THR A C 1
ATOM 2820 O O . THR A 1 367 ? -5.278 -9.112 8.090 1.00 91.12 367 THR A O 1
ATOM 2823 N N . PRO A 1 368 ? -5.529 -9.758 5.960 1.00 91.75 368 PRO A N 1
ATOM 2824 C CA . PRO A 1 368 ? -4.625 -10.892 6.109 1.00 91.75 368 PRO A CA 1
ATOM 2825 C C . PRO A 1 368 ? -3.168 -10.426 6.164 1.00 91.75 368 PRO A C 1
ATOM 2827 O O . PRO A 1 368 ? -2.699 -9.724 5.269 1.00 91.75 368 PRO A O 1
ATOM 2830 N N . LEU A 1 369 ? -2.443 -10.866 7.194 1.00 90.44 369 LEU A N 1
ATOM 2831 C CA . LEU A 1 369 ? -0.987 -10.721 7.288 1.00 90.44 369 LEU A CA 1
ATOM 2832 C C . LEU A 1 369 ? -0.271 -11.962 6.761 1.00 90.44 369 LEU A C 1
ATOM 2834 O O . LEU A 1 369 ? 0.786 -11.851 6.145 1.00 90.44 369 LEU A O 1
ATOM 2838 N N . ASP A 1 370 ? -0.841 -13.143 6.985 1.00 88.62 370 ASP A N 1
ATOM 2839 C CA . ASP A 1 370 ? -0.400 -14.406 6.398 1.00 88.62 370 ASP A CA 1
ATOM 2840 C C . ASP A 1 370 ? -1.587 -15.377 6.384 1.00 88.62 370 ASP A C 1
ATOM 2842 O O . ASP A 1 370 ? -1.958 -15.943 7.413 1.00 88.62 370 ASP A O 1
ATOM 2846 N N . MET A 1 371 ? -2.193 -15.562 5.209 1.00 87.00 371 MET A N 1
ATOM 2847 C CA . MET A 1 371 ? -3.336 -16.462 5.029 1.00 87.00 371 MET A CA 1
ATOM 2848 C C . MET A 1 371 ? -3.002 -17.916 5.366 1.00 87.00 371 MET A C 1
ATOM 2850 O O . MET A 1 371 ? -3.844 -18.625 5.911 1.00 87.00 371 MET A O 1
ATOM 2854 N N . ALA A 1 372 ? -1.787 -18.371 5.045 1.00 87.00 372 ALA A N 1
ATOM 2855 C CA . ALA A 1 372 ? -1.380 -19.756 5.259 1.00 87.00 372 ALA A CA 1
ATOM 2856 C C . ALA A 1 372 ? -1.149 -20.050 6.746 1.00 87.00 372 ALA A C 1
ATOM 2858 O O . ALA A 1 372 ? -1.413 -21.161 7.201 1.00 87.00 372 ALA A O 1
ATOM 2859 N N . ALA A 1 373 ? -0.688 -19.051 7.500 1.00 88.31 373 ALA A N 1
ATOM 2860 C CA . ALA A 1 373 ? -0.573 -19.121 8.952 1.00 88.31 373 ALA A CA 1
ATOM 2861 C C . ALA A 1 373 ? -1.880 -18.770 9.692 1.00 88.31 373 ALA A C 1
ATOM 2863 O O . ALA A 1 373 ? -1.912 -18.840 10.919 1.00 88.31 373 ALA A O 1
ATOM 2864 N N . GLY A 1 374 ? -2.938 -18.365 8.977 1.00 92.38 374 GLY A N 1
ATOM 2865 C CA . GLY A 1 374 ? -4.184 -17.883 9.577 1.00 92.38 374 GLY A CA 1
ATOM 2866 C C . GLY A 1 374 ? -3.994 -16.615 10.415 1.00 92.38 374 GLY A C 1
ATOM 2867 O O . GLY A 1 374 ? -4.684 -16.444 11.414 1.00 92.38 374 GLY A O 1
ATOM 2868 N N . LEU A 1 375 ? -3.032 -15.757 10.060 1.00 94.31 375 LEU A N 1
ATOM 2869 C CA . LEU A 1 375 ? -2.695 -14.540 10.796 1.00 94.31 375 LEU A CA 1
ATOM 2870 C C . LEU A 1 375 ? -3.374 -13.316 10.175 1.00 94.31 375 LEU A C 1
ATOM 2872 O O . LEU A 1 375 ? -3.154 -12.985 9.005 1.00 94.31 375 LEU A O 1
ATOM 2876 N N . TRP A 1 376 ? -4.123 -12.591 11.000 1.00 94.19 376 TRP A N 1
ATOM 2877 C CA . TRP A 1 376 ? -4.951 -11.456 10.602 1.00 94.19 376 TRP A CA 1
ATOM 2878 C C . TRP A 1 376 ? -4.633 -10.234 11.457 1.00 94.19 376 TRP A C 1
ATOM 2880 O O . TRP A 1 376 ? -4.472 -10.358 12.669 1.00 94.19 376 TRP A O 1
ATOM 2890 N N . ALA A 1 377 ? -4.574 -9.055 10.846 1.00 93.88 377 ALA A N 1
ATOM 2891 C CA . ALA A 1 377 ? -4.668 -7.793 11.569 1.00 93.88 377 ALA A CA 1
ATOM 2892 C C . ALA A 1 377 ? -6.144 -7.416 11.695 1.00 93.88 377 ALA A C 1
ATOM 2894 O O . ALA A 1 377 ? -6.895 -7.508 10.722 1.00 93.88 377 ALA A O 1
ATOM 2895 N N . LEU A 1 378 ? -6.547 -7.008 12.894 1.00 94.25 378 LEU A N 1
ATOM 2896 C CA . LEU A 1 378 ? -7.916 -6.640 13.221 1.00 94.25 378 LEU A CA 1
ATOM 2897 C C . LEU A 1 378 ? -7.929 -5.249 13.847 1.00 94.25 378 LEU A C 1
ATOM 2899 O O . LEU A 1 378 ? -7.118 -4.955 14.727 1.00 94.25 378 LEU A O 1
ATOM 2903 N N . HIS A 1 379 ? -8.869 -4.425 13.402 1.00 92.56 379 HIS A N 1
ATOM 2904 C CA . HIS A 1 379 ? -9.197 -3.122 13.968 1.00 92.56 379 HIS A CA 1
ATOM 2905 C C . HIS A 1 379 ? -10.719 -2.983 14.003 1.00 92.56 379 HIS A C 1
ATOM 2907 O O . HIS A 1 379 ? -11.383 -3.246 13.006 1.00 92.56 379 HIS A O 1
ATOM 2913 N N . VAL A 1 380 ? -11.281 -2.624 15.154 1.00 91.62 380 VAL A N 1
ATOM 2914 C CA . VAL A 1 380 ? -12.714 -2.367 15.316 1.00 91.62 380 VAL A CA 1
ATOM 2915 C C . VAL A 1 380 ? -12.951 -1.271 16.351 1.00 91.62 380 VAL A C 1
ATOM 2917 O O . VAL A 1 380 ? -12.208 -1.163 17.330 1.00 91.62 380 VAL A O 1
ATOM 2920 N N . HIS A 1 381 ? -13.990 -0.465 16.151 1.00 91.44 381 HIS A N 1
ATOM 2921 C CA . HIS A 1 381 ? -14.479 0.478 17.153 1.00 91.44 381 HIS A CA 1
ATOM 2922 C C . HIS A 1 381 ? -15.668 -0.129 17.877 1.00 91.44 381 HIS A C 1
ATOM 2924 O O . HIS A 1 381 ? -16.648 -0.517 17.248 1.00 91.44 381 HIS A O 1
ATOM 2930 N N . VAL A 1 382 ? -15.592 -0.219 19.200 1.00 91.94 382 VAL A N 1
ATOM 2931 C CA . VAL A 1 382 ? -16.606 -0.880 20.025 1.00 91.94 382 VAL A CA 1
ATOM 2932 C C . VAL A 1 382 ? -17.027 0.012 21.189 1.00 91.94 382 VAL A C 1
ATOM 2934 O O . VAL A 1 382 ? -16.204 0.746 21.735 1.00 91.94 382 VAL A O 1
ATOM 2937 N N . PRO A 1 383 ? -18.296 -0.041 21.621 1.00 90.00 383 PRO A N 1
ATOM 2938 C CA . PRO A 1 383 ? -18.744 0.709 22.792 1.00 90.00 383 PRO A CA 1
ATOM 2939 C C . PRO A 1 383 ? -18.077 0.203 24.082 1.00 90.00 383 PRO A C 1
ATOM 2941 O O . PRO A 1 383 ? -17.755 0.995 24.965 1.00 90.00 383 PRO A O 1
ATOM 2944 N N . GLU A 1 384 ? -17.828 -1.107 24.174 1.00 90.81 384 GLU A N 1
ATOM 2945 C CA . GLU A 1 384 ? -17.187 -1.773 25.309 1.00 90.81 384 GLU A CA 1
ATOM 2946 C C . GLU A 1 384 ? -16.138 -2.776 24.808 1.00 90.81 384 GLU A C 1
ATOM 2948 O O . GLU A 1 384 ? -16.398 -3.542 23.881 1.00 90.81 384 GLU A O 1
ATOM 2953 N N . ILE A 1 385 ? -14.956 -2.785 25.433 1.00 92.94 385 ILE A N 1
ATOM 2954 C CA . ILE A 1 385 ? -13.818 -3.622 25.010 1.00 92.94 385 ILE A CA 1
ATOM 2955 C C . ILE A 1 385 ? -14.069 -5.097 25.327 1.00 92.94 385 ILE A C 1
ATOM 2957 O O . ILE A 1 385 ? -13.831 -5.969 24.496 1.00 92.94 385 ILE A O 1
ATOM 2961 N N . GLU A 1 386 ? -14.560 -5.375 26.531 1.00 94.38 386 GLU A N 1
ATOM 2962 C CA . GLU A 1 386 ? -14.555 -6.722 27.108 1.00 94.38 386 GLU A CA 1
ATOM 2963 C C . GLU A 1 386 ? -15.429 -7.718 26.336 1.00 94.38 386 GLU A C 1
ATOM 2965 O O . GLU A 1 386 ? -14.921 -8.794 26.016 1.00 94.38 386 GLU A O 1
ATOM 2970 N N . PRO A 1 387 ? -16.664 -7.375 25.921 1.00 94.88 387 PRO A N 1
ATOM 2971 C CA . PRO A 1 387 ? -17.464 -8.254 25.069 1.00 94.88 387 PRO A CA 1
ATOM 2972 C C . PRO A 1 387 ? -16.793 -8.565 23.723 1.00 94.88 387 PRO A C 1
ATOM 2974 O O . PRO A 1 387 ? -16.821 -9.705 23.262 1.00 94.88 387 PRO A O 1
ATOM 2977 N N . ALA A 1 388 ? -16.158 -7.566 23.104 1.00 94.12 388 ALA A N 1
ATOM 2978 C CA . ALA A 1 388 ? -15.474 -7.737 21.826 1.00 94.12 388 ALA A CA 1
ATOM 2979 C C . ALA A 1 388 ? -14.206 -8.591 21.972 1.00 94.12 388 ALA A C 1
ATOM 2981 O O . ALA A 1 388 ? -13.957 -9.479 21.156 1.00 94.12 388 ALA A O 1
ATOM 2982 N N . ARG A 1 389 ? -13.430 -8.374 23.040 1.00 95.81 389 ARG A N 1
ATOM 2983 C CA . ARG A 1 389 ? -12.241 -9.172 23.362 1.00 95.81 389 ARG A CA 1
ATOM 2984 C C . ARG A 1 389 ? -12.612 -10.631 23.623 1.00 95.81 389 ARG A C 1
ATOM 2986 O O . ARG A 1 389 ? -11.974 -11.521 23.063 1.00 95.81 389 ARG A O 1
ATOM 2993 N N . GLU A 1 390 ? -13.634 -10.885 24.440 1.00 95.94 390 GLU A N 1
ATOM 2994 C CA . GLU A 1 390 ? -14.116 -12.244 24.719 1.00 95.94 390 GLU A CA 1
ATOM 2995 C C . GLU A 1 390 ? -14.558 -12.957 23.438 1.00 95.94 390 GLU A C 1
ATOM 2997 O O . GLU A 1 390 ? -14.188 -14.115 23.224 1.00 95.94 390 GLU A O 1
ATOM 3002 N N . LEU A 1 391 ? -15.277 -12.254 22.556 1.00 95.81 391 LEU A N 1
ATOM 3003 C CA . LEU A 1 391 ? -15.669 -12.779 21.252 1.00 95.81 391 LEU A CA 1
ATOM 3004 C C . LEU A 1 391 ? -14.440 -13.158 20.412 1.00 95.81 391 LEU A C 1
ATOM 3006 O O . LEU A 1 391 ? -14.336 -14.299 19.966 1.00 95.81 391 LEU A O 1
ATOM 3010 N N . ILE A 1 392 ? -13.485 -12.240 20.232 1.00 95.94 392 ILE A N 1
ATOM 3011 C CA . ILE A 1 392 ? -12.270 -12.467 19.429 1.00 95.94 392 ILE A CA 1
ATOM 3012 C C . ILE A 1 392 ? -11.472 -13.666 19.960 1.00 95.94 392 ILE A C 1
ATOM 3014 O O . ILE A 1 392 ? -11.087 -14.552 19.193 1.00 95.94 392 ILE A O 1
ATOM 3018 N N . MET A 1 393 ? -11.260 -13.730 21.277 1.00 96.00 393 MET A N 1
ATOM 3019 C CA . MET A 1 393 ? -10.533 -14.825 21.931 1.00 96.00 393 MET A CA 1
ATOM 3020 C C . MET A 1 393 ? -11.271 -16.170 21.852 1.00 96.00 393 MET A C 1
ATOM 3022 O O . MET A 1 393 ? -10.640 -17.220 21.968 1.00 96.00 393 MET A O 1
ATOM 3026 N N . GLY A 1 394 ? -12.587 -16.164 21.625 1.00 96.06 394 GLY A N 1
ATOM 3027 C CA . GLY A 1 394 ? -13.369 -17.372 21.363 1.00 96.06 394 GLY A CA 1
ATOM 3028 C C . GLY A 1 394 ? -13.056 -18.030 20.014 1.00 96.06 394 GLY A C 1
ATOM 3029 O O . GLY A 1 394 ? -13.235 -19.240 19.871 1.00 96.06 394 GLY A O 1
ATOM 3030 N N . TYR A 1 395 ? -12.552 -17.261 19.045 1.00 95.62 395 TYR A N 1
ATOM 3031 C CA . TYR A 1 395 ? -12.290 -17.722 17.678 1.00 95.62 395 TYR A CA 1
ATOM 3032 C C . TYR A 1 395 ? -10.817 -18.056 17.392 1.00 95.62 395 TYR A C 1
ATOM 3034 O O . TYR A 1 395 ? -10.532 -18.740 16.406 1.00 95.62 395 TYR A O 1
ATOM 3042 N N . GLY A 1 396 ? -9.870 -17.616 18.227 1.00 95.12 396 GLY A N 1
ATOM 3043 C CA . GLY A 1 396 ? -8.448 -17.873 17.995 1.00 95.12 396 GLY A CA 1
ATOM 3044 C C . GLY A 1 396 ? -7.500 -17.275 19.031 1.00 95.12 396 GLY A C 1
ATOM 3045 O O . GLY A 1 396 ? -7.905 -16.841 20.107 1.00 95.12 396 GLY A O 1
ATOM 3046 N N . GLN A 1 397 ? -6.205 -17.266 18.704 1.00 96.25 397 GLN A N 1
ATOM 3047 C CA . GLN A 1 397 ? -5.180 -16.661 19.559 1.00 96.25 397 GLN A CA 1
ATOM 3048 C C . GLN A 1 397 ? -5.073 -15.161 19.281 1.00 96.25 397 GLN A C 1
ATOM 3050 O O . GLN A 1 397 ? -4.707 -14.764 18.175 1.00 96.25 397 GLN A O 1
ATOM 3055 N N . TRP A 1 398 ? -5.375 -14.347 20.291 1.00 96.31 398 TRP A N 1
ATOM 3056 C CA . TRP A 1 398 ? -5.264 -12.889 20.248 1.00 96.31 398 TRP A CA 1
ATOM 3057 C C . TRP A 1 398 ? -3.901 -12.420 20.769 1.00 96.31 398 TRP A C 1
ATOM 3059 O O . TRP A 1 398 ? -3.459 -12.845 21.839 1.00 96.31 398 TRP A O 1
ATOM 3069 N N . SER A 1 399 ? -3.232 -11.551 20.017 1.00 94.00 399 SER A N 1
ATOM 3070 C CA . SER A 1 399 ? -1.907 -11.010 20.331 1.00 94.00 399 SER A CA 1
ATOM 3071 C C . SER A 1 399 ? -1.759 -9.559 19.866 1.00 94.00 399 SER A C 1
ATOM 3073 O O . SER A 1 399 ? -2.620 -9.029 19.173 1.00 94.00 399 SER A O 1
ATOM 3075 N N . ASP A 1 400 ? -0.661 -8.902 20.260 1.00 91.62 400 ASP A N 1
ATOM 3076 C CA . ASP A 1 400 ? -0.344 -7.512 19.883 1.00 91.62 400 ASP A CA 1
ATOM 3077 C C . ASP A 1 400 ? -1.503 -6.517 20.165 1.00 91.62 400 ASP A C 1
ATOM 3079 O O . ASP A 1 400 ? -1.720 -5.562 19.409 1.00 91.62 400 ASP A O 1
ATOM 3083 N N . GLU A 1 401 ? -2.261 -6.765 21.246 1.00 93.88 401 GLU A N 1
ATOM 3084 C CA . GLU A 1 401 ? -3.440 -5.977 21.626 1.00 93.88 401 GLU A CA 1
ATOM 3085 C C . GLU A 1 401 ? -3.068 -4.525 21.921 1.00 93.88 401 GLU A C 1
ATOM 3087 O O . GLU A 1 401 ? -2.148 -4.234 22.689 1.00 93.88 401 GLU A O 1
ATOM 3092 N N . ARG A 1 402 ? -3.832 -3.613 21.326 1.00 90.69 402 ARG A N 1
ATOM 3093 C CA . ARG A 1 402 ? -3.736 -2.171 21.515 1.00 90.69 402 ARG A CA 1
ATOM 3094 C C . ARG A 1 402 ? -5.138 -1.609 21.655 1.00 90.69 402 ARG A C 1
ATOM 3096 O O . ARG A 1 402 ? -6.016 -1.908 20.849 1.00 90.69 402 ARG A O 1
ATOM 3103 N N . ILE A 1 403 ? -5.324 -0.799 22.688 1.00 89.81 403 ILE A N 1
ATOM 3104 C CA . ILE A 1 403 ? -6.610 -0.207 23.039 1.00 89.81 403 ILE A CA 1
ATOM 3105 C C . ILE A 1 403 ? -6.440 1.299 23.132 1.00 89.81 403 ILE A C 1
ATOM 3107 O O . ILE A 1 403 ? -5.443 1.787 23.667 1.00 89.81 403 ILE A O 1
ATOM 3111 N N . SER A 1 404 ? -7.391 2.055 22.601 1.00 85.44 404 SER A N 1
ATOM 3112 C CA . SER A 1 404 ? -7.386 3.516 22.686 1.00 85.44 404 SER A CA 1
ATOM 3113 C C . SER A 1 404 ? -8.793 4.069 22.877 1.00 85.44 404 SER A C 1
ATOM 3115 O O . SER A 1 404 ? -9.769 3.487 22.417 1.00 85.44 404 SER A O 1
ATOM 3117 N N . SER A 1 405 ? -8.904 5.173 23.617 1.00 83.38 405 SER A N 1
ATOM 3118 C CA . SER A 1 405 ? -10.180 5.859 23.839 1.00 83.38 405 SER A CA 1
ATOM 3119 C C . SER A 1 405 ? -10.488 6.765 22.651 1.00 83.38 405 SER A C 1
ATOM 3121 O O . SER A 1 405 ? -9.670 7.622 22.314 1.00 83.38 405 SER A O 1
ATOM 3123 N N . LEU A 1 406 ? -11.683 6.627 22.073 1.00 77.38 406 LEU A N 1
ATOM 3124 C CA . LEU A 1 406 ? -12.161 7.504 20.997 1.00 77.38 406 LEU A CA 1
ATOM 3125 C C . LEU A 1 406 ? -12.579 8.893 21.515 1.00 77.38 406 LEU A C 1
ATOM 3127 O O . LEU A 1 406 ? -12.690 9.838 20.741 1.00 77.38 406 LEU A O 1
ATOM 3131 N N . ALA A 1 407 ? -12.775 9.043 22.831 1.00 66.00 407 ALA A N 1
ATOM 3132 C CA . ALA A 1 407 ? -13.226 10.296 23.437 1.00 66.00 407 ALA A CA 1
ATOM 3133 C C . ALA A 1 407 ? -12.094 11.312 23.683 1.00 66.00 407 ALA A C 1
ATOM 3135 O O . ALA A 1 407 ? -12.339 12.516 23.637 1.00 66.00 407 ALA A O 1
ATOM 3136 N N . ASP A 1 408 ? -10.868 10.848 23.951 1.00 53.41 408 ASP A N 1
ATOM 3137 C CA . ASP A 1 408 ? -9.773 11.715 24.417 1.00 53.41 408 ASP A CA 1
ATOM 3138 C C . ASP A 1 408 ? -8.692 11.991 23.362 1.00 53.41 408 ASP A C 1
ATOM 3140 O O . ASP A 1 408 ? -7.800 12.806 23.614 1.00 53.41 408 ASP A O 1
ATOM 3144 N N . GLY A 1 409 ? -8.711 11.306 22.210 1.00 47.44 409 GLY A N 1
ATOM 3145 C CA . GLY A 1 409 ? -7.653 11.405 21.189 1.00 47.44 409 GLY A CA 1
ATOM 3146 C C . GLY A 1 409 ? -6.238 11.129 21.735 1.00 47.44 409 GLY A C 1
ATOM 3147 O O . GLY A 1 409 ? -5.236 11.500 21.124 1.00 47.44 409 GLY A O 1
ATOM 3148 N N . ARG A 1 410 ? -6.134 10.536 22.934 1.00 39.69 410 ARG A N 1
ATOM 3149 C CA . ARG A 1 410 ? -4.890 10.234 23.646 1.00 39.69 410 ARG A CA 1
ATOM 3150 C C . ARG A 1 410 ? -4.836 8.740 23.920 1.00 39.69 410 ARG A C 1
ATOM 3152 O O . ARG A 1 410 ? -5.644 8.200 24.671 1.00 39.69 410 ARG A O 1
ATOM 3159 N N . HIS A 1 411 ? -3.848 8.091 23.320 1.00 46.88 411 HIS A N 1
ATOM 3160 C CA . HIS A 1 411 ? -3.579 6.670 23.497 1.00 46.88 411 HIS A CA 1
ATOM 3161 C C . HIS A 1 411 ? -3.002 6.401 24.895 1.00 46.88 411 HIS A C 1
ATOM 3163 O O . HIS A 1 411 ? -2.043 7.057 25.311 1.00 46.88 411 HIS A O 1
ATOM 3169 N N . ALA A 1 412 ? -3.565 5.428 25.611 1.00 36.97 412 ALA A N 1
ATOM 3170 C CA . ALA A 1 412 ? -2.939 4.841 26.789 1.00 36.97 412 ALA A CA 1
ATOM 3171 C C . ALA A 1 412 ? -2.152 3.603 26.340 1.00 36.97 412 ALA A C 1
ATOM 3173 O O . ALA A 1 412 ? -2.743 2.581 25.999 1.00 36.97 412 ALA A O 1
ATOM 3174 N N . ASP A 1 413 ? -0.819 3.686 26.321 1.00 33.81 413 ASP A N 1
ATOM 3175 C CA . ASP A 1 413 ? 0.036 2.522 26.073 1.00 33.81 413 ASP A CA 1
ATOM 3176 C C . ASP A 1 413 ? -0.063 1.563 27.275 1.00 33.81 413 ASP A C 1
ATOM 3178 O O . ASP A 1 413 ? 0.668 1.685 28.259 1.00 33.81 413 ASP A O 1
ATOM 3182 N N . HIS A 1 414 ? -0.978 0.595 27.219 1.00 34.09 414 HIS A N 1
ATOM 3183 C CA . HIS A 1 414 ? -0.989 -0.523 28.158 1.00 34.09 414 HIS A CA 1
ATOM 3184 C C . HIS A 1 414 ? -0.083 -1.640 27.638 1.00 34.09 414 HIS A C 1
ATOM 3186 O O . HIS A 1 414 ? -0.521 -2.596 27.008 1.00 34.09 414 HIS A O 1
ATOM 3192 N N . ALA A 1 415 ? 1.212 -1.538 27.943 1.00 29.89 415 ALA A N 1
ATOM 3193 C CA . ALA A 1 415 ? 2.074 -2.710 27.953 1.00 29.89 415 ALA A CA 1
ATOM 3194 C C . ALA A 1 415 ? 1.625 -3.613 29.112 1.00 29.89 415 ALA A C 1
ATOM 3196 O O . ALA A 1 415 ? 1.825 -3.279 30.281 1.00 29.89 415 ALA A O 1
ATOM 3197 N N . CYS A 1 416 ? 1.002 -4.750 28.799 1.00 29.53 416 CYS A N 1
ATOM 3198 C CA . CYS A 1 416 ? 0.693 -5.786 29.780 1.00 29.53 416 CYS A CA 1
ATOM 3199 C C . CYS A 1 416 ? 2.006 -6.439 30.249 1.00 29.53 416 CYS A C 1
ATOM 3201 O O . CYS A 1 416 ? 2.447 -7.466 29.735 1.00 29.53 416 CYS A O 1
ATOM 3203 N N . GLY A 1 417 ? 2.676 -5.790 31.202 1.00 27.19 417 GLY A N 1
ATOM 3204 C CA . GLY A 1 417 ? 3.775 -6.365 31.961 1.00 27.19 417 GLY A CA 1
ATOM 3205 C C . GLY A 1 417 ? 3.224 -7.435 32.892 1.00 27.19 417 GLY A C 1
ATOM 3206 O O . GLY A 1 417 ? 2.441 -7.144 33.790 1.00 27.19 417 GLY A O 1
ATOM 3207 N N . VAL A 1 418 ? 3.627 -8.677 32.649 1.00 30.67 418 VAL A N 1
ATOM 3208 C CA . VAL A 1 418 ? 3.339 -9.833 33.498 1.00 30.67 418 VAL A CA 1
ATOM 3209 C C . VAL A 1 418 ? 3.846 -9.551 34.916 1.00 30.67 418 VAL A C 1
ATOM 3211 O O . VAL A 1 418 ? 5.053 -9.514 35.158 1.00 30.67 418 VAL A O 1
ATOM 3214 N N . GLU A 1 419 ? 2.924 -9.366 35.861 1.00 30.09 419 GLU A N 1
ATOM 3215 C CA . GLU A 1 419 ? 3.216 -9.454 37.289 1.00 30.09 419 GLU A CA 1
ATOM 3216 C C . GLU A 1 419 ? 3.562 -10.910 37.632 1.00 30.09 419 GLU A C 1
ATOM 3218 O O . GLU A 1 419 ? 2.696 -11.771 37.770 1.00 30.09 419 GLU A O 1
ATOM 3223 N N . GLY A 1 420 ? 4.856 -11.195 37.760 1.00 27.75 420 GLY A N 1
ATOM 3224 C CA . GLY A 1 420 ? 5.365 -12.395 38.416 1.00 27.75 420 GLY A CA 1
ATOM 3225 C C . GLY A 1 420 ? 5.815 -12.053 39.831 1.00 27.75 420 GLY A C 1
ATOM 3226 O O . GLY A 1 420 ? 6.975 -11.708 40.037 1.00 27.75 420 GLY A O 1
ATOM 3227 N N . GLY A 1 421 ? 4.896 -12.117 40.795 1.00 28.16 421 GLY A N 1
ATOM 3228 C CA . GLY A 1 421 ? 5.204 -12.011 42.220 1.00 28.16 421 GLY A CA 1
ATOM 3229 C C . GLY A 1 421 ? 5.402 -13.382 42.867 1.00 28.16 421 GLY A C 1
ATOM 3230 O O . GLY A 1 421 ? 4.453 -14.161 42.928 1.00 28.16 421 GLY A O 1
ATOM 3231 N N . ALA A 1 422 ? 6.620 -13.643 43.352 1.00 31.62 422 ALA A N 1
ATOM 3232 C CA . ALA A 1 422 ? 6.963 -14.202 44.672 1.00 31.62 422 ALA A CA 1
ATOM 3233 C C . ALA A 1 422 ? 8.480 -14.412 44.774 1.00 31.62 422 ALA A C 1
ATOM 3235 O O . ALA A 1 422 ? 9.030 -15.160 43.933 1.00 31.62 422 ALA A O 1
#

Radius of gyration: 23.42 Å; chains: 1; bounding box: 70×50×77 Å